Protein AF-A0AA91KDH3-F1 (afdb_monomer)

Radius of gyration: 27.89 Å; Cα contacts (8 Å, |Δi|>4): 1496; chains: 1; bounding box: 68×60×74 Å

Mean predicted aligned error: 14.78 Å

pLDDT: mean 91.58, std 10.47, range [37.97, 98.88]

Secondary structure (DSSP, 8-state):
-HHHHHHHHHHHHHHHSS--SEEEEEEEEEESS--S-GGGT-EE-EEEEEEEEEEEEEE-SSSEEEEEEGGGTSEEEEEETTS-----SS-HHHHHHHHHHHHHHHTT-----EEEEEEE-SPTTTTS-HHHHHHHHHHHHHHHHHT----HHHHHHHHHHHIIIII-----SHHHHHHHH--TTEEEEEETTT--EEEEEPPTT---------PPP--HHHHHHHHHHHHHHHHHHHTSSSGGG--HHHHHHHGGGS-HHHHHHHHHHHHHHHHHHHHHHHHHTT-HHHHHHHHHHHHHIIIIIS----HHHHHHHHHHHHHHTTSS-----S-----S----EEEETTEEEE-B---SSHHHHTT-SS-TT-EE-SB-SEEGGGEEEETTEEEEPPP-BTTBEETT-TT-GGGSPPEEEEE-SSEEEEEEEE-TTGGG--S-EEEEEEEEE-TTSEEEEEEEEEESS-EE-B-EE-PEE-TT-TT-S--GGGSEEEE-EEEE--B-TTS-B-S--EE-TTSTT--SS-EETTTTTT-SHHHHHHTS-EEEEEEPGGG-SSSSEEEEEE-TTSS-EEEEEESSSEEEEE--TT-TT-B-SSSBPPTTS-EEEEEESPTTGGG-GGGGGGG-EEPTT-EEEEEEEEEEE-

Sequence (650 aa):
MSELIQNVKASFEKVLGYAPSHIIQAPGRVNLIGEHTDYNDGFVLPCAINYQTVVAAAKREDNIVRVISVDYGDAVDEFDITQAITFQQDKMWANYIRGVVKCLLARGYQFIGADISVSGNVPQGAGLSSSAALEVVIGQTFKVLFNLEISQAEIALNGQQAENKFVGCNCGIMDQMISAEGRENHAMLLDCRSLEKEAVSMPEDMAVVIINSNKKRGLVDSEYNIRRQQCEEAARIFGVKALRDVTIEQFNEKVAELDEMVAKRARHVITENNRTVEAAQALRSHDMKRMSDLMAESHASMRDDFEITVKEIDTLVEIVKGVIGDQGGVRMTGGGFGGCIVSCTLPVNGENREILLRSPNMAEHMKQDAYFGSIVGRFANRIAKGLFEIDGEKYQLDINNGENSLHGGLEGFDKRRWKVEEQNAQQVTFSLRSPDGDQGYPGNLDVNVTYTLTDENELAIAYDAKIDKTSPLNLTNHAYFNLAGEASRAKSLDHTLQLNAGYYLPTDAGLIPTGEQKPVSGTSFDFTEPKPIDQEFLAEQDQKTAGGYDHAFVFKRELTDGESVAAVLIAPKEDVAMKVKTTKPAIQFYSGNFLAGTLGASKTYERYDGLALETQYFPDGPNKPEWGLNNGILNSGDCYQHQTTYQFEF

Structure (mmCIF, N/CA/C/O backbone):
data_AF-A0AA91KDH3-F1
#
_entry.id   AF-A0AA91KDH3-F1
#
loop_
_atom_site.group_PDB
_atom_site.id
_atom_site.type_symbol
_atom_site.label_atom_id
_atom_site.label_alt_id
_atom_site.label_comp_id
_atom_site.label_asym_id
_atom_site.label_entity_id
_atom_site.label_seq_id
_atom_site.pdbx_PDB_ins_code
_atom_site.Cartn_x
_atom_site.Cartn_y
_atom_site.Cartn_z
_atom_site.occupancy
_atom_site.B_iso_or_equiv
_atom_site.auth_seq_id
_atom_site.auth_comp_id
_atom_site.auth_asym_id
_atom_site.auth_atom_id
_atom_site.pdbx_PDB_model_num
ATOM 1 N N . MET A 1 1 ? -3.520 3.760 -30.124 1.00 56.09 1 MET A N 1
ATOM 2 C CA . MET A 1 1 ? -2.483 4.798 -30.353 1.00 56.09 1 MET A CA 1
ATOM 3 C C . MET A 1 1 ? -3.087 6.104 -30.866 1.00 56.09 1 MET A C 1
ATOM 5 O O . MET A 1 1 ? -2.752 7.145 -30.320 1.00 56.09 1 MET A O 1
ATOM 9 N N . SER A 1 2 ? -4.006 6.068 -31.841 1.00 72.25 2 SER A N 1
ATOM 10 C CA . SER A 1 2 ? -4.726 7.262 -32.322 1.00 72.25 2 SER A CA 1
ATOM 11 C C . SER A 1 2 ? -5.506 7.999 -31.226 1.00 72.25 2 SER A C 1
ATOM 13 O O . SER A 1 2 ? -5.503 9.222 -31.214 1.00 72.25 2 SER A O 1
ATOM 15 N N . GLU A 1 3 ? -6.111 7.265 -30.291 1.00 87.44 3 GLU A N 1
ATOM 16 C CA . GLU A 1 3 ? -6.963 7.826 -29.234 1.00 87.44 3 GLU A CA 1
ATOM 17 C C . GLU A 1 3 ? -6.196 8.687 -28.215 1.00 87.44 3 GLU A C 1
ATOM 19 O O . GLU A 1 3 ? -6.559 9.837 -28.014 1.00 87.44 3 GLU A O 1
ATOM 24 N N . LEU A 1 4 ? -5.076 8.208 -27.649 1.00 91.06 4 LEU A N 1
ATOM 25 C CA . LEU A 1 4 ? -4.255 9.011 -26.721 1.00 91.06 4 LEU A CA 1
ATOM 26 C C . LEU A 1 4 ? -3.776 10.321 -27.358 1.00 91.06 4 LEU A C 1
ATOM 28 O O . LEU A 1 4 ? -3.859 11.377 -26.740 1.00 91.06 4 LEU A O 1
ATOM 32 N N . ILE A 1 5 ? -3.312 10.257 -28.612 1.00 96.06 5 ILE A N 1
ATOM 33 C CA . ILE A 1 5 ? -2.867 11.434 -29.369 1.00 96.06 5 ILE A CA 1
ATOM 34 C C . ILE A 1 5 ? -4.033 12.405 -29.588 1.00 96.06 5 ILE A C 1
ATOM 36 O O . ILE A 1 5 ? -3.852 13.616 -29.471 1.00 96.06 5 ILE A O 1
ATOM 40 N N . GLN A 1 6 ? -5.222 11.894 -29.916 1.00 95.50 6 GLN A N 1
ATOM 41 C CA . GLN A 1 6 ? -6.423 12.716 -30.057 1.00 95.50 6 GLN A CA 1
ATOM 42 C C . GLN A 1 6 ? -6.810 13.369 -28.730 1.00 95.50 6 GLN A C 1
ATOM 44 O O . GLN A 1 6 ? -7.094 14.562 -28.728 1.00 95.50 6 GLN A O 1
ATOM 49 N N . ASN A 1 7 ? -6.746 12.638 -27.618 1.00 95.56 7 ASN A N 1
ATOM 50 C CA . ASN A 1 7 ? -7.106 13.141 -26.295 1.00 95.56 7 ASN A CA 1
ATOM 51 C C . ASN A 1 7 ? -6.203 14.299 -25.861 1.00 95.56 7 ASN A C 1
ATOM 53 O O . ASN A 1 7 ? -6.712 15.360 -25.502 1.00 95.56 7 ASN A O 1
ATOM 57 N N . VAL A 1 8 ? -4.876 14.149 -25.967 1.00 97.75 8 VAL A N 1
ATOM 58 C CA . VAL A 1 8 ? -3.952 15.238 -25.602 1.00 97.75 8 VAL A CA 1
ATOM 59 C C . VAL A 1 8 ? -4.078 16.439 -26.535 1.00 97.75 8 VAL A C 1
ATOM 61 O O . VAL A 1 8 ? -4.017 17.570 -26.071 1.00 97.75 8 VAL A O 1
ATOM 64 N N . LYS A 1 9 ? -4.325 16.234 -27.838 1.00 98.19 9 LYS A N 1
ATOM 65 C CA . LYS A 1 9 ? -4.567 17.341 -28.781 1.00 98.19 9 LYS A CA 1
ATOM 66 C C . LYS A 1 9 ? -5.862 18.080 -28.473 1.00 98.19 9 LYS A C 1
ATOM 68 O O . LYS A 1 9 ? -5.856 19.303 -28.394 1.00 98.19 9 LYS A O 1
ATOM 73 N N . ALA A 1 10 ? -6.952 17.340 -28.285 1.00 97.12 10 ALA A N 1
ATOM 74 C CA . ALA A 1 10 ? -8.265 17.903 -28.009 1.00 97.12 10 ALA A CA 1
ATOM 75 C C . ALA A 1 10 ? -8.271 18.659 -26.678 1.00 97.12 10 ALA A C 1
ATOM 77 O O . ALA A 1 10 ? -8.786 19.770 -26.619 1.00 97.12 10 ALA A O 1
ATOM 78 N N . SER A 1 11 ? -7.661 18.094 -25.632 1.00 97.69 11 SER A N 1
ATOM 79 C CA . SER A 1 11 ? -7.494 18.761 -24.337 1.00 97.69 11 SER A CA 1
ATOM 80 C C . SER A 1 11 ? -6.640 20.027 -24.459 1.00 97.69 11 SER A C 1
ATOM 82 O O . SER A 1 11 ? -7.053 21.092 -24.000 1.00 97.69 11 SER A O 1
ATOM 84 N N . PHE A 1 12 ? -5.502 19.952 -25.160 1.00 98.50 12 PHE A N 1
ATOM 85 C CA . PHE A 1 12 ? -4.641 21.106 -25.429 1.00 98.50 12 PHE A CA 1
ATOM 86 C C . PHE A 1 12 ? -5.411 22.242 -26.120 1.00 98.50 12 PHE A C 1
ATOM 88 O O . PHE A 1 12 ? -5.446 23.362 -25.615 1.00 98.50 12 PHE A O 1
ATOM 95 N N . GLU A 1 13 ? -6.084 21.953 -27.237 1.00 98.06 13 GLU A N 1
ATOM 96 C CA . GLU A 1 13 ? -6.858 22.940 -28.001 1.00 98.06 13 GLU A CA 1
ATOM 97 C C . GLU A 1 13 ? -8.036 23.501 -27.200 1.00 98.06 13 GLU A C 1
ATOM 99 O O . GLU A 1 13 ? -8.276 24.709 -27.216 1.00 98.06 13 GLU A O 1
ATOM 104 N N . LYS A 1 14 ? -8.747 22.643 -26.463 1.00 97.38 14 LYS A N 1
ATOM 105 C CA . LYS A 1 14 ? -9.882 23.026 -25.617 1.00 97.38 14 LYS A CA 1
ATOM 106 C C . LYS A 1 14 ? -9.471 23.997 -24.511 1.00 97.38 14 LYS A C 1
ATOM 108 O O . LYS A 1 14 ? -10.194 24.959 -24.264 1.00 97.38 14 LYS A O 1
ATOM 113 N N . VAL A 1 15 ? -8.358 23.735 -23.826 1.00 97.00 15 VAL A N 1
ATOM 114 C CA . VAL A 1 15 ? -7.927 24.527 -22.663 1.00 97.00 15 VAL A CA 1
ATOM 115 C C . VAL A 1 15 ? -7.161 25.782 -23.086 1.00 97.00 15 VAL A C 1
ATOM 117 O O . VAL A 1 15 ? -7.296 26.823 -22.445 1.00 97.00 15 VAL A O 1
ATOM 120 N N . LEU A 1 16 ? -6.368 25.709 -24.158 1.00 96.69 16 LEU A N 1
ATOM 121 C CA . LEU A 1 16 ? -5.441 26.779 -24.544 1.00 96.69 16 LEU A CA 1
ATOM 122 C C . LEU A 1 16 ? -5.922 27.614 -25.733 1.00 96.69 16 LEU A C 1
ATOM 124 O O . LEU A 1 16 ? -5.430 28.722 -25.933 1.00 96.69 16 LEU A O 1
ATOM 128 N N . GLY A 1 17 ? -6.890 27.120 -26.508 1.00 96.81 17 GLY A N 1
ATOM 129 C CA . GLY A 1 17 ? -7.484 27.843 -27.635 1.00 96.81 17 GLY A CA 1
ATOM 130 C C . GLY A 1 17 ? -6.634 27.862 -28.909 1.00 96.81 17 GLY A C 1
ATOM 131 O O . GLY A 1 17 ? -6.940 28.624 -29.825 1.00 96.81 17 GLY A O 1
ATOM 132 N N . TYR A 1 18 ? -5.575 27.050 -28.991 1.00 98.06 18 TYR A N 1
ATOM 133 C CA . TYR A 1 18 ? -4.739 26.903 -30.185 1.00 98.06 18 TYR A CA 1
ATOM 134 C C . TYR A 1 18 ? -4.160 25.484 -30.299 1.00 98.06 18 TYR A C 1
ATOM 136 O O . TYR A 1 18 ? -4.139 24.733 -29.327 1.00 98.06 18 TYR A O 1
ATOM 144 N N . ALA A 1 19 ? -3.706 25.108 -31.498 1.00 97.56 19 ALA A N 1
ATOM 145 C CA . ALA A 1 19 ? -3.216 23.758 -31.777 1.00 97.56 19 ALA A CA 1
ATOM 146 C C . ALA A 1 19 ? -1.789 23.521 -31.243 1.00 97.56 19 ALA A C 1
ATOM 148 O O . ALA A 1 19 ? -0.933 24.403 -31.376 1.00 97.56 19 ALA A O 1
ATOM 149 N N . PRO A 1 20 ? -1.483 22.322 -30.709 1.00 98.12 20 PRO A N 1
ATOM 150 C CA . PRO A 1 20 ? -0.122 21.976 -30.322 1.00 98.12 20 PRO A CA 1
ATOM 151 C C . PRO A 1 20 ? 0.782 21.860 -31.553 1.00 98.12 20 PRO A C 1
ATOM 153 O O . PRO A 1 20 ? 0.361 21.439 -32.631 1.00 98.12 20 PRO A O 1
ATOM 156 N N . SER A 1 21 ? 2.061 22.179 -31.376 1.00 98.00 21 SER A N 1
ATOM 157 C CA . SER A 1 21 ? 3.058 22.124 -32.458 1.00 98.00 21 SER A CA 1
ATOM 158 C C . SER A 1 21 ? 3.736 20.759 -32.588 1.00 98.00 21 SER A C 1
ATOM 160 O O . SER A 1 21 ? 4.187 20.398 -33.672 1.00 98.00 21 SER A O 1
ATOM 162 N N . HIS A 1 22 ? 3.810 20.001 -31.492 1.00 98.25 22 HIS A N 1
ATOM 163 C CA . HIS A 1 22 ? 4.514 18.725 -31.426 1.00 98.25 22 HIS A CA 1
ATOM 164 C C . HIS A 1 22 ? 3.700 17.691 -30.651 1.00 98.25 22 HIS A C 1
ATOM 166 O O . HIS A 1 22 ? 2.963 18.031 -29.724 1.00 98.25 22 HIS A O 1
ATOM 172 N N . ILE A 1 23 ? 3.883 16.426 -31.030 1.00 98.19 23 ILE A N 1
ATOM 173 C CA . ILE A 1 23 ? 3.429 15.255 -30.281 1.00 98.19 23 ILE A CA 1
ATOM 174 C C . ILE A 1 23 ? 4.660 14.421 -29.957 1.00 98.19 23 ILE A C 1
ATOM 176 O O . ILE A 1 23 ? 5.432 14.088 -30.856 1.00 98.19 23 ILE A O 1
ATOM 180 N N . ILE A 1 24 ? 4.848 14.114 -28.681 1.00 97.94 24 ILE A N 1
ATOM 181 C CA . ILE A 1 24 ? 5.981 13.347 -28.168 1.00 97.94 24 ILE A CA 1
ATOM 182 C C . ILE A 1 24 ? 5.423 12.183 -27.351 1.00 97.94 24 ILE A C 1
ATOM 184 O O . ILE A 1 24 ? 4.373 12.312 -26.726 1.00 97.94 24 ILE A O 1
ATOM 188 N N . GLN A 1 25 ? 6.098 11.039 -27.363 1.00 95.88 25 GLN A N 1
ATOM 189 C CA . GLN A 1 25 ? 5.693 9.870 -26.588 1.00 95.88 25 GLN A CA 1
ATOM 190 C C . GLN A 1 25 ? 6.904 9.178 -25.968 1.00 95.88 25 GLN A C 1
ATOM 192 O O . GLN A 1 25 ? 8.002 9.244 -26.524 1.00 95.88 25 GLN A O 1
ATOM 197 N N . ALA A 1 26 ? 6.685 8.497 -24.848 1.00 97.06 26 ALA A N 1
ATOM 198 C CA . ALA A 1 26 ? 7.646 7.566 -24.271 1.00 97.06 26 ALA A CA 1
ATOM 199 C C . ALA A 1 26 ? 6.913 6.323 -23.736 1.00 97.06 26 ALA A C 1
ATOM 201 O O . ALA A 1 26 ? 5.836 6.456 -23.142 1.00 97.06 26 ALA A O 1
ATOM 202 N N . PRO A 1 27 ? 7.449 5.116 -23.969 1.00 95.56 27 PRO A N 1
ATOM 203 C CA . PRO A 1 27 ? 6.816 3.876 -23.552 1.00 95.56 27 PRO A CA 1
ATOM 204 C C . PRO A 1 27 ? 7.022 3.610 -22.054 1.00 95.56 27 PRO A C 1
ATOM 206 O O . PRO A 1 27 ? 8.016 4.030 -21.460 1.00 95.56 27 PRO A O 1
ATOM 209 N N . GLY A 1 28 ? 6.095 2.864 -21.455 1.00 89.62 28 GLY A N 1
ATOM 210 C CA . GLY A 1 28 ? 6.355 2.110 -20.230 1.00 89.62 28 GLY A CA 1
ATOM 211 C C . GLY A 1 28 ? 7.252 0.902 -20.515 1.00 89.62 28 GLY A C 1
ATOM 212 O O . GLY A 1 28 ? 7.722 0.697 -21.641 1.00 89.62 28 GLY A O 1
ATOM 213 N N . ARG A 1 29 ? 7.465 0.051 -19.511 1.00 91.75 29 ARG A N 1
ATOM 214 C CA . ARG A 1 29 ? 8.379 -1.095 -19.637 1.00 91.75 29 ARG A CA 1
ATOM 215 C C . ARG A 1 29 ? 7.986 -2.289 -18.788 1.00 91.75 29 ARG A C 1
ATOM 217 O O . ARG A 1 29 ? 7.342 -2.145 -17.751 1.00 91.75 29 ARG A O 1
ATOM 224 N N . VAL A 1 30 ? 8.495 -3.453 -19.162 1.00 85.88 30 VAL A N 1
ATOM 225 C CA . VAL A 1 30 ? 8.517 -4.653 -18.319 1.00 85.88 30 VAL A CA 1
ATOM 226 C C . VAL A 1 30 ? 9.954 -5.150 -18.201 1.00 85.88 30 VAL A C 1
ATOM 228 O O . VAL A 1 30 ? 10.721 -5.037 -19.158 1.00 85.88 30 VAL A O 1
ATOM 231 N N . ASN A 1 31 ? 10.339 -5.656 -17.027 1.00 91.12 31 ASN A N 1
ATOM 232 C CA . ASN A 1 31 ? 11.653 -6.265 -16.861 1.00 91.12 31 ASN A CA 1
ATOM 233 C C . ASN A 1 31 ? 11.577 -7.772 -17.123 1.00 91.12 31 ASN A C 1
ATOM 235 O O . ASN A 1 31 ? 10.797 -8.462 -16.463 1.00 91.12 31 ASN A O 1
ATOM 239 N N . LEU A 1 32 ? 12.362 -8.290 -18.075 1.00 90.44 32 LEU A N 1
ATOM 240 C CA . LEU A 1 32 ? 12.349 -9.726 -18.364 1.00 90.44 32 LEU A CA 1
ATOM 241 C C . LEU A 1 32 ? 13.049 -10.504 -17.246 1.00 90.44 32 LEU A C 1
ATOM 243 O O . LEU A 1 32 ? 12.536 -11.537 -16.823 1.00 90.44 32 LEU A O 1
ATOM 247 N N . ILE A 1 33 ? 14.181 -9.995 -16.749 1.00 94.06 33 ILE A N 1
ATOM 248 C CA . ILE A 1 33 ? 14.987 -10.573 -15.662 1.00 94.06 33 ILE A CA 1
ATOM 249 C C . ILE A 1 33 ? 16.006 -9.534 -15.157 1.00 94.06 33 ILE A C 1
ATOM 251 O O . ILE A 1 33 ? 16.287 -8.557 -15.858 1.00 94.06 33 ILE A O 1
ATOM 255 N N . GLY A 1 34 ? 16.560 -9.730 -13.958 1.00 93.62 34 GLY A N 1
ATOM 256 C CA . GLY A 1 34 ? 17.491 -8.774 -13.357 1.00 93.62 34 GLY A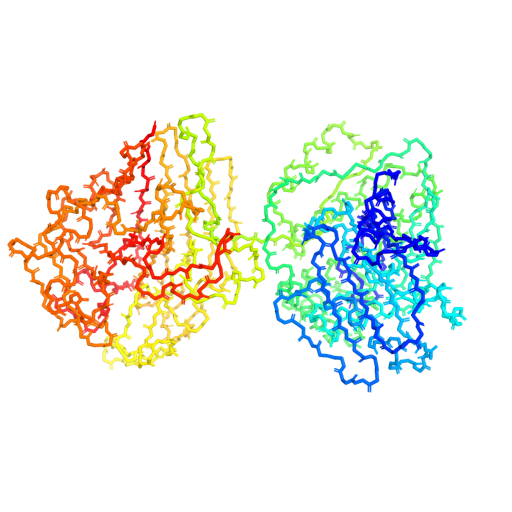 CA 1
ATOM 257 C C . GLY A 1 34 ? 16.783 -7.828 -12.409 1.00 93.62 34 GLY A C 1
ATOM 258 O O . GLY A 1 34 ? 16.839 -6.621 -12.605 1.00 93.62 34 GLY A O 1
ATOM 259 N N . GLU A 1 35 ? 16.019 -8.346 -11.447 1.00 88.50 35 GLU A N 1
ATOM 260 C CA . GLU A 1 35 ? 15.350 -7.469 -10.481 1.00 88.50 35 GLU A CA 1
ATOM 261 C C . GLU A 1 35 ? 16.177 -7.212 -9.237 1.00 88.50 35 GLU A C 1
ATOM 263 O O . GLU A 1 35 ? 16.924 -8.064 -8.776 1.00 88.50 35 GLU A O 1
ATOM 268 N N . HIS A 1 36 ? 16.080 -5.971 -8.747 1.00 89.00 36 HIS A N 1
ATOM 269 C CA . HIS A 1 36 ? 16.854 -5.455 -7.619 1.00 89.00 36 HIS A CA 1
ATOM 270 C C . HIS A 1 36 ? 18.388 -5.484 -7.793 1.00 89.00 36 HIS A C 1
ATOM 272 O O . HIS A 1 36 ? 19.149 -5.327 -6.831 1.00 89.00 36 HIS A O 1
ATOM 278 N N . THR A 1 37 ? 18.861 -5.629 -9.031 1.00 93.94 37 THR A N 1
ATOM 279 C CA . THR A 1 37 ? 20.279 -5.560 -9.401 1.00 93.94 37 THR A CA 1
ATOM 280 C C . THR A 1 37 ? 20.711 -4.154 -9.825 1.00 93.94 37 THR A C 1
ATOM 282 O O . THR A 1 37 ? 21.882 -3.809 -9.678 1.00 93.94 37 THR A O 1
ATOM 285 N N . ASP A 1 38 ? 19.796 -3.306 -10.298 1.00 89.94 38 ASP A N 1
ATOM 286 C CA . ASP A 1 38 ? 20.090 -1.985 -10.866 1.00 89.94 38 ASP A CA 1
ATOM 287 C C . ASP A 1 38 ? 20.732 -1.010 -9.872 1.00 89.94 38 ASP A C 1
ATOM 289 O O . ASP A 1 38 ? 21.751 -0.391 -10.179 1.00 89.94 38 ASP A O 1
ATOM 293 N N . TYR A 1 39 ? 20.201 -0.911 -8.654 1.00 86.62 39 TYR A N 1
ATOM 294 C CA . TYR A 1 39 ? 20.804 -0.111 -7.580 1.00 86.62 39 TYR A CA 1
ATOM 295 C C . TYR A 1 39 ? 22.011 -0.787 -6.908 1.00 86.62 39 TYR A C 1
ATOM 297 O O . TYR A 1 39 ? 22.634 -0.196 -6.028 1.00 86.62 39 TYR A O 1
ATOM 305 N N . ASN A 1 40 ? 22.356 -2.005 -7.331 1.00 94.06 40 ASN A N 1
ATOM 306 C CA . ASN A 1 40 ? 23.554 -2.744 -6.937 1.00 94.06 40 ASN A CA 1
ATOM 307 C C . ASN A 1 40 ? 24.643 -2.706 -8.023 1.00 94.06 40 ASN A C 1
ATOM 309 O O . ASN A 1 40 ? 25.506 -3.588 -8.057 1.00 94.06 40 ASN A O 1
ATOM 313 N N . ASP A 1 41 ? 24.608 -1.703 -8.911 1.00 94.75 41 ASP A N 1
ATOM 314 C CA . ASP A 1 41 ? 25.523 -1.563 -10.053 1.00 94.75 41 ASP A CA 1
ATOM 315 C C . ASP A 1 41 ? 25.499 -2.805 -10.983 1.00 94.75 41 ASP A C 1
ATOM 317 O O . ASP A 1 41 ? 26.476 -3.126 -11.661 1.00 94.75 41 ASP A O 1
ATOM 321 N N . GLY A 1 42 ? 24.399 -3.558 -10.964 1.00 96.50 42 GLY A N 1
ATOM 322 C CA . GLY A 1 42 ? 24.236 -4.849 -11.619 1.00 96.50 42 GLY A CA 1
ATOM 323 C C . GLY A 1 42 ? 23.849 -4.770 -13.092 1.00 96.50 42 GLY A C 1
ATOM 324 O O . GLY A 1 42 ? 24.087 -3.770 -13.770 1.00 96.50 42 GLY A O 1
ATOM 325 N N . PHE A 1 43 ? 23.243 -5.849 -13.578 1.00 98.12 43 PHE A N 1
ATOM 326 C CA . PHE A 1 43 ? 22.679 -5.933 -14.922 1.00 98.12 43 PHE A CA 1
ATOM 327 C C . PHE A 1 43 ? 21.165 -6.080 -14.870 1.00 98.12 43 PHE A C 1
ATOM 329 O O . PHE A 1 43 ? 20.643 -6.787 -14.007 1.00 98.12 43 PHE A O 1
ATOM 336 N N . VAL A 1 44 ? 20.481 -5.484 -15.842 1.00 97.25 44 VAL A N 1
ATOM 337 C CA . VAL A 1 44 ? 19.035 -5.640 -16.054 1.00 97.25 44 VAL A CA 1
ATOM 338 C C . VAL A 1 44 ? 18.733 -5.939 -17.520 1.00 97.25 44 VAL A C 1
ATOM 340 O O . VAL A 1 44 ? 19.491 -5.521 -18.399 1.00 97.25 44 VAL A O 1
ATOM 343 N N . LEU A 1 45 ? 17.632 -6.647 -17.792 1.00 97.25 45 LEU A N 1
ATOM 344 C CA . LEU A 1 45 ? 17.189 -6.978 -19.152 1.00 97.25 45 LEU A CA 1
ATOM 345 C C . LEU A 1 45 ? 15.722 -6.567 -19.404 1.00 97.25 45 LEU A C 1
ATOM 347 O O . LEU A 1 45 ? 14.860 -7.426 -19.615 1.00 97.25 45 LEU A O 1
ATOM 351 N N . PRO A 1 46 ? 15.386 -5.265 -19.380 1.00 95.25 46 PRO A N 1
ATOM 352 C CA . PRO A 1 46 ? 14.035 -4.806 -19.674 1.00 95.25 46 PRO A CA 1
ATOM 353 C C . PRO A 1 46 ? 13.733 -4.731 -21.173 1.00 95.25 46 PRO A C 1
ATOM 355 O O . PRO A 1 46 ? 14.627 -4.632 -22.014 1.00 95.25 46 PRO A O 1
ATOM 358 N N . CYS A 1 47 ? 12.446 -4.687 -21.509 1.00 92.94 47 CYS A N 1
ATOM 359 C CA . CYS A 1 47 ? 11.968 -4.265 -22.822 1.00 92.94 47 CYS A CA 1
ATOM 360 C C . CYS A 1 47 ? 10.873 -3.194 -22.689 1.00 92.94 47 CYS A C 1
ATOM 362 O O . CYS A 1 47 ? 10.114 -3.146 -21.714 1.00 92.94 47 CYS A O 1
ATOM 364 N N . ALA A 1 48 ? 10.819 -2.294 -23.671 1.00 93.94 48 ALA A N 1
ATOM 365 C CA . ALA A 1 48 ? 9.761 -1.298 -23.773 1.00 93.94 48 ALA A CA 1
ATOM 366 C C . ALA A 1 48 ? 8.466 -1.965 -24.258 1.00 93.94 48 ALA A C 1
ATOM 368 O O . ALA A 1 48 ? 8.505 -2.885 -25.076 1.00 93.94 48 ALA A O 1
ATOM 369 N N . ILE A 1 49 ? 7.317 -1.497 -23.772 1.00 87.94 49 ILE A N 1
ATOM 370 C CA . ILE A 1 49 ? 6.003 -2.059 -24.124 1.00 87.94 49 ILE A CA 1
ATOM 371 C C . ILE A 1 49 ? 5.191 -1.078 -24.972 1.00 87.94 49 ILE A C 1
ATOM 373 O O . ILE A 1 49 ? 5.498 0.107 -25.063 1.00 87.94 49 ILE A O 1
ATOM 377 N N . ASN A 1 50 ? 4.107 -1.560 -25.576 1.00 85.12 50 ASN A N 1
ATOM 37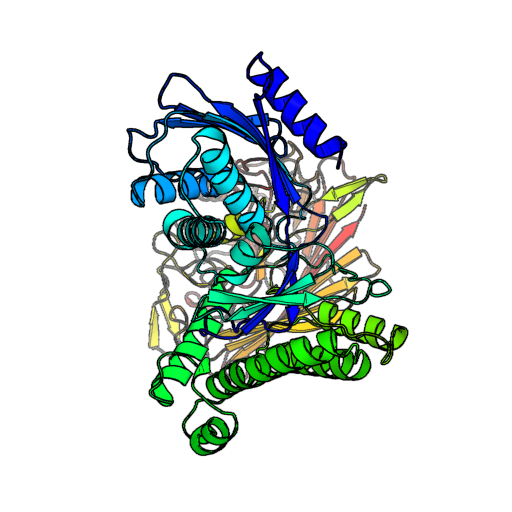8 C CA . ASN A 1 50 ? 3.192 -0.755 -26.397 1.00 85.12 50 ASN A CA 1
ATOM 379 C C . ASN A 1 50 ? 2.188 0.095 -25.580 1.00 85.12 50 ASN A C 1
ATOM 381 O O . ASN A 1 50 ? 1.243 0.659 -26.141 1.00 85.12 50 ASN A O 1
ATOM 385 N N . TYR A 1 51 ? 2.406 0.204 -24.267 1.00 84.56 51 TYR A N 1
ATOM 386 C CA . TYR A 1 51 ? 1.781 1.182 -23.379 1.00 84.56 51 TYR A CA 1
ATOM 387 C C . TYR A 1 51 ? 2.726 2.367 -23.192 1.00 84.56 51 TYR A C 1
ATOM 389 O O . TYR A 1 51 ? 3.936 2.183 -23.114 1.00 84.56 51 TYR A O 1
ATOM 397 N N . GLN A 1 52 ? 2.194 3.581 -23.118 1.00 93.56 52 GLN A N 1
ATOM 398 C CA . GLN A 1 52 ? 2.974 4.808 -23.243 1.00 93.56 52 GLN A CA 1
ATOM 399 C C . GLN A 1 52 ? 2.308 6.011 -22.576 1.00 93.56 52 GLN A C 1
ATOM 401 O O . GLN A 1 52 ? 1.093 6.036 -22.356 1.00 93.56 52 GLN A O 1
ATOM 406 N N . THR A 1 53 ? 3.126 7.028 -22.333 1.00 96.06 53 THR A N 1
ATOM 407 C CA . THR A 1 53 ? 2.701 8.393 -22.025 1.00 96.06 53 THR A CA 1
ATOM 408 C C . THR A 1 53 ? 2.890 9.246 -23.274 1.00 96.06 53 THR A C 1
ATOM 410 O O . THR A 1 53 ? 3.927 9.170 -23.935 1.00 96.06 53 THR A O 1
ATOM 413 N N . VAL A 1 54 ? 1.886 10.052 -23.612 1.00 98.00 54 VAL A N 1
ATOM 414 C CA . VAL A 1 54 ? 1.871 10.931 -24.784 1.00 98.00 54 VAL A CA 1
ATOM 415 C C . VAL A 1 54 ? 1.700 12.372 -24.324 1.00 98.00 54 VAL A C 1
ATOM 417 O O . VAL A 1 54 ? 0.917 12.662 -23.422 1.00 98.00 54 VAL A O 1
ATOM 420 N N . VAL A 1 55 ? 2.430 13.275 -24.969 1.00 98.44 55 VAL A N 1
ATOM 421 C CA . VAL A 1 55 ? 2.399 14.715 -24.735 1.00 98.44 55 VAL A CA 1
ATOM 422 C C . VAL A 1 55 ? 2.066 15.447 -26.030 1.00 98.44 55 VAL A C 1
ATOM 424 O O . VAL A 1 55 ? 2.677 15.192 -27.068 1.00 98.44 55 VAL A O 1
ATOM 427 N N . ALA A 1 56 ? 1.139 16.398 -25.954 1.00 98.69 56 ALA A N 1
ATOM 428 C CA . ALA A 1 56 ? 0.989 17.480 -26.919 1.00 98.69 56 ALA A CA 1
ATOM 429 C C . ALA A 1 56 ? 1.621 18.756 -26.364 1.00 98.69 56 ALA A C 1
ATOM 431 O O . ALA A 1 56 ? 1.355 19.110 -25.218 1.00 98.69 56 ALA A O 1
ATOM 432 N N . ALA A 1 57 ? 2.454 19.444 -27.149 1.00 98.69 57 ALA A N 1
ATOM 433 C CA . ALA A 1 57 ? 3.184 20.601 -26.638 1.00 98.69 57 ALA A CA 1
ATOM 434 C C . ALA A 1 57 ? 3.406 21.734 -27.650 1.00 98.69 57 ALA A C 1
ATOM 436 O O . ALA A 1 57 ? 3.469 21.533 -28.873 1.00 98.69 57 ALA A O 1
ATOM 437 N N . ALA A 1 58 ? 3.585 22.943 -27.122 1.00 98.62 58 ALA A N 1
ATOM 438 C CA . ALA A 1 58 ? 4.028 24.113 -27.869 1.00 98.62 58 ALA A CA 1
ATOM 439 C C . ALA A 1 58 ? 4.906 25.033 -27.015 1.00 98.62 58 ALA A C 1
ATOM 441 O O . ALA A 1 58 ? 4.799 25.066 -25.790 1.00 98.62 58 ALA A O 1
ATOM 442 N N . LYS A 1 59 ? 5.787 25.786 -27.680 1.00 98.12 59 LYS A N 1
ATOM 443 C CA . LYS A 1 59 ? 6.558 26.851 -27.030 1.00 98.12 59 LYS A CA 1
ATOM 444 C C . LYS A 1 59 ? 5.648 28.014 -26.674 1.00 98.12 59 LYS A C 1
ATOM 446 O O . LYS A 1 59 ? 4.753 28.348 -27.447 1.00 98.12 59 LYS A O 1
ATOM 451 N N . ARG A 1 60 ? 5.964 28.675 -25.569 1.00 97.75 60 ARG A N 1
ATOM 452 C CA . ARG A 1 60 ? 5.406 29.978 -25.210 1.00 97.75 60 ARG A CA 1
ATOM 453 C C . ARG A 1 60 ? 6.433 31.075 -25.479 1.00 97.75 60 ARG A C 1
ATOM 455 O O . ARG A 1 60 ? 7.574 30.785 -25.827 1.00 97.75 60 ARG A O 1
ATOM 462 N N . GLU A 1 61 ? 6.014 32.327 -25.336 1.00 96.44 61 GLU A N 1
ATOM 463 C CA . GLU A 1 61 ? 6.885 33.511 -25.450 1.00 96.44 61 GLU A CA 1
ATOM 464 C C . GLU A 1 61 ? 7.342 34.046 -24.079 1.00 96.44 61 GLU A C 1
ATOM 466 O O . GLU A 1 61 ? 8.223 34.900 -24.007 1.00 96.44 61 GLU A O 1
ATOM 471 N N . ASP A 1 62 ? 6.755 33.540 -22.991 1.00 97.88 62 ASP A N 1
ATOM 472 C CA . ASP A 1 62 ? 7.102 33.854 -21.604 1.00 97.88 62 ASP A CA 1
ATOM 473 C C . ASP A 1 62 ? 7.880 32.700 -20.944 1.00 97.88 62 ASP A C 1
ATOM 475 O O . ASP A 1 62 ? 8.237 31.724 -21.598 1.00 97.88 62 ASP A O 1
ATOM 479 N N . ASN A 1 63 ? 8.167 32.809 -19.644 1.00 98.25 63 ASN A N 1
ATOM 480 C CA . ASN A 1 63 ? 8.902 31.801 -18.866 1.00 98.25 63 ASN A CA 1
ATOM 481 C C . ASN A 1 63 ? 7.987 30.807 -18.128 1.00 98.25 63 ASN A C 1
ATOM 483 O O . ASN A 1 63 ? 8.435 30.090 -17.232 1.00 98.25 63 ASN A O 1
ATOM 487 N N . ILE A 1 64 ? 6.696 30.768 -18.461 1.00 98.62 64 ILE A N 1
ATOM 488 C CA . ILE A 1 64 ? 5.739 29.913 -17.759 1.00 98.62 64 ILE A CA 1
ATOM 489 C C . ILE A 1 64 ? 5.735 28.528 -18.390 1.00 98.62 64 ILE A C 1
ATOM 491 O O . ILE A 1 64 ? 5.532 28.384 -19.588 1.00 98.62 64 ILE A O 1
ATOM 495 N N . VAL A 1 65 ? 5.917 27.485 -17.590 1.00 98.69 65 VAL A N 1
ATOM 496 C CA . VAL A 1 65 ? 5.550 26.126 -17.989 1.00 98.69 65 VAL A CA 1
ATOM 497 C C . VAL A 1 65 ? 4.153 25.852 -17.459 1.00 98.69 65 VAL A C 1
ATOM 499 O O . VAL A 1 65 ? 3.916 25.943 -16.254 1.00 98.69 65 VAL A O 1
ATOM 502 N N . ARG A 1 66 ? 3.235 25.527 -18.366 1.00 98.50 66 ARG A N 1
ATOM 503 C CA . ARG A 1 66 ? 1.854 25.160 -18.065 1.00 98.50 66 ARG A CA 1
ATOM 504 C C . ARG A 1 66 ? 1.604 23.742 -18.530 1.00 98.50 66 ARG A C 1
ATOM 506 O O . ARG A 1 66 ? 1.891 23.386 -19.671 1.00 98.50 66 ARG A O 1
ATOM 513 N N . VAL A 1 67 ? 1.022 22.946 -17.649 1.00 98.12 67 VAL A N 1
ATOM 514 C CA . VAL A 1 67 ? 0.754 21.538 -17.892 1.00 98.12 67 VAL A CA 1
ATOM 515 C C . VAL A 1 67 ? -0.709 21.234 -17.641 1.00 98.12 67 VAL A C 1
ATOM 517 O O . VAL A 1 67 ? -1.253 21.628 -16.616 1.00 98.12 67 VAL A O 1
ATOM 520 N N . ILE A 1 68 ? -1.322 20.499 -18.558 1.00 98.31 68 ILE A N 1
ATOM 521 C CA . ILE A 1 68 ? -2.688 19.995 -18.487 1.00 98.31 68 ILE A CA 1
ATOM 522 C C . ILE A 1 68 ? -2.613 18.479 -18.363 1.00 98.31 68 ILE A C 1
ATOM 524 O O . ILE A 1 68 ? -2.046 17.810 -19.228 1.00 98.31 68 ILE A O 1
ATOM 528 N N . SER A 1 69 ? -3.191 17.925 -17.307 1.00 96.19 69 SER A N 1
ATOM 529 C CA . SER A 1 69 ? -3.301 16.484 -17.135 1.00 96.19 69 SER A CA 1
ATOM 530 C C . SER A 1 69 ? -4.680 16.002 -17.572 1.00 96.19 69 SER A C 1
ATOM 532 O O . SER A 1 69 ? -5.673 16.209 -16.871 1.00 96.19 69 SER A O 1
ATOM 534 N N . VAL A 1 70 ? -4.741 15.357 -18.739 1.00 95.50 70 VAL A N 1
ATOM 535 C CA . VAL A 1 70 ? -5.994 14.849 -19.325 1.00 95.50 70 VAL A CA 1
ATOM 536 C C . VAL A 1 70 ? -6.629 13.801 -18.415 1.00 95.50 70 VAL A C 1
ATOM 538 O O . VAL A 1 70 ? -7.832 13.828 -18.168 1.00 95.50 70 VAL A O 1
ATOM 541 N N . ASP A 1 71 ? -5.797 12.924 -17.850 1.00 87.62 71 ASP A N 1
ATOM 542 C CA . ASP A 1 71 ? -6.231 11.806 -17.007 1.00 87.62 71 ASP A CA 1
ATOM 543 C C . ASP A 1 71 ? -6.821 12.275 -15.661 1.00 87.62 71 ASP A C 1
ATOM 545 O O . ASP A 1 71 ? -7.511 11.515 -14.985 1.00 87.62 71 ASP A O 1
ATOM 549 N N . TYR A 1 72 ? -6.601 13.543 -15.294 1.00 86.94 72 TYR A N 1
ATOM 550 C CA . TYR A 1 72 ? -7.153 14.193 -14.102 1.00 86.94 72 TYR A CA 1
ATOM 551 C C . TYR A 1 72 ? -8.172 15.280 -14.469 1.00 86.94 72 TYR A C 1
ATOM 553 O O . TYR A 1 72 ? -8.250 16.320 -13.818 1.00 86.94 72 TYR A O 1
ATOM 561 N N . GLY A 1 73 ? -8.954 15.057 -15.529 1.00 91.25 73 GLY A N 1
ATOM 562 C CA . GLY A 1 73 ? -10.048 15.951 -15.911 1.00 91.25 73 GLY A CA 1
ATOM 563 C C . GLY A 1 73 ? -9.569 17.318 -16.397 1.00 91.25 73 GLY A C 1
ATOM 564 O O . GLY A 1 73 ? -10.161 18.335 -16.043 1.00 91.25 73 GLY A O 1
ATOM 565 N N . ASP A 1 74 ? -8.495 17.334 -17.188 1.00 93.94 74 ASP A N 1
ATOM 566 C CA . ASP A 1 74 ? -7.826 18.547 -17.674 1.00 93.94 74 ASP A CA 1
ATOM 567 C C . ASP A 1 74 ? -7.277 19.442 -16.541 1.00 93.94 74 ASP A C 1
ATOM 569 O O . ASP A 1 74 ? -7.193 20.663 -16.684 1.00 93.94 74 ASP A O 1
ATOM 573 N N . ALA A 1 75 ? -6.893 18.855 -15.400 1.00 94.19 75 ALA A N 1
ATOM 574 C CA . ALA A 1 75 ? -6.297 19.599 -14.293 1.00 94.19 75 ALA A CA 1
ATOM 575 C C . ALA A 1 75 ? -5.030 20.342 -14.743 1.00 94.19 75 ALA A C 1
ATOM 577 O O . ALA A 1 75 ? -4.159 19.764 -15.393 1.00 94.19 75 ALA A O 1
ATOM 578 N N . VAL A 1 76 ? -4.909 21.615 -14.354 1.00 96.81 76 VAL A N 1
ATOM 579 C CA . VAL A 1 76 ? -3.817 22.492 -14.796 1.00 96.81 76 VAL A CA 1
ATOM 580 C C . VAL A 1 76 ? -2.816 22.750 -13.675 1.00 96.81 76 VAL A C 1
ATOM 582 O O . VAL A 1 76 ? -3.202 23.004 -12.531 1.00 96.81 76 VAL A O 1
ATOM 585 N N . ASP A 1 77 ? -1.530 22.731 -14.005 1.00 97.62 77 ASP A N 1
ATOM 586 C CA . ASP A 1 77 ? -0.429 23.190 -13.163 1.00 97.62 77 ASP A CA 1
ATOM 587 C C . ASP A 1 77 ? 0.444 24.210 -13.908 1.00 97.62 77 ASP A C 1
ATOM 589 O O . ASP A 1 77 ? 0.714 24.040 -15.094 1.00 97.62 77 ASP A O 1
ATOM 593 N N . GLU A 1 78 ? 0.877 25.271 -13.223 1.00 97.62 78 GLU A N 1
ATOM 594 C CA . GLU A 1 78 ? 1.685 26.351 -13.808 1.00 97.62 78 GLU A CA 1
ATOM 595 C C . GLU A 1 78 ? 2.849 26.736 -12.896 1.00 97.62 78 GLU A C 1
ATOM 597 O O . GLU A 1 78 ? 2.712 26.798 -11.668 1.00 97.62 78 GLU A O 1
ATOM 602 N N . PHE A 1 79 ? 4.008 27.013 -13.491 1.00 98.12 79 PHE A N 1
ATOM 603 C CA . PHE A 1 79 ? 5.165 27.542 -12.775 1.00 98.12 79 PHE A CA 1
ATOM 604 C C . PHE A 1 79 ? 6.094 28.353 -13.672 1.00 98.12 79 PHE A C 1
ATOM 606 O O . PHE A 1 79 ? 6.295 28.036 -14.840 1.00 98.12 79 PHE A O 1
ATOM 613 N N . ASP A 1 80 ? 6.684 29.395 -13.092 1.00 98.12 80 ASP A N 1
ATOM 614 C CA . ASP A 1 80 ? 7.705 30.219 -13.732 1.00 98.12 80 ASP A CA 1
ATOM 615 C C . ASP A 1 80 ? 9.087 29.584 -13.532 1.00 98.12 80 ASP A C 1
ATOM 617 O O . ASP A 1 80 ? 9.529 29.386 -12.396 1.00 98.12 80 ASP A O 1
ATOM 621 N N . ILE A 1 81 ? 9.780 29.275 -14.629 1.00 97.88 81 ILE A N 1
ATOM 622 C CA . ILE A 1 81 ? 11.104 28.635 -14.586 1.00 97.88 81 ILE A CA 1
ATOM 623 C C . ILE A 1 81 ? 12.221 29.573 -14.108 1.00 97.88 81 ILE A C 1
ATOM 625 O O . ILE A 1 81 ? 13.316 29.106 -13.800 1.00 97.88 81 ILE A O 1
ATOM 629 N N . THR A 1 82 ? 11.967 30.883 -14.037 1.00 96.75 82 THR A N 1
ATOM 630 C CA . THR A 1 82 ? 12.908 31.864 -13.467 1.00 96.75 82 THR A CA 1
ATOM 631 C C . THR A 1 82 ? 12.827 31.946 -11.944 1.00 96.75 82 THR A C 1
ATOM 633 O O . THR A 1 82 ? 13.695 32.547 -11.308 1.00 96.75 82 THR A O 1
ATOM 636 N N . GLN A 1 83 ? 11.806 31.329 -11.345 1.00 96.75 83 GLN A N 1
ATOM 637 C CA . GLN A 1 83 ? 11.618 31.258 -9.902 1.00 96.75 83 GLN A CA 1
ATOM 638 C C . GLN A 1 83 ? 12.000 29.881 -9.352 1.00 96.75 83 GLN A C 1
ATOM 640 O O . GLN A 1 83 ? 12.267 28.924 -10.080 1.00 96.75 83 GLN A O 1
ATOM 645 N N . ALA A 1 84 ? 12.031 29.768 -8.024 1.00 95.75 84 ALA A N 1
ATOM 646 C CA . ALA A 1 84 ? 12.253 28.486 -7.376 1.00 95.75 84 ALA A CA 1
ATOM 647 C C . ALA A 1 84 ? 11.110 27.513 -7.716 1.00 95.75 84 ALA A C 1
ATOM 649 O O . ALA A 1 84 ? 9.968 27.715 -7.309 1.00 95.75 84 ALA A O 1
ATOM 650 N N . ILE A 1 85 ? 11.432 26.424 -8.419 1.00 97.38 85 ILE A N 1
ATOM 651 C CA . ILE A 1 85 ? 10.478 25.345 -8.692 1.00 97.38 85 ILE A CA 1
ATOM 652 C C . ILE A 1 85 ? 10.263 24.544 -7.402 1.00 97.38 85 ILE A C 1
ATOM 654 O O . ILE A 1 85 ? 11.157 23.818 -6.936 1.00 97.38 85 ILE A O 1
ATOM 658 N N . THR A 1 86 ? 9.075 24.714 -6.822 1.00 94.62 86 THR A N 1
ATOM 659 C CA . THR A 1 86 ? 8.634 24.100 -5.567 1.00 94.62 86 THR A CA 1
ATOM 660 C C . THR A 1 86 ? 7.760 22.874 -5.800 1.00 94.62 86 THR A C 1
ATOM 662 O O . THR A 1 86 ? 7.093 22.740 -6.830 1.00 94.62 86 THR A O 1
ATOM 665 N N . PHE A 1 87 ? 7.788 21.979 -4.815 1.00 92.69 87 PHE A N 1
ATOM 666 C CA . PHE A 1 87 ? 6.958 20.785 -4.760 1.00 92.69 87 PHE A CA 1
ATOM 667 C C . PHE A 1 87 ? 5.493 21.154 -4.494 1.00 92.69 87 PHE A C 1
ATOM 669 O O . PHE A 1 87 ? 5.209 22.002 -3.648 1.00 92.69 87 PHE A O 1
ATOM 676 N N . GLN A 1 88 ? 4.571 20.512 -5.204 1.00 91.19 88 GLN A N 1
ATOM 677 C CA . GLN A 1 88 ? 3.127 20.684 -5.070 1.00 91.19 88 GLN A CA 1
ATOM 678 C C . GLN A 1 88 ? 2.543 19.533 -4.251 1.00 91.19 88 GLN A C 1
ATOM 680 O O . GLN A 1 88 ? 2.528 18.397 -4.720 1.00 91.19 88 GLN A O 1
ATOM 685 N N . GLN A 1 89 ? 2.048 19.814 -3.045 1.00 80.31 89 GLN A N 1
ATOM 686 C CA . GLN A 1 89 ? 1.470 18.777 -2.179 1.00 80.31 89 GLN A CA 1
ATOM 687 C C . GLN A 1 89 ? 0.155 18.223 -2.750 1.00 80.31 89 GLN A C 1
ATOM 689 O O . GLN A 1 89 ? -0.042 17.014 -2.781 1.00 80.31 89 GLN A O 1
ATOM 694 N N . ASP A 1 90 ? -0.684 19.094 -3.316 1.00 80.25 90 ASP A N 1
ATOM 695 C CA . ASP A 1 90 ? -2.025 18.728 -3.797 1.00 80.25 90 ASP A CA 1
ATOM 696 C C . ASP A 1 90 ? -2.038 18.189 -5.243 1.00 80.25 90 ASP A C 1
ATOM 698 O O . ASP A 1 90 ? -3.088 17.831 -5.777 1.00 80.25 90 ASP A O 1
ATOM 702 N N . LYS A 1 91 ? -0.878 18.156 -5.918 1.00 84.19 91 LYS A N 1
ATOM 703 C CA . LYS A 1 91 ? -0.736 17.743 -7.329 1.00 84.19 91 LYS A CA 1
ATOM 704 C C . LYS A 1 91 ? 0.511 16.889 -7.537 1.00 84.19 91 LYS A C 1
ATOM 706 O O . LYS A 1 91 ? 1.428 17.270 -8.261 1.00 84.19 91 LYS A O 1
ATOM 711 N N . MET A 1 92 ? 0.532 15.705 -6.929 1.00 83.31 92 MET A N 1
ATOM 712 C CA . MET A 1 92 ? 1.680 14.790 -6.996 1.00 83.31 92 MET A CA 1
ATOM 713 C C . MET A 1 92 ? 2.153 14.490 -8.428 1.00 83.31 92 MET A C 1
ATOM 715 O O . MET A 1 92 ? 3.355 14.482 -8.684 1.00 83.31 92 MET A O 1
ATOM 719 N N . TRP A 1 93 ? 1.231 14.325 -9.383 1.00 87.69 93 TRP A N 1
ATOM 720 C CA . TRP A 1 93 ? 1.565 14.088 -10.795 1.00 87.69 93 TRP A CA 1
ATOM 721 C C . TRP A 1 93 ? 2.404 15.223 -11.411 1.00 87.69 93 TRP A C 1
ATOM 723 O O . TRP A 1 93 ? 3.281 14.969 -12.236 1.00 87.69 93 TRP A O 1
ATOM 733 N N . ALA A 1 94 ? 2.184 16.471 -10.985 1.00 94.19 94 ALA A N 1
ATOM 734 C CA . ALA A 1 94 ? 2.901 17.630 -11.504 1.00 94.19 94 ALA A CA 1
ATOM 735 C C . ALA A 1 94 ? 4.359 17.665 -11.021 1.00 94.19 94 ALA A C 1
ATOM 737 O O . ALA A 1 94 ? 5.217 18.238 -11.694 1.00 94.19 94 ALA A O 1
ATOM 738 N N . ASN A 1 95 ? 4.672 17.019 -9.890 1.00 95.12 95 ASN A N 1
ATOM 739 C CA . ASN A 1 95 ? 6.025 17.005 -9.333 1.00 95.12 95 ASN A CA 1
ATOM 740 C C . ASN A 1 95 ? 7.020 16.232 -10.198 1.00 95.12 95 ASN A C 1
ATOM 742 O O . ASN A 1 95 ? 8.171 16.650 -10.282 1.00 95.12 95 ASN A O 1
ATOM 746 N N . TYR A 1 96 ? 6.587 15.185 -10.902 1.00 93.69 96 TYR A N 1
ATOM 747 C CA . TYR A 1 96 ? 7.426 14.498 -11.890 1.00 93.69 96 TYR A CA 1
ATOM 748 C C . TYR A 1 96 ? 7.888 15.467 -12.988 1.00 93.69 96 TYR A C 1
ATOM 750 O O . TYR A 1 96 ? 9.066 15.546 -13.331 1.00 93.69 96 TYR A O 1
ATOM 758 N N . ILE A 1 97 ? 6.966 16.293 -13.479 1.00 97.81 97 ILE A N 1
ATOM 759 C CA . ILE A 1 97 ? 7.197 17.235 -14.577 1.00 97.81 97 ILE A CA 1
ATOM 760 C C . ILE A 1 97 ? 8.050 18.415 -14.103 1.00 97.81 97 ILE A C 1
ATOM 762 O O . ILE A 1 97 ? 9.069 18.741 -14.714 1.00 97.81 97 ILE A O 1
ATOM 766 N N . ARG A 1 98 ? 7.683 19.012 -12.963 1.00 98.31 98 ARG A N 1
ATOM 767 C CA . ARG A 1 98 ? 8.458 20.062 -12.285 1.00 98.31 98 ARG A CA 1
ATOM 768 C C . ARG A 1 98 ? 9.879 19.604 -11.976 1.00 98.31 98 ARG A C 1
ATOM 770 O O . ARG A 1 98 ? 10.822 20.355 -12.217 1.00 98.31 98 ARG A O 1
ATOM 777 N N . GLY A 1 99 ? 10.036 18.380 -11.477 1.00 97.81 99 GLY A N 1
ATOM 778 C CA . GLY A 1 99 ? 11.325 17.771 -11.174 1.00 97.81 99 GLY A CA 1
ATOM 779 C C . GLY A 1 99 ? 12.194 17.637 -12.419 1.00 97.81 99 GLY A C 1
ATOM 780 O O . GLY A 1 99 ? 13.334 18.100 -12.412 1.00 97.81 99 GLY A O 1
ATOM 781 N N . VAL A 1 100 ? 11.644 17.100 -13.513 1.00 98.56 100 VAL A N 1
ATOM 782 C CA . VAL A 1 100 ? 12.361 16.977 -14.793 1.00 98.56 100 VAL A CA 1
ATOM 783 C C . VAL A 1 100 ? 12.831 18.338 -15.295 1.00 98.56 100 VAL A C 1
ATOM 785 O O . VAL A 1 100 ? 14.010 18.480 -15.627 1.00 98.56 100 VAL A O 1
ATOM 788 N N . VAL A 1 101 ? 11.953 19.346 -15.302 1.00 98.56 101 VAL A N 1
ATOM 789 C CA . VAL A 1 101 ? 12.295 20.712 -15.733 1.00 98.56 101 VAL A CA 1
ATOM 790 C C . VAL A 1 101 ? 13.372 21.322 -14.835 1.00 98.56 101 VAL A C 1
ATOM 792 O O . VAL A 1 101 ? 14.363 21.856 -15.332 1.00 98.56 101 VAL A O 1
ATOM 795 N N . LYS A 1 102 ? 13.233 21.187 -13.513 1.00 98.19 102 LYS A N 1
ATOM 796 C CA . LYS A 1 102 ? 14.221 21.661 -12.536 1.00 98.19 102 LYS A CA 1
ATOM 797 C C . LYS A 1 102 ? 15.592 21.023 -12.751 1.00 98.19 102 LYS A C 1
ATOM 799 O O . LYS A 1 102 ? 16.601 21.721 -12.680 1.00 98.19 102 LYS A O 1
ATOM 804 N N . CYS A 1 103 ? 15.641 19.722 -13.025 1.00 98.12 103 CYS A N 1
ATOM 805 C CA . CYS A 1 103 ? 16.887 19.011 -13.295 1.00 98.12 103 CYS A CA 1
ATOM 806 C C . CYS A 1 103 ? 17.527 19.445 -14.621 1.00 98.12 103 CYS A C 1
ATOM 808 O O . CYS A 1 103 ? 18.742 19.643 -14.653 1.00 98.12 103 CYS A O 1
ATOM 810 N N . LEU A 1 104 ? 16.738 19.697 -15.672 1.00 98.44 104 LEU A N 1
ATOM 811 C CA . LEU A 1 104 ? 17.260 20.229 -16.936 1.00 98.44 104 LEU A CA 1
ATOM 812 C C . LEU A 1 104 ? 17.890 21.619 -16.742 1.00 98.44 104 LEU A C 1
ATOM 814 O O . LEU A 1 104 ? 19.010 21.850 -17.198 1.00 98.44 104 LEU A O 1
ATOM 818 N N . LEU A 1 105 ? 17.223 22.515 -16.007 1.00 98.06 105 LEU A N 1
ATOM 819 C CA . LEU A 1 105 ? 17.768 23.839 -15.671 1.00 98.06 105 LEU A CA 1
ATOM 820 C C . LEU A 1 105 ? 19.052 23.725 -14.840 1.00 98.06 105 LEU A C 1
ATOM 822 O O . LEU A 1 105 ? 20.042 24.394 -15.125 1.00 98.06 105 LEU A O 1
ATOM 826 N N . ALA A 1 106 ? 19.068 22.838 -13.840 1.00 97.00 106 ALA A N 1
ATOM 827 C CA . ALA A 1 106 ? 20.241 22.603 -12.996 1.00 97.00 106 ALA A CA 1
ATOM 828 C C . ALA A 1 106 ? 21.441 22.026 -13.772 1.00 97.00 106 ALA A C 1
ATOM 830 O O . ALA A 1 106 ? 22.583 22.211 -13.353 1.00 97.00 106 ALA A O 1
ATOM 831 N N . ARG A 1 107 ? 21.198 21.358 -14.907 1.00 96.44 107 ARG A N 1
ATOM 832 C CA . ARG A 1 107 ? 22.228 20.887 -15.851 1.00 96.44 107 ARG A CA 1
ATOM 833 C C . ARG A 1 107 ? 22.704 21.969 -16.827 1.00 96.44 107 ARG A C 1
ATOM 835 O O . ARG A 1 107 ? 23.588 21.705 -17.634 1.00 96.44 107 ARG A O 1
ATOM 842 N N . GLY A 1 108 ? 22.157 23.181 -16.741 1.00 97.00 108 GLY A N 1
ATOM 843 C CA . GLY A 1 108 ? 22.575 24.339 -17.532 1.00 97.00 108 GLY A CA 1
ATOM 844 C C . GLY A 1 108 ? 21.837 24.510 -18.860 1.00 97.00 108 GLY A C 1
ATOM 845 O O . GLY A 1 108 ? 22.127 25.468 -19.581 1.00 97.00 108 GLY A O 1
ATOM 846 N N . TYR A 1 109 ? 20.870 23.644 -19.183 1.00 97.69 109 TYR A N 1
ATOM 847 C CA . TYR A 1 109 ? 20.067 23.801 -20.394 1.00 97.69 109 TYR A CA 1
ATOM 848 C C . TYR A 1 109 ? 19.219 25.074 -20.324 1.00 97.69 109 TYR A C 1
ATOM 850 O O . TYR A 1 109 ? 18.631 25.390 -19.292 1.00 97.69 109 TYR A O 1
ATOM 858 N N . GLN A 1 110 ? 19.164 25.800 -21.440 1.00 96.00 110 GLN A N 1
ATOM 859 C CA . GLN A 1 110 ? 18.448 27.068 -21.556 1.00 96.00 110 GLN A CA 1
ATOM 860 C C . GLN A 1 110 ? 17.195 26.878 -22.405 1.00 96.00 110 GLN A C 1
ATOM 862 O O . GLN A 1 110 ? 17.264 26.390 -23.533 1.00 96.00 110 GLN A O 1
ATOM 867 N N . PHE A 1 111 ? 16.054 27.279 -21.865 1.00 97.56 111 PHE A N 1
ATOM 868 C CA . PHE A 1 111 ? 14.766 27.273 -22.545 1.00 97.56 111 PHE A CA 1
ATOM 869 C C . PHE A 1 111 ? 13.829 28.278 -21.869 1.00 97.56 111 PHE A C 1
ATOM 871 O O . PHE A 1 111 ? 14.150 28.808 -20.809 1.00 97.56 111 PHE A O 1
ATOM 878 N N . ILE A 1 112 ? 12.696 28.552 -22.512 1.00 97.44 112 ILE A N 1
ATOM 879 C CA . ILE A 1 112 ? 11.623 29.405 -21.985 1.00 97.44 112 ILE A CA 1
ATOM 880 C C . ILE A 1 112 ? 10.392 28.543 -21.664 1.00 97.44 112 ILE A C 1
ATOM 882 O O . ILE A 1 112 ? 10.488 27.319 -21.554 1.00 97.44 112 ILE A O 1
ATOM 886 N N . GLY A 1 113 ? 9.235 29.170 -21.496 1.00 98.06 113 GLY A N 1
ATOM 887 C CA . GLY A 1 113 ? 7.976 28.519 -21.190 1.00 98.06 113 GLY A CA 1
ATOM 888 C C . GLY A 1 113 ? 7.470 27.569 -22.275 1.00 98.06 113 GLY A C 1
ATOM 889 O O . GLY A 1 113 ? 7.782 27.691 -23.466 1.00 98.06 113 GLY A O 1
ATOM 890 N N . ALA A 1 114 ? 6.638 26.623 -21.853 1.00 98.62 114 ALA A N 1
ATOM 891 C CA . ALA A 1 114 ? 5.982 25.655 -22.720 1.00 98.62 114 ALA A CA 1
ATOM 892 C C . ALA A 1 114 ? 4.568 25.360 -22.215 1.00 98.62 114 ALA A C 1
ATOM 894 O O . ALA A 1 114 ? 4.344 25.257 -21.011 1.00 98.62 114 ALA A O 1
ATOM 895 N N . ASP A 1 115 ? 3.637 25.196 -23.146 1.00 98.75 115 ASP A N 1
ATOM 896 C CA . ASP A 1 115 ? 2.330 24.609 -22.879 1.00 98.75 115 ASP A CA 1
ATOM 897 C C . ASP A 1 115 ? 2.401 23.111 -23.192 1.00 98.75 115 ASP A C 1
ATOM 899 O O . ASP A 1 115 ? 2.943 22.711 -24.229 1.00 98.75 115 ASP A O 1
ATOM 903 N N . ILE A 1 116 ? 1.869 22.282 -22.296 1.00 98.75 116 ILE A N 1
ATOM 904 C CA . ILE A 1 116 ? 1.947 20.819 -22.342 1.00 98.75 116 ILE A CA 1
ATOM 905 C C . ILE A 1 116 ? 0.573 20.246 -21.976 1.00 98.75 116 ILE A C 1
ATOM 907 O O . ILE A 1 116 ? -0.006 20.634 -20.969 1.00 98.75 116 ILE A O 1
ATOM 911 N N . SER A 1 117 ? 0.061 19.289 -22.745 1.00 98.50 117 SER A N 1
ATOM 912 C CA . SER A 1 117 ? -1.051 18.412 -22.355 1.00 98.50 117 SER A CA 1
ATOM 913 C C . SER A 1 117 ? -0.565 16.968 -22.357 1.00 98.50 117 SER A C 1
ATOM 915 O O . SER A 1 117 ? 0.108 16.559 -23.304 1.00 98.50 117 SER A O 1
ATOM 917 N N . VAL A 1 118 ? -0.859 16.212 -21.300 1.00 97.50 118 VAL A N 1
ATOM 918 C CA . VAL A 1 118 ? -0.320 14.865 -21.076 1.00 97.50 118 VAL A CA 1
ATOM 919 C C . VAL A 1 118 ? -1.408 13.859 -20.703 1.00 97.50 118 VAL A C 1
ATOM 921 O O . VAL A 1 118 ? -2.305 14.160 -19.914 1.00 97.50 118 VAL A O 1
ATOM 924 N N . SER A 1 119 ? -1.307 12.657 -21.269 1.00 95.62 119 SER A N 1
ATOM 925 C CA . SER A 1 119 ? -2.146 11.491 -20.965 1.00 95.62 119 SER A CA 1
ATOM 926 C C . SER A 1 119 ? -1.322 10.217 -21.132 1.00 95.62 119 SER A C 1
ATOM 928 O O . SER A 1 119 ? -0.392 10.182 -21.946 1.00 95.62 119 SER A O 1
ATOM 930 N N . GLY A 1 120 ? -1.650 9.155 -20.404 1.00 91.62 120 GLY A N 1
ATOM 931 C CA . GLY A 1 120 ? -0.995 7.860 -20.560 1.00 91.62 120 GLY A CA 1
ATOM 932 C C . GLY A 1 120 ? -1.952 6.686 -20.426 1.00 91.62 120 GLY A C 1
ATOM 933 O O . GLY A 1 120 ? -2.944 6.747 -19.710 1.00 91.62 120 GLY A O 1
ATOM 934 N N . ASN A 1 121 ? -1.634 5.579 -21.100 1.00 87.62 121 ASN A N 1
ATOM 935 C CA . ASN A 1 121 ? -2.339 4.310 -20.895 1.00 87.62 121 ASN A CA 1
ATOM 936 C C . ASN A 1 121 ? -1.532 3.298 -20.071 1.00 87.62 121 ASN A C 1
ATOM 938 O O . ASN A 1 121 ? -2.044 2.211 -19.817 1.00 87.62 121 ASN A O 1
ATOM 942 N N . VAL A 1 122 ? -0.301 3.623 -19.651 1.00 79.69 122 VAL A N 1
ATOM 943 C CA . VAL A 1 122 ? 0.483 2.769 -18.745 1.00 79.69 122 VAL A CA 1
ATOM 944 C C . VAL A 1 122 ? -0.268 2.657 -17.414 1.00 79.69 122 VAL A C 1
ATOM 946 O O . VAL A 1 122 ? -0.455 3.680 -16.751 1.00 79.69 122 VAL A O 1
ATOM 949 N N . PRO A 1 123 ? -0.692 1.452 -16.991 1.00 64.69 123 PRO A N 1
ATOM 950 C CA . PRO A 1 123 ? -1.425 1.297 -15.743 1.00 64.69 123 PRO A CA 1
ATOM 951 C C . PRO A 1 123 ? -0.610 1.818 -14.550 1.00 64.69 123 PRO A C 1
ATOM 953 O O . PRO A 1 123 ? 0.489 1.330 -14.262 1.00 64.69 123 PRO A O 1
ATOM 956 N N . GLN A 1 124 ? -1.153 2.819 -13.856 1.00 66.81 124 GLN A N 1
ATOM 957 C CA . GLN A 1 124 ? -0.490 3.443 -12.713 1.00 66.81 124 GLN A CA 1
ATOM 958 C C . GLN A 1 124 ? -0.324 2.432 -11.574 1.00 66.81 124 GLN A C 1
ATOM 960 O O . GLN A 1 124 ? -1.231 1.659 -11.268 1.00 66.81 124 GLN A O 1
ATOM 965 N N . GLY A 1 125 ? 0.857 2.410 -10.954 1.00 58.53 125 GLY A N 1
ATOM 966 C CA . GLY A 1 125 ? 1.142 1.515 -9.828 1.00 58.53 125 GLY A CA 1
ATOM 967 C C . GLY A 1 125 ? 1.235 0.024 -10.182 1.00 58.53 125 GLY A C 1
ATOM 968 O O . GLY A 1 125 ? 1.553 -0.774 -9.307 1.00 58.53 125 GLY A O 1
ATOM 969 N N . ALA A 1 126 ? 1.057 -0.382 -11.444 1.00 57.19 126 ALA A N 1
ATOM 970 C CA . ALA A 1 126 ? 1.173 -1.785 -11.867 1.00 57.19 126 ALA A CA 1
ATOM 971 C C . ALA A 1 126 ? 2.628 -2.260 -12.046 1.00 57.19 126 ALA A C 1
ATOM 973 O O . ALA A 1 126 ? 2.870 -3.396 -12.440 1.00 57.19 126 ALA A O 1
ATOM 974 N N . GLY A 1 127 ? 3.608 -1.391 -11.767 1.00 64.69 127 GLY A N 1
ATOM 975 C CA . GLY A 1 127 ? 5.039 -1.666 -11.937 1.00 64.69 127 GLY A CA 1
ATOM 976 C C . GLY A 1 127 ? 5.474 -1.786 -13.377 1.00 64.69 127 GLY A C 1
ATOM 977 O O . GLY A 1 127 ? 6.431 -2.498 -13.643 1.00 64.69 127 GLY A O 1
ATOM 978 N N . LEU A 1 128 ? 4.783 -1.077 -14.265 1.00 76.00 128 LEU A N 1
ATOM 979 C CA . LEU A 1 128 ? 5.131 -0.925 -15.676 1.00 76.00 128 LEU A CA 1
ATOM 980 C C . LEU A 1 128 ? 5.766 0.449 -15.975 1.00 76.00 128 LEU A C 1
ATOM 982 O O . LEU A 1 128 ? 5.832 0.872 -17.128 1.00 76.00 128 LEU A O 1
ATOM 986 N N . SER A 1 129 ? 6.209 1.142 -14.919 1.00 83.19 129 SER A N 1
ATOM 987 C CA . SER A 1 129 ? 6.940 2.420 -14.944 1.00 83.19 129 SER A CA 1
ATOM 988 C C . SER A 1 129 ? 6.209 3.577 -15.614 1.00 83.19 129 SER A C 1
ATOM 990 O O . SER A 1 129 ? 6.743 4.253 -16.492 1.00 83.19 129 SER A O 1
ATOM 992 N N . SER A 1 130 ? 4.978 3.844 -15.169 1.00 83.31 130 SER A N 1
ATOM 993 C CA . SER A 1 130 ? 4.227 5.027 -15.601 1.00 83.31 130 SER A CA 1
ATOM 994 C C . SER A 1 130 ? 4.938 6.344 -15.246 1.00 83.31 130 SER A C 1
ATOM 996 O O . SER A 1 130 ? 4.863 7.286 -16.032 1.00 83.31 130 SER A O 1
ATOM 998 N N . SER A 1 131 ? 5.644 6.413 -14.105 1.00 88.06 131 SER A N 1
ATOM 999 C CA . SER A 1 131 ? 6.434 7.591 -13.705 1.00 88.06 131 SER A CA 1
ATOM 1000 C C . SER A 1 131 ? 7.621 7.820 -14.638 1.00 88.06 131 SER A C 1
ATOM 1002 O O . SER A 1 131 ? 7.720 8.889 -15.232 1.00 88.06 131 SER A O 1
ATOM 1004 N N . ALA A 1 132 ? 8.446 6.800 -14.876 1.00 92.25 132 ALA A N 1
ATOM 1005 C CA . ALA A 1 132 ? 9.588 6.914 -15.782 1.00 92.25 132 ALA A CA 1
ATOM 1006 C C . ALA A 1 132 ? 9.175 7.283 -17.219 1.00 92.25 132 ALA A C 1
ATOM 1008 O O . ALA A 1 132 ? 9.813 8.128 -17.846 1.00 92.25 132 ALA A O 1
ATOM 1009 N N . ALA A 1 133 ? 8.075 6.717 -17.734 1.00 95.31 133 ALA A N 1
ATOM 1010 C CA . ALA A 1 133 ? 7.539 7.102 -19.041 1.00 95.31 133 ALA A CA 1
ATOM 1011 C C . ALA A 1 133 ? 7.125 8.586 -19.076 1.00 95.31 133 ALA A C 1
ATOM 1013 O O . ALA A 1 133 ? 7.392 9.286 -20.054 1.00 95.31 133 ALA A O 1
ATOM 1014 N N . LEU A 1 134 ? 6.509 9.092 -18.001 1.00 96.50 134 LEU A N 1
ATOM 1015 C CA . LEU A 1 134 ? 6.193 10.515 -17.857 1.00 96.50 134 LEU A CA 1
ATOM 1016 C C . LEU A 1 134 ? 7.464 11.379 -17.795 1.00 96.50 134 LEU A C 1
ATOM 1018 O O . LEU A 1 134 ? 7.556 12.408 -18.459 1.00 96.50 134 LEU A O 1
ATOM 1022 N N . GLU A 1 135 ? 8.469 10.969 -17.036 1.00 98.12 135 GLU A N 1
ATOM 1023 C CA . GLU A 1 135 ? 9.711 11.729 -16.901 1.00 98.12 135 GLU A CA 1
ATOM 1024 C C . GLU A 1 135 ? 10.470 11.840 -18.227 1.00 98.12 135 GLU A C 1
ATOM 1026 O O . GLU A 1 135 ? 10.898 12.929 -18.629 1.00 98.12 135 GLU A O 1
ATOM 1031 N N . VAL A 1 136 ? 10.591 10.717 -18.937 1.00 98.50 136 VAL A N 1
ATOM 1032 C CA . VAL A 1 136 ? 11.276 10.636 -20.228 1.00 98.50 136 VAL A CA 1
ATOM 1033 C C . VAL A 1 136 ? 10.526 11.427 -21.294 1.00 98.50 136 VAL A C 1
ATOM 1035 O O . VAL A 1 136 ? 11.165 12.186 -22.026 1.00 98.50 136 VAL A O 1
ATOM 1038 N N . VAL A 1 137 ? 9.190 11.330 -21.374 1.00 98.38 137 VAL A N 1
ATOM 1039 C CA . VAL A 1 137 ? 8.429 12.089 -22.384 1.00 98.38 137 VAL A CA 1
ATOM 1040 C C . VAL A 1 137 ? 8.546 13.598 -22.163 1.00 98.38 137 VAL A C 1
ATOM 1042 O O . VAL A 1 137 ? 8.631 14.349 -23.135 1.00 98.38 137 VAL A O 1
ATOM 1045 N N . ILE A 1 138 ? 8.625 14.068 -20.914 1.00 98.56 138 ILE A N 1
ATOM 1046 C CA . ILE A 1 138 ? 8.830 15.493 -20.616 1.00 98.56 138 ILE A CA 1
ATOM 1047 C C . ILE A 1 138 ? 10.248 15.927 -20.986 1.00 98.56 138 ILE A C 1
ATOM 1049 O O . ILE A 1 138 ? 10.408 16.937 -21.674 1.00 98.56 138 ILE A O 1
ATOM 1053 N N . GLY A 1 139 ? 11.276 15.160 -20.613 1.00 98.38 139 GLY A N 1
ATOM 1054 C CA . GLY A 1 139 ? 12.653 15.458 -21.021 1.00 98.38 139 GLY A CA 1
ATOM 1055 C C . GLY A 1 139 ? 12.795 15.519 -22.547 1.00 98.38 139 GLY A C 1
ATOM 1056 O O . GLY A 1 139 ? 13.360 16.470 -23.093 1.00 98.38 139 GLY A O 1
ATOM 1057 N N . GLN A 1 140 ? 12.180 14.560 -23.245 1.00 98.38 140 GLN A N 1
ATOM 1058 C CA . GLN A 1 140 ? 12.104 14.524 -24.704 1.00 98.38 140 GLN A CA 1
ATOM 1059 C C . GLN A 1 140 ? 11.326 15.719 -25.277 1.00 98.38 140 GLN A C 1
ATOM 1061 O O . GLN A 1 140 ? 11.716 16.265 -26.308 1.00 98.38 140 GLN A O 1
ATOM 1066 N N . THR A 1 141 ? 10.256 16.161 -24.612 1.00 98.62 141 THR A N 1
ATOM 1067 C CA . THR A 1 141 ? 9.465 17.331 -25.023 1.00 98.62 141 THR A CA 1
ATOM 1068 C C . THR A 1 141 ? 10.319 18.595 -25.021 1.00 98.62 141 THR A C 1
ATOM 1070 O O . THR A 1 141 ? 10.370 19.292 -26.033 1.00 98.62 141 THR A O 1
ATOM 1073 N N . PHE A 1 142 ? 11.057 18.868 -23.941 1.00 98.62 142 PHE A N 1
ATOM 1074 C CA . PHE A 1 142 ? 11.940 20.040 -23.880 1.00 98.62 142 PHE A CA 1
ATOM 1075 C C . PHE A 1 142 ? 13.108 19.939 -24.864 1.00 98.62 142 PHE A C 1
ATOM 1077 O O . PHE A 1 142 ? 13.432 20.931 -25.519 1.00 98.62 142 PHE A O 1
ATOM 1084 N N . LYS A 1 143 ? 13.681 18.741 -25.044 1.00 98.19 143 LYS A N 1
ATOM 1085 C CA . LYS A 1 143 ? 14.681 18.487 -26.089 1.00 98.19 143 LYS A CA 1
ATOM 1086 C C . LYS A 1 143 ? 14.166 18.871 -27.472 1.00 98.19 143 LYS A C 1
ATOM 1088 O O . LYS A 1 143 ? 14.844 19.611 -28.176 1.00 98.19 143 LYS A O 1
ATOM 1093 N N . VAL A 1 144 ? 12.986 18.381 -27.857 1.00 98.00 144 VAL A N 1
ATOM 1094 C CA . VAL A 1 144 ? 12.414 18.598 -29.195 1.00 98.00 144 VAL A CA 1
ATOM 1095 C C . VAL A 1 144 ? 11.983 20.045 -29.384 1.00 98.00 144 VAL A C 1
ATOM 1097 O O . VAL A 1 144 ? 12.336 20.647 -30.395 1.00 98.00 144 VAL A O 1
ATOM 1100 N N . LEU A 1 145 ? 11.266 20.627 -28.418 1.00 98.06 145 LEU A N 1
ATOM 1101 C CA . LEU A 1 145 ? 10.834 22.016 -28.519 1.00 98.06 145 LEU A CA 1
ATOM 1102 C C . LEU A 1 145 ? 12.055 22.925 -28.665 1.00 98.06 145 LEU A C 1
ATOM 1104 O O . LEU A 1 145 ? 12.161 23.661 -29.644 1.00 98.06 145 LEU A O 1
ATOM 1108 N N . PHE A 1 146 ? 13.007 22.874 -27.739 1.00 98.25 146 PHE A N 1
ATOM 1109 C CA . PHE A 1 146 ? 14.096 23.852 -27.675 1.00 98.25 146 PHE A CA 1
ATOM 1110 C C . PHE A 1 146 ? 15.370 23.433 -28.408 1.00 98.25 146 PHE A C 1
ATOM 1112 O O . PHE A 1 146 ? 16.342 24.182 -28.381 1.00 98.25 146 PHE A O 1
ATOM 1119 N N . ASN A 1 147 ? 15.350 22.295 -29.108 1.00 96.88 147 ASN A N 1
ATOM 1120 C CA . ASN A 1 147 ? 16.507 21.729 -29.801 1.00 96.88 147 ASN A CA 1
ATOM 1121 C C . ASN A 1 147 ? 17.731 21.611 -28.873 1.00 96.88 147 ASN A C 1
ATOM 1123 O O . ASN A 1 147 ? 18.832 22.044 -29.211 1.00 96.88 147 ASN A O 1
ATOM 1127 N N . LEU A 1 148 ? 17.510 21.080 -27.666 1.00 97.56 148 LEU A N 1
ATOM 1128 C CA . LEU A 1 148 ? 18.563 20.929 -26.661 1.00 97.56 148 LEU A CA 1
ATOM 1129 C C . LEU A 1 148 ? 19.538 19.822 -27.077 1.00 97.56 148 LEU A C 1
ATOM 1131 O O . LEU A 1 148 ? 19.121 18.722 -27.448 1.00 97.56 148 LEU A O 1
ATOM 1135 N N . GLU A 1 149 ? 20.837 20.081 -26.935 1.00 96.75 149 GLU A N 1
ATOM 1136 C CA . GLU A 1 149 ? 21.895 19.082 -27.119 1.00 96.75 149 GLU A CA 1
ATOM 1137 C C . GLU A 1 149 ? 21.979 18.158 -25.890 1.00 96.75 149 GLU A C 1
ATOM 1139 O O . GLU A 1 149 ? 22.892 18.238 -25.073 1.00 96.75 149 GLU A O 1
ATOM 1144 N N . ILE A 1 150 ? 20.964 17.307 -25.728 1.00 97.44 150 ILE A N 1
ATOM 1145 C CA . ILE A 1 150 ? 20.874 16.282 -24.681 1.00 97.44 150 ILE A CA 1
ATOM 1146 C C . ILE A 1 150 ? 20.639 14.910 -25.321 1.00 97.44 150 ILE A C 1
ATOM 1148 O O . ILE A 1 150 ? 19.748 14.731 -26.162 1.00 97.44 150 ILE A O 1
ATOM 1152 N N . SER A 1 151 ? 21.451 13.922 -24.965 1.00 97.31 151 SER A N 1
ATOM 1153 C CA . SER A 1 151 ? 21.302 12.537 -25.427 1.00 97.31 151 SER A CA 1
ATOM 1154 C C . SER A 1 151 ? 20.105 11.834 -24.766 1.00 97.31 151 SER A C 1
ATOM 1156 O O . SER A 1 151 ? 19.567 12.300 -23.762 1.00 97.31 151 SER A O 1
ATOM 1158 N N . GLN A 1 152 ? 19.667 10.696 -25.321 1.00 95.94 152 GLN A N 1
ATOM 1159 C CA . GLN A 1 152 ? 18.590 9.902 -24.706 1.00 95.94 152 GLN A CA 1
ATOM 1160 C C . GLN A 1 152 ? 19.000 9.368 -23.323 1.00 95.94 152 GLN A C 1
ATOM 1162 O O . GLN A 1 152 ? 18.220 9.462 -22.379 1.00 95.94 152 GLN A O 1
ATOM 1167 N N . ALA A 1 153 ? 20.248 8.910 -23.177 1.00 95.62 153 ALA A N 1
ATOM 1168 C CA . ALA A 1 153 ? 20.815 8.515 -21.889 1.00 95.62 153 ALA A CA 1
ATOM 1169 C C . ALA A 1 153 ? 20.774 9.657 -20.863 1.00 95.62 153 ALA A C 1
ATOM 1171 O O . ALA A 1 153 ? 20.421 9.452 -19.703 1.00 95.62 153 ALA A O 1
ATOM 1172 N N . GLU A 1 154 ? 21.109 10.883 -21.273 1.00 97.69 154 GLU A N 1
ATOM 1173 C CA . GLU A 1 154 ? 21.057 12.038 -20.376 1.00 97.69 154 GLU A CA 1
ATOM 1174 C C . GLU A 1 154 ? 19.624 12.421 -19.999 1.00 97.69 154 GLU A C 1
ATOM 1176 O O . GLU A 1 154 ? 19.419 12.828 -18.854 1.00 97.69 154 GLU A O 1
ATOM 1181 N N . ILE A 1 155 ? 18.646 12.248 -20.901 1.00 98.25 155 ILE A N 1
ATOM 1182 C CA . ILE A 1 155 ? 17.213 12.365 -20.580 1.00 98.25 155 ILE A CA 1
ATOM 1183 C C . ILE A 1 155 ? 16.826 11.336 -19.517 1.00 98.25 155 ILE A C 1
ATOM 1185 O O . ILE A 1 155 ? 16.203 11.710 -18.524 1.00 98.25 155 ILE A O 1
ATOM 1189 N N . ALA A 1 156 ? 17.233 10.075 -19.676 1.00 97.31 156 ALA A N 1
ATOM 1190 C CA . ALA A 1 156 ? 16.947 9.031 -18.696 1.00 97.31 156 ALA A CA 1
ATOM 1191 C C . ALA A 1 156 ? 17.539 9.366 -17.317 1.00 97.31 156 ALA A C 1
ATOM 1193 O O . ALA A 1 156 ? 16.836 9.357 -16.309 1.00 97.31 156 ALA A O 1
ATOM 1194 N N . LEU A 1 157 ? 18.813 9.770 -17.280 1.00 97.00 157 LEU A N 1
ATOM 1195 C CA . LEU A 1 157 ? 19.484 10.217 -16.055 1.00 97.00 157 LEU A CA 1
ATOM 1196 C C . LEU A 1 157 ? 18.829 11.466 -15.453 1.00 97.00 157 LEU A C 1
ATOM 1198 O O . LEU A 1 157 ? 18.912 11.687 -14.246 1.00 97.00 157 LEU A O 1
ATOM 1202 N N . ASN A 1 158 ? 18.251 12.339 -16.280 1.00 98.25 158 ASN A N 1
ATOM 1203 C CA . ASN A 1 158 ? 17.531 13.519 -15.811 1.00 98.25 158 ASN A CA 1
ATOM 1204 C C . ASN A 1 158 ? 16.213 13.125 -15.137 1.00 98.25 158 ASN A C 1
ATOM 1206 O O . ASN A 1 158 ? 15.923 13.642 -14.061 1.00 98.25 158 ASN A O 1
ATOM 1210 N N . GLY A 1 159 ? 15.462 12.197 -15.738 1.00 97.38 159 GLY A N 1
ATOM 1211 C CA . GLY A 1 159 ? 14.253 11.615 -15.148 1.00 97.38 159 GLY A CA 1
ATOM 1212 C C . GLY A 1 159 ? 14.540 10.949 -13.807 1.00 97.38 159 GLY A C 1
ATOM 1213 O O . GLY A 1 159 ? 13.999 11.368 -12.791 1.00 97.38 159 GLY A O 1
ATOM 1214 N N . GLN A 1 160 ? 15.530 10.055 -13.768 1.00 95.25 160 GLN A N 1
ATOM 1215 C CA . GLN A 1 160 ? 15.942 9.380 -12.535 1.00 95.25 160 GLN A CA 1
ATOM 1216 C C . GLN A 1 160 ? 16.343 10.380 -11.437 1.00 95.25 160 GLN A C 1
ATOM 1218 O O . GLN A 1 160 ? 16.018 10.225 -10.261 1.00 95.25 160 GLN A O 1
ATOM 1223 N N . GLN A 1 161 ? 17.068 11.442 -11.803 1.00 95.75 161 GLN A N 1
ATOM 1224 C CA . GLN A 1 161 ? 17.444 12.480 -10.849 1.00 95.75 161 GLN A CA 1
ATOM 1225 C C . GLN A 1 161 ? 16.227 13.248 -10.318 1.00 95.75 161 GLN A C 1
ATOM 1227 O O . GLN A 1 161 ? 16.226 13.612 -9.140 1.00 95.75 161 GLN A O 1
ATOM 1232 N N . ALA A 1 162 ? 15.224 13.500 -11.159 1.00 96.12 162 ALA A N 1
ATOM 1233 C CA . ALA A 1 162 ? 13.969 14.114 -10.748 1.00 96.12 162 ALA A CA 1
ATOM 1234 C C . ALA A 1 162 ? 13.197 13.205 -9.779 1.00 96.12 162 ALA A C 1
ATOM 1236 O O . ALA A 1 162 ? 12.781 13.684 -8.721 1.00 96.12 162 ALA A O 1
ATOM 1237 N N . GLU A 1 163 ? 13.084 11.909 -10.076 1.00 90.75 163 GLU A N 1
ATOM 1238 C CA . GLU A 1 163 ? 12.406 10.933 -9.212 1.00 90.75 163 GLU A CA 1
ATOM 1239 C C . GLU A 1 163 ? 13.083 10.854 -7.833 1.00 90.75 163 GLU A C 1
ATOM 1241 O O . GLU A 1 163 ? 12.443 11.068 -6.800 1.00 90.75 163 GLU A O 1
ATOM 1246 N N . ASN A 1 164 ? 14.412 10.714 -7.815 1.00 86.50 164 ASN A N 1
ATOM 1247 C CA . ASN A 1 164 ? 15.203 10.595 -6.588 1.00 86.50 164 ASN A CA 1
ATOM 1248 C C . ASN A 1 164 ? 15.227 11.884 -5.751 1.00 86.50 164 ASN A C 1
ATOM 1250 O O . ASN A 1 164 ? 15.056 11.851 -4.534 1.00 86.50 164 ASN A O 1
ATOM 1254 N N . LYS A 1 165 ? 15.508 13.037 -6.375 1.00 90.12 165 LYS A N 1
ATOM 1255 C CA . LYS A 1 165 ? 15.838 14.277 -5.642 1.00 90.12 165 LYS A CA 1
ATOM 1256 C C . LYS A 1 165 ? 14.680 15.253 -5.499 1.00 90.12 165 LYS A C 1
ATOM 1258 O O . LYS A 1 165 ? 14.791 16.188 -4.706 1.00 90.12 165 LYS A O 1
ATOM 1263 N N . PHE A 1 166 ? 13.633 15.108 -6.305 1.00 90.88 166 PHE A N 1
ATOM 1264 C CA . PHE A 1 166 ? 12.491 16.017 -6.283 1.00 90.88 166 PHE A CA 1
ATOM 1265 C C . PHE A 1 166 ? 11.208 15.314 -5.855 1.00 90.88 166 PHE A C 1
ATOM 1267 O O . PHE A 1 166 ? 10.490 15.862 -5.025 1.00 90.88 166 PHE A O 1
ATOM 1274 N N . VAL A 1 167 ? 10.932 14.118 -6.382 1.00 86.25 167 VAL A N 1
ATOM 1275 C CA . VAL A 1 167 ? 9.734 13.347 -6.012 1.00 86.25 167 VAL A CA 1
ATOM 1276 C C . VAL A 1 167 ? 9.944 12.581 -4.702 1.00 86.25 167 VAL A C 1
ATOM 1278 O O . VAL A 1 167 ? 9.043 12.558 -3.868 1.00 86.25 167 VAL A O 1
ATOM 1281 N N . GLY A 1 168 ? 11.143 12.031 -4.489 1.00 78.94 168 GLY A N 1
ATOM 1282 C CA . GLY A 1 168 ? 11.546 11.352 -3.254 1.00 78.94 168 GLY A CA 1
ATOM 1283 C C . GLY A 1 168 ? 11.519 9.820 -3.313 1.00 78.94 168 GLY A C 1
ATOM 1284 O O . GLY A 1 168 ? 11.531 9.187 -2.260 1.00 78.94 168 GLY A O 1
ATOM 1285 N N . CYS A 1 169 ? 11.492 9.213 -4.504 1.00 72.44 169 CYS A N 1
ATOM 1286 C CA . CYS A 1 169 ? 11.570 7.757 -4.676 1.00 72.44 169 CYS A CA 1
ATOM 1287 C C . CYS A 1 169 ? 12.978 7.373 -5.153 1.00 72.44 169 CYS A C 1
ATOM 1289 O O . CYS A 1 169 ? 13.398 7.847 -6.198 1.00 72.44 169 CYS A O 1
ATOM 1291 N N . ASN A 1 170 ? 13.708 6.546 -4.388 1.00 74.19 170 ASN A N 1
ATOM 1292 C CA . ASN A 1 170 ? 15.124 6.198 -4.621 1.00 74.19 170 ASN A CA 1
ATOM 1293 C C . ASN A 1 170 ? 15.328 5.083 -5.675 1.00 74.19 170 ASN A C 1
ATOM 1295 O O . ASN A 1 170 ? 15.959 4.057 -5.392 1.00 74.19 170 ASN A O 1
ATOM 1299 N N . CYS A 1 171 ? 14.804 5.251 -6.885 1.00 78.25 171 CYS A N 1
ATOM 1300 C CA . CYS A 1 171 ? 14.868 4.247 -7.946 1.00 78.25 171 CYS A CA 1
ATOM 1301 C C . CYS A 1 171 ? 16.275 4.088 -8.574 1.00 78.25 171 CYS A C 1
ATOM 1303 O O . CYS A 1 171 ? 17.122 4.997 -8.561 1.00 78.25 171 CYS A O 1
ATOM 1305 N N . GLY A 1 172 ? 16.541 2.911 -9.152 1.00 86.06 172 GLY A N 1
ATOM 1306 C CA . GLY A 1 172 ? 17.673 2.708 -10.061 1.00 86.06 172 GLY A CA 1
ATOM 1307 C C . GLY A 1 172 ? 17.412 3.301 -11.453 1.00 86.06 172 GLY A C 1
ATOM 1308 O O . GLY A 1 172 ? 16.461 4.052 -11.649 1.00 86.06 172 GLY A O 1
ATOM 1309 N N . ILE A 1 173 ? 18.310 3.047 -12.410 1.00 92.88 173 ILE A N 1
ATOM 1310 C CA . ILE A 1 173 ? 18.302 3.704 -13.738 1.00 92.88 173 ILE A CA 1
ATOM 1311 C C . ILE A 1 173 ? 17.530 2.915 -14.809 1.00 92.88 173 ILE A C 1
ATOM 1313 O O . ILE A 1 173 ? 17.325 3.410 -15.919 1.00 92.88 173 ILE A O 1
ATOM 1317 N N . MET A 1 174 ? 17.122 1.679 -14.498 1.00 94.56 174 MET A N 1
ATOM 1318 C CA . MET A 1 174 ? 16.527 0.741 -15.454 1.00 94.56 174 MET A CA 1
ATOM 1319 C C . MET A 1 174 ? 15.339 1.352 -16.201 1.00 94.56 174 MET A C 1
ATOM 1321 O O . MET A 1 174 ? 15.323 1.357 -17.431 1.00 94.56 174 MET A O 1
ATOM 1325 N N . ASP A 1 175 ? 14.367 1.867 -15.452 1.00 93.00 175 ASP A N 1
ATOM 1326 C CA . ASP A 1 175 ? 13.055 2.274 -15.951 1.00 93.00 175 ASP A CA 1
ATOM 1327 C C . ASP A 1 175 ? 13.150 3.426 -16.952 1.00 93.00 175 ASP A C 1
ATOM 1329 O O . ASP A 1 175 ? 12.608 3.353 -18.060 1.00 93.00 175 ASP A O 1
ATOM 1333 N N . GLN A 1 176 ? 13.882 4.475 -16.584 1.00 96.62 176 GLN A N 1
ATOM 1334 C CA . GLN A 1 176 ? 14.084 5.637 -17.437 1.00 96.62 176 GLN A CA 1
ATOM 1335 C C . GLN A 1 176 ? 14.936 5.288 -18.659 1.00 96.62 176 GLN A C 1
ATOM 1337 O O . GLN A 1 176 ? 14.661 5.780 -19.754 1.00 96.62 176 GLN A O 1
ATOM 1342 N N . MET A 1 177 ? 15.950 4.427 -18.510 1.00 97.62 177 MET A N 1
ATOM 1343 C CA . MET A 1 177 ? 16.842 4.076 -19.617 1.00 97.62 177 MET A CA 1
ATOM 1344 C C . MET A 1 177 ? 16.114 3.291 -20.713 1.00 97.62 177 MET A C 1
ATOM 1346 O O . MET A 1 177 ? 16.208 3.652 -21.887 1.00 97.62 177 MET A O 1
ATOM 1350 N N . ILE A 1 178 ? 15.338 2.262 -20.353 1.00 97.19 178 ILE A N 1
ATOM 1351 C CA . ILE A 1 178 ? 14.580 1.491 -21.350 1.00 97.19 178 ILE A CA 1
ATOM 1352 C C . ILE A 1 178 ? 13.466 2.317 -21.998 1.00 97.19 178 ILE A C 1
ATOM 1354 O O . ILE A 1 178 ? 13.203 2.158 -23.188 1.00 97.19 178 ILE A O 1
ATOM 1358 N N . SER A 1 179 ? 12.844 3.230 -21.250 1.00 97.56 179 SER A N 1
ATOM 1359 C CA . SER A 1 179 ? 11.844 4.140 -21.807 1.00 97.56 179 SER A CA 1
ATOM 1360 C C . SER A 1 179 ? 12.465 5.108 -22.829 1.00 97.56 179 SER A C 1
ATOM 1362 O O . SER A 1 179 ? 11.886 5.353 -23.886 1.00 97.56 179 SER A O 1
ATOM 1364 N N . ALA A 1 180 ? 13.677 5.613 -22.570 1.00 97.31 180 ALA A N 1
ATOM 1365 C CA . ALA A 1 180 ? 14.354 6.582 -23.437 1.00 97.31 180 ALA A CA 1
ATOM 1366 C C . ALA A 1 180 ? 15.053 5.971 -24.667 1.00 97.31 180 ALA A C 1
ATOM 1368 O O . ALA A 1 180 ? 15.147 6.639 -25.704 1.00 97.31 180 ALA A O 1
ATOM 1369 N N . GLU A 1 181 ? 15.573 4.745 -24.550 1.00 96.75 181 GLU A N 1
ATOM 1370 C CA . GLU A 1 181 ? 16.434 4.100 -25.558 1.00 96.75 181 GLU A CA 1
ATOM 1371 C C . GLU A 1 181 ? 15.926 2.735 -26.062 1.00 96.75 181 GLU A C 1
ATOM 1373 O O . GLU A 1 181 ? 16.631 2.047 -26.809 1.00 96.75 181 GLU A O 1
ATOM 1378 N N . GLY A 1 182 ? 14.710 2.329 -25.686 1.00 95.06 182 GLY A N 1
ATOM 1379 C CA . GLY A 1 182 ? 14.084 1.100 -26.172 1.00 95.06 182 GLY A CA 1
ATOM 1380 C C . GLY A 1 182 ? 14.011 1.033 -27.702 1.00 95.06 182 GLY A C 1
ATOM 1381 O O . GLY A 1 182 ? 13.786 2.036 -28.382 1.00 95.06 182 GLY A O 1
ATOM 1382 N N . ARG A 1 183 ? 14.200 -0.170 -28.255 1.00 94.50 183 ARG A N 1
ATOM 1383 C CA . ARG A 1 183 ? 14.104 -0.442 -29.697 1.00 94.50 183 ARG A CA 1
ATOM 1384 C C . ARG A 1 183 ? 13.017 -1.472 -29.954 1.00 94.50 183 ARG A C 1
ATOM 1386 O O . ARG A 1 183 ? 12.856 -2.412 -29.181 1.00 94.50 183 ARG A O 1
ATOM 1393 N N . GLU A 1 184 ? 12.290 -1.296 -31.051 1.00 91.38 184 GLU A N 1
ATOM 1394 C CA . GLU A 1 184 ? 11.259 -2.242 -31.481 1.00 91.38 184 GLU A CA 1
ATOM 1395 C C . GLU A 1 184 ? 11.847 -3.654 -31.624 1.00 91.38 184 GLU A C 1
ATOM 1397 O O . GLU A 1 184 ? 12.943 -3.813 -32.162 1.00 91.38 184 GLU A O 1
ATOM 1402 N N . ASN A 1 185 ? 11.138 -4.667 -31.118 1.00 89.94 185 ASN A N 1
ATOM 1403 C CA . ASN A 1 185 ? 11.541 -6.082 -31.121 1.00 89.94 185 ASN A CA 1
ATOM 1404 C C . ASN A 1 185 ? 12.897 -6.381 -30.451 1.00 89.94 185 ASN A C 1
ATOM 1406 O O . ASN A 1 185 ? 13.571 -7.350 -30.805 1.00 89.94 185 ASN A O 1
ATOM 1410 N N . HIS A 1 186 ? 13.315 -5.554 -29.487 1.00 94.50 186 HIS A N 1
ATOM 1411 C CA . HIS A 1 186 ? 14.527 -5.788 -28.707 1.00 94.50 186 HIS A CA 1
ATOM 1412 C C . HIS A 1 186 ? 14.284 -5.601 -27.203 1.00 94.50 186 HIS A C 1
ATOM 1414 O O . HIS A 1 186 ? 13.632 -4.648 -26.771 1.00 94.50 186 HIS A O 1
ATOM 1420 N N . ALA A 1 187 ? 14.895 -6.470 -26.403 1.00 95.44 187 ALA A N 1
ATOM 1421 C CA . ALA A 1 187 ? 15.217 -6.179 -25.013 1.00 95.44 187 ALA A CA 1
ATOM 1422 C C . ALA A 1 187 ? 16.531 -5.379 -24.941 1.00 95.44 187 ALA A C 1
ATOM 1424 O O . ALA A 1 187 ? 17.292 -5.301 -25.910 1.00 95.44 187 ALA A O 1
ATOM 1425 N N . MET A 1 188 ? 16.813 -4.777 -23.793 1.00 97.56 188 MET A N 1
ATOM 1426 C CA . MET A 1 188 ? 18.036 -4.019 -23.544 1.00 97.56 188 MET A CA 1
ATOM 1427 C C . MET A 1 188 ? 18.795 -4.677 -22.408 1.00 97.56 188 MET A C 1
ATOM 1429 O O . MET A 1 188 ? 18.352 -4.601 -21.271 1.00 97.56 188 MET A O 1
ATOM 1433 N N . LEU A 1 189 ? 19.944 -5.287 -22.692 1.00 98.25 189 LEU A N 1
ATOM 1434 C CA . LEU A 1 189 ? 20.876 -5.616 -21.621 1.00 98.25 189 LEU A CA 1
ATOM 1435 C C . LEU A 1 189 ? 21.557 -4.312 -21.210 1.00 98.25 189 LEU A C 1
ATOM 1437 O O . LEU A 1 189 ? 22.294 -3.726 -22.005 1.00 98.25 189 LEU A O 1
ATOM 1441 N N . LEU A 1 190 ? 21.273 -3.845 -20.002 1.00 97.75 190 LEU A N 1
ATOM 1442 C CA . LEU A 1 190 ? 21.851 -2.629 -19.444 1.00 97.75 190 LEU A CA 1
ATOM 1443 C C . LEU A 1 190 ? 22.804 -3.000 -18.313 1.00 97.75 190 LEU A C 1
ATOM 1445 O O . LEU A 1 190 ? 22.403 -3.639 -17.340 1.00 97.75 190 LEU A O 1
ATOM 1449 N N . ASP A 1 191 ? 24.048 -2.547 -18.429 1.00 97.56 191 ASP A N 1
ATOM 1450 C CA . ASP A 1 191 ? 24.978 -2.481 -17.309 1.00 97.56 191 ASP A CA 1
ATOM 1451 C C . ASP A 1 191 ? 24.694 -1.197 -16.521 1.00 97.56 191 ASP A C 1
ATOM 1453 O O . ASP A 1 191 ? 24.985 -0.087 -16.973 1.00 97.56 191 ASP A O 1
ATOM 1457 N N . CYS A 1 192 ? 24.105 -1.327 -15.334 1.00 95.19 192 CYS A N 1
ATOM 1458 C CA . CYS A 1 192 ? 23.687 -0.182 -14.528 1.00 95.19 192 CYS A CA 1
ATOM 1459 C C . CYS A 1 192 ? 24.865 0.618 -13.955 1.00 95.19 192 CYS A C 1
ATOM 1461 O O . CYS A 1 192 ? 24.667 1.753 -13.520 1.00 95.19 192 CYS A O 1
ATOM 1463 N N . ARG A 1 193 ? 26.088 0.069 -13.987 1.00 94.69 193 ARG A N 1
ATOM 1464 C CA . ARG A 1 193 ? 27.304 0.761 -13.551 1.00 94.69 193 ARG A CA 1
ATOM 1465 C C . ARG A 1 193 ? 27.894 1.635 -14.647 1.00 94.69 193 ARG A C 1
ATOM 1467 O O . ARG A 1 193 ? 28.149 2.816 -14.422 1.00 94.69 193 ARG A O 1
ATOM 1474 N N . SER A 1 194 ? 28.195 1.035 -15.798 1.00 95.69 194 SER A N 1
ATOM 1475 C CA . SER A 1 194 ? 28.844 1.732 -16.919 1.00 95.69 194 SER A CA 1
ATOM 1476 C C . SER A 1 194 ? 27.844 2.509 -17.774 1.00 95.69 194 SER A C 1
ATOM 1478 O O . SER A 1 194 ? 28.242 3.396 -18.528 1.00 95.69 194 SER A O 1
ATOM 1480 N N . LEU A 1 195 ? 26.551 2.191 -17.641 1.00 94.00 195 LEU A N 1
ATOM 1481 C CA . LEU A 1 195 ? 25.462 2.627 -18.514 1.00 94.00 195 LEU A CA 1
ATOM 1482 C C . LEU A 1 195 ? 25.622 2.140 -19.962 1.00 94.00 195 LEU A C 1
ATOM 1484 O O . LEU A 1 195 ? 24.945 2.653 -20.861 1.00 94.00 195 LEU A O 1
ATOM 1488 N N . GLU A 1 196 ? 26.504 1.166 -20.207 1.00 96.06 196 GLU A N 1
ATOM 1489 C CA . GLU A 1 196 ? 26.595 0.478 -21.490 1.00 96.06 196 GLU A CA 1
ATOM 1490 C C . GLU A 1 196 ? 25.330 -0.347 -21.724 1.00 96.06 196 GLU A C 1
ATOM 1492 O O . GLU A 1 196 ? 24.756 -0.942 -20.811 1.00 96.06 196 GLU A O 1
ATOM 1497 N N . LYS A 1 197 ? 24.867 -0.327 -22.972 1.00 95.75 197 LYS A N 1
ATOM 1498 C CA . LYS A 1 197 ? 23.601 -0.922 -23.389 1.00 95.75 197 LYS A CA 1
ATOM 1499 C C . LYS A 1 197 ? 23.852 -1.792 -24.597 1.00 95.75 197 LYS A C 1
ATOM 1501 O O . LYS A 1 197 ? 24.432 -1.332 -25.582 1.00 95.75 197 LYS A O 1
ATOM 1506 N N . GLU A 1 198 ? 23.320 -2.998 -24.570 1.00 96.00 198 GLU A N 1
ATOM 1507 C CA . GLU A 1 198 ? 23.312 -3.887 -25.718 1.00 96.00 198 GLU A CA 1
ATOM 1508 C C . GLU A 1 198 ? 21.867 -4.196 -26.103 1.00 96.00 198 GLU A C 1
ATOM 1510 O O . GLU A 1 198 ? 21.079 -4.687 -25.295 1.00 96.00 198 GLU A O 1
ATOM 1515 N N . ALA A 1 199 ? 21.511 -3.922 -27.358 1.00 96.00 199 ALA A N 1
ATOM 1516 C CA . ALA A 1 199 ? 20.222 -4.340 -27.890 1.00 96.00 199 ALA A CA 1
ATOM 1517 C C . ALA A 1 199 ? 20.233 -5.863 -28.091 1.00 96.00 199 ALA A C 1
ATOM 1519 O O . ALA A 1 199 ? 21.113 -6.407 -28.761 1.00 96.00 199 ALA A O 1
ATOM 1520 N N . VAL A 1 200 ? 19.255 -6.549 -27.510 1.00 95.19 200 VAL A N 1
ATOM 1521 C CA . VAL A 1 200 ? 19.080 -7.998 -27.596 1.00 95.19 200 VAL A CA 1
ATOM 1522 C C . VAL A 1 200 ? 17.827 -8.271 -28.413 1.00 95.19 200 VAL A C 1
ATOM 1524 O O . VAL A 1 200 ? 16.726 -7.976 -27.959 1.00 95.19 200 VAL A O 1
ATOM 1527 N N . SER A 1 201 ? 17.991 -8.788 -29.631 1.00 92.00 201 SER A N 1
ATOM 1528 C CA . SER A 1 201 ? 16.859 -9.104 -30.508 1.00 92.00 201 SER A CA 1
ATOM 1529 C C . SER A 1 201 ? 15.959 -10.158 -29.862 1.00 92.00 201 SER A C 1
ATOM 1531 O O . SER A 1 201 ? 16.450 -11.145 -29.315 1.00 92.00 201 SER A O 1
ATOM 1533 N N . MET A 1 202 ? 14.649 -9.918 -29.903 1.00 85.56 202 MET A N 1
ATOM 1534 C CA . MET A 1 202 ? 13.629 -10.860 -29.451 1.00 85.56 202 MET A CA 1
ATOM 1535 C C . MET A 1 202 ? 13.094 -11.660 -30.652 1.00 85.56 202 MET A C 1
ATOM 1537 O O . MET A 1 202 ? 12.931 -11.071 -31.723 1.00 85.56 202 MET A O 1
ATOM 1541 N N . PRO A 1 203 ? 12.810 -12.969 -30.507 1.00 83.06 203 PRO A N 1
ATOM 1542 C CA . PRO A 1 203 ? 12.185 -13.761 -31.569 1.00 83.06 203 PRO A CA 1
ATOM 1543 C C . PRO A 1 203 ? 10.848 -13.147 -32.026 1.00 83.06 203 PRO A C 1
ATOM 1545 O O . PRO A 1 203 ? 10.051 -12.728 -31.192 1.00 83.06 203 PRO A O 1
ATOM 1548 N N . GLU A 1 204 ? 10.580 -13.102 -33.335 1.00 79.88 204 GLU A N 1
ATOM 1549 C CA . GLU A 1 204 ? 9.345 -12.496 -33.879 1.00 79.88 204 GLU A CA 1
ATOM 1550 C C . GLU A 1 204 ? 8.069 -13.265 -33.500 1.00 79.88 204 GLU A C 1
ATOM 1552 O O . GLU A 1 204 ? 6.983 -12.692 -33.442 1.00 79.88 204 GLU A O 1
ATOM 1557 N N . ASP A 1 205 ? 8.194 -14.564 -33.241 1.00 78.62 205 ASP A N 1
ATOM 1558 C CA . ASP A 1 205 ? 7.125 -15.446 -32.774 1.00 78.62 205 ASP A CA 1
ATOM 1559 C C . ASP A 1 205 ? 6.978 -15.457 -31.242 1.00 78.62 205 ASP A C 1
ATOM 1561 O O . ASP A 1 205 ? 6.068 -16.097 -30.708 1.00 78.62 205 ASP A O 1
ATOM 1565 N N . MET A 1 206 ? 7.830 -14.717 -30.522 1.00 79.81 206 MET A N 1
ATOM 1566 C CA . MET A 1 206 ? 7.738 -14.544 -29.077 1.00 79.81 206 MET A CA 1
ATOM 1567 C C . MET A 1 206 ? 6.774 -13.407 -28.730 1.00 79.81 206 MET A C 1
ATOM 1569 O O . MET A 1 206 ? 6.890 -12.282 -29.213 1.00 79.81 206 MET A O 1
ATOM 1573 N N . ALA A 1 207 ? 5.858 -13.677 -27.801 1.00 80.50 207 ALA A N 1
ATOM 1574 C CA . ALA A 1 207 ? 5.013 -12.660 -27.188 1.00 80.50 207 ALA A CA 1
ATOM 1575 C C . ALA A 1 207 ? 5.404 -12.455 -25.721 1.00 80.50 207 ALA A C 1
ATOM 1577 O O . ALA A 1 207 ? 5.647 -13.414 -24.989 1.00 80.50 207 ALA A O 1
ATOM 1578 N N . VAL A 1 208 ? 5.403 -11.200 -25.270 1.00 80.94 208 VAL A N 1
ATOM 1579 C CA . VAL A 1 208 ? 5.491 -10.870 -23.844 1.00 80.94 208 VAL A CA 1
ATOM 1580 C C . VAL A 1 208 ? 4.079 -10.649 -23.324 1.00 80.94 208 VAL A C 1
ATOM 1582 O O . VAL A 1 208 ? 3.405 -9.697 -23.716 1.00 80.94 208 VAL A O 1
ATOM 1585 N N . VAL A 1 209 ? 3.627 -11.537 -22.440 1.00 78.75 209 VAL A N 1
ATOM 1586 C CA . VAL A 1 209 ? 2.310 -11.443 -21.806 1.00 78.75 209 VAL A CA 1
ATOM 1587 C C . VAL A 1 209 ? 2.479 -10.890 -20.398 1.00 78.75 209 VAL A C 1
ATOM 1589 O O . VAL A 1 209 ? 3.145 -11.491 -19.560 1.00 78.75 209 VAL A O 1
ATOM 1592 N N . ILE A 1 210 ? 1.856 -9.744 -20.130 1.00 75.56 210 ILE A N 1
ATOM 1593 C CA . ILE A 1 210 ? 1.838 -9.129 -18.802 1.00 75.56 210 ILE A CA 1
ATOM 1594 C C . ILE A 1 210 ? 0.518 -9.493 -18.134 1.00 75.56 210 ILE A C 1
ATOM 1596 O O . ILE A 1 210 ? -0.549 -9.075 -18.582 1.00 75.56 210 ILE A O 1
ATOM 1600 N N . ILE A 1 211 ? 0.595 -10.258 -17.048 1.00 71.62 211 ILE A N 1
ATOM 1601 C CA . ILE A 1 211 ? -0.572 -10.656 -16.264 1.00 71.62 211 ILE A CA 1
ATOM 1602 C C . ILE A 1 211 ? -0.592 -9.812 -14.997 1.00 71.62 211 ILE A C 1
ATOM 1604 O O . ILE A 1 211 ? 0.198 -10.017 -14.077 1.00 71.62 211 ILE A O 1
ATOM 1608 N N . ASN A 1 212 ? -1.496 -8.837 -14.956 1.00 68.44 212 ASN A N 1
ATOM 1609 C CA . ASN A 1 212 ? -1.743 -8.081 -13.739 1.00 68.44 212 ASN A CA 1
ATOM 1610 C C . ASN A 1 212 ? -2.578 -8.948 -12.789 1.00 68.44 212 ASN A C 1
ATOM 1612 O O . ASN A 1 212 ? -3.723 -9.273 -13.100 1.00 68.44 212 ASN A O 1
ATOM 1616 N N . SER A 1 213 ? -2.024 -9.299 -11.626 1.00 64.06 213 SER A N 1
ATOM 1617 C CA . SER A 1 213 ? -2.752 -10.055 -10.600 1.00 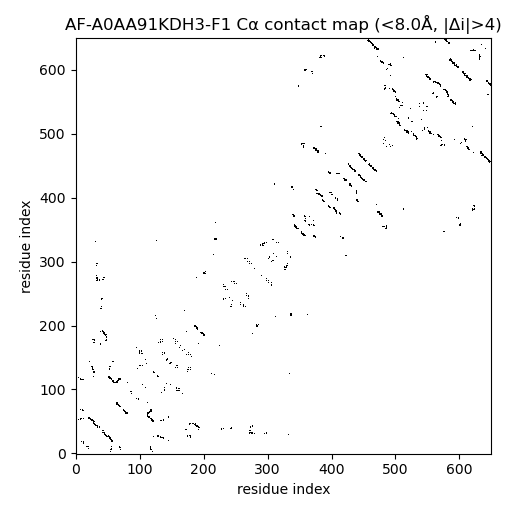64.06 213 SER A CA 1
ATOM 1618 C C . SER A 1 213 ? -3.959 -9.300 -10.044 1.00 64.06 213 SER A C 1
ATOM 1620 O O . SER A 1 213 ? -4.771 -9.888 -9.337 1.00 64.06 213 SER A O 1
ATOM 1622 N N . ASN A 1 214 ? -4.054 -7.990 -10.309 1.00 55.16 214 ASN A N 1
ATOM 1623 C CA . ASN A 1 214 ? -4.997 -7.053 -9.701 1.00 55.16 214 ASN A CA 1
ATOM 1624 C C . ASN A 1 214 ? -4.927 -7.022 -8.164 1.00 55.16 214 ASN A C 1
ATOM 1626 O O . ASN A 1 214 ? -5.735 -6.351 -7.517 1.00 55.16 214 ASN A O 1
ATOM 1630 N N . LYS A 1 215 ? -3.925 -7.681 -7.565 1.00 58.41 215 LYS A N 1
ATOM 1631 C CA . LYS A 1 215 ? -3.614 -7.550 -6.148 1.00 58.41 215 LYS A CA 1
ATOM 1632 C C . LYS A 1 215 ? -3.085 -6.139 -5.929 1.00 58.41 215 LYS A C 1
ATOM 1634 O O . LYS A 1 215 ? -2.060 -5.750 -6.493 1.00 58.41 215 LYS A O 1
ATOM 1639 N N . LYS A 1 216 ? -3.798 -5.359 -5.118 1.00 45.84 216 LYS A N 1
ATOM 1640 C CA . LYS A 1 216 ? -3.375 -4.005 -4.755 1.00 45.84 216 LYS A CA 1
ATOM 1641 C C . LYS A 1 216 ? -2.012 -4.092 -4.064 1.00 45.84 216 LYS A C 1
ATOM 1643 O O . LYS A 1 216 ? -1.873 -4.769 -3.049 1.00 45.84 216 LYS A O 1
ATOM 1648 N N . ARG A 1 217 ? -1.003 -3.442 -4.647 1.00 43.66 217 ARG A N 1
ATOM 1649 C CA . ARG A 1 217 ? 0.317 -3.277 -4.027 1.00 43.66 217 ARG A CA 1
ATOM 1650 C C . ARG A 1 217 ? 0.189 -2.376 -2.800 1.00 43.66 217 ARG A C 1
ATOM 1652 O O . ARG A 1 217 ? -0.618 -1.451 -2.823 1.00 43.66 217 ARG A O 1
ATOM 1659 N N . GLY A 1 218 ? 1.027 -2.572 -1.788 1.00 44.25 218 GLY A N 1
ATOM 1660 C CA . GLY A 1 218 ? 1.352 -1.477 -0.863 1.00 44.25 218 GLY A CA 1
ATOM 1661 C C . GLY A 1 218 ? 2.767 -0.927 -1.087 1.00 44.25 218 GLY A C 1
ATOM 1662 O O . GLY A 1 218 ? 3.237 -0.898 -2.223 1.00 44.25 218 GLY A O 1
ATOM 1663 N N . LEU A 1 219 ? 3.410 -0.496 -0.001 1.00 37.97 219 LEU A N 1
ATOM 1664 C CA . LEU A 1 219 ? 4.646 0.304 0.140 1.00 37.97 219 LEU A CA 1
ATOM 1665 C C . LEU A 1 219 ? 5.947 -0.104 -0.603 1.00 37.97 219 LEU A C 1
ATOM 1667 O O . LEU A 1 219 ? 6.966 -0.302 0.051 1.00 37.97 219 LEU A O 1
ATOM 1671 N N . VAL A 1 220 ? 5.993 -0.138 -1.944 1.00 44.09 220 VAL A N 1
ATOM 1672 C CA . VAL A 1 220 ? 7.223 -0.489 -2.715 1.00 44.09 220 VAL A CA 1
ATOM 1673 C C . VAL A 1 220 ? 8.483 0.206 -2.190 1.00 44.09 220 VAL A C 1
ATOM 1675 O O . VAL A 1 220 ? 9.514 -0.446 -2.100 1.00 44.09 220 VAL A O 1
ATOM 1678 N N . ASP A 1 221 ? 8.389 1.442 -1.704 1.00 41.91 221 ASP A N 1
ATOM 1679 C CA . ASP A 1 221 ? 9.539 2.243 -1.287 1.00 41.91 221 ASP A CA 1
ATOM 1680 C C . ASP A 1 221 ? 10.219 1.830 0.039 1.00 41.91 221 ASP A C 1
ATOM 1682 O O . ASP A 1 221 ? 11.446 1.899 0.124 1.00 41.91 221 ASP A O 1
ATOM 1686 N N . SER A 1 222 ? 9.504 1.392 1.088 1.00 45.94 222 SER A N 1
ATOM 1687 C CA . SER A 1 222 ? 10.144 1.130 2.400 1.00 45.94 222 SER A CA 1
ATOM 1688 C C . SER A 1 222 ? 10.939 -0.176 2.414 1.00 45.94 222 SER A C 1
ATOM 1690 O O . SER A 1 222 ? 12.079 -0.212 2.876 1.00 45.94 222 SER A O 1
ATOM 1692 N N . GLU A 1 223 ? 10.394 -1.241 1.833 1.00 61.03 223 GLU A N 1
ATOM 1693 C CA . GLU A 1 223 ? 11.100 -2.522 1.720 1.00 61.03 223 GLU A CA 1
ATOM 1694 C C . GLU A 1 223 ? 12.145 -2.500 0.631 1.00 61.03 223 GLU A C 1
ATOM 1696 O O . GLU A 1 223 ? 13.196 -3.104 0.806 1.00 61.03 223 GLU A O 1
ATOM 1701 N N . TYR A 1 224 ? 11.914 -1.758 -0.451 1.00 65.50 224 TYR A N 1
ATOM 1702 C CA . TYR A 1 224 ? 12.968 -1.486 -1.415 1.00 65.50 224 TYR A CA 1
ATOM 1703 C C . TYR A 1 224 ? 14.172 -0.826 -0.728 1.00 65.50 224 TYR A C 1
ATOM 1705 O O . TYR A 1 224 ? 15.303 -1.275 -0.917 1.00 65.50 224 TYR A O 1
ATOM 1713 N N . ASN A 1 225 ? 13.947 0.160 0.152 1.00 68.12 225 ASN A N 1
ATOM 1714 C CA . ASN A 1 225 ? 15.020 0.780 0.934 1.00 68.12 225 ASN A CA 1
ATOM 1715 C C . ASN A 1 225 ? 15.675 -0.200 1.927 1.00 68.12 225 ASN A C 1
ATOM 1717 O O . ASN A 1 225 ? 16.900 -0.215 2.026 1.00 68.12 225 ASN A O 1
ATOM 1721 N N . ILE A 1 226 ? 14.910 -1.056 2.615 1.00 79.06 226 ILE A N 1
ATOM 1722 C CA . ILE A 1 226 ? 15.474 -2.090 3.507 1.00 79.06 226 ILE A CA 1
ATOM 1723 C C . ILE A 1 226 ? 16.322 -3.092 2.714 1.00 79.06 226 ILE A C 1
ATOM 1725 O O . ILE A 1 226 ? 17.451 -3.388 3.100 1.00 79.06 226 ILE A O 1
ATOM 1729 N N . ARG A 1 227 ? 15.816 -3.598 1.583 1.00 84.19 227 ARG A N 1
ATOM 1730 C CA . ARG A 1 227 ? 16.556 -4.514 0.700 1.00 84.19 227 ARG A CA 1
ATOM 1731 C C . ARG A 1 227 ? 17.835 -3.865 0.201 1.00 84.19 227 ARG A C 1
ATOM 1733 O O . ARG A 1 227 ? 18.881 -4.509 0.192 1.00 84.19 227 ARG A O 1
ATOM 1740 N N . ARG A 1 228 ? 17.773 -2.586 -0.165 1.00 85.94 228 ARG A N 1
ATOM 1741 C CA . ARG A 1 228 ? 18.947 -1.801 -0.537 1.00 85.94 228 ARG A CA 1
ATOM 1742 C C . ARG A 1 228 ? 19.961 -1.720 0.602 1.00 85.94 228 ARG A C 1
ATOM 1744 O O . ARG A 1 228 ? 21.112 -2.075 0.380 1.00 85.94 228 ARG A O 1
ATOM 1751 N N . GLN A 1 229 ? 19.540 -1.361 1.813 1.00 88.38 229 GLN A N 1
ATOM 1752 C CA . GLN A 1 229 ? 20.422 -1.313 2.986 1.00 88.38 229 GLN A CA 1
ATOM 1753 C C . GLN A 1 229 ? 21.059 -2.676 3.290 1.00 88.38 229 GLN A C 1
ATOM 1755 O O . GLN A 1 229 ? 22.246 -2.744 3.588 1.00 88.38 229 GLN A O 1
ATOM 1760 N N . GLN A 1 230 ? 20.305 -3.772 3.161 1.00 92.94 230 GLN A N 1
ATOM 1761 C CA . GLN A 1 230 ? 20.821 -5.136 3.334 1.00 92.94 230 GLN A CA 1
ATOM 1762 C C . GLN A 1 230 ? 21.874 -5.491 2.272 1.00 92.94 230 GLN A C 1
ATOM 1764 O O . GLN A 1 230 ? 22.877 -6.130 2.580 1.00 92.94 230 GLN A O 1
ATOM 1769 N N . CYS A 1 231 ? 21.687 -5.048 1.027 1.00 94.00 231 CYS A N 1
ATOM 1770 C CA . CYS A 1 231 ? 22.695 -5.221 -0.019 1.00 94.00 231 CYS A CA 1
ATOM 1771 C C . CYS A 1 231 ? 23.947 -4.367 0.238 1.00 94.00 231 CYS A C 1
ATOM 1773 O O . CYS A 1 231 ? 25.067 -4.846 0.061 1.00 94.00 231 CYS A O 1
ATOM 1775 N N . GLU A 1 232 ? 23.767 -3.122 0.686 1.00 93.25 232 GLU A N 1
ATOM 1776 C CA . GLU A 1 232 ? 24.853 -2.207 1.057 1.00 93.25 232 GLU A CA 1
ATOM 1777 C C . GLU A 1 232 ? 25.649 -2.733 2.267 1.00 93.25 232 GLU A C 1
ATOM 1779 O O . GLU A 1 232 ? 26.874 -2.610 2.302 1.00 93.25 232 GLU A O 1
ATOM 1784 N N . GLU A 1 233 ? 24.981 -3.375 3.231 1.00 95.06 233 GLU A N 1
ATOM 1785 C CA . GLU A 1 233 ? 25.609 -4.094 4.345 1.00 95.06 233 GLU A CA 1
ATOM 1786 C C . GLU A 1 233 ? 26.512 -5.219 3.844 1.00 95.06 233 GLU A C 1
ATOM 1788 O O . GLU A 1 233 ? 27.700 -5.253 4.168 1.00 95.06 233 GLU A O 1
ATOM 1793 N N . ALA A 1 234 ? 25.970 -6.103 3.002 1.00 96.31 234 ALA A N 1
ATOM 1794 C CA . ALA A 1 234 ? 26.737 -7.196 2.426 1.00 96.31 234 ALA A CA 1
ATOM 1795 C C . ALA A 1 234 ? 27.953 -6.672 1.648 1.00 96.31 234 ALA A C 1
ATOM 1797 O O . ALA A 1 234 ? 29.073 -7.124 1.882 1.00 96.31 234 ALA A O 1
ATOM 1798 N N . ALA A 1 235 ? 27.766 -5.671 0.780 1.00 96.25 235 ALA A N 1
ATOM 1799 C CA . ALA A 1 235 ? 28.857 -5.055 0.025 1.00 96.25 235 ALA A CA 1
ATOM 1800 C C . ALA A 1 235 ? 29.969 -4.525 0.949 1.00 96.25 235 ALA A C 1
ATOM 1802 O O . ALA A 1 235 ? 31.155 -4.735 0.674 1.00 96.25 235 ALA A O 1
ATOM 1803 N N . ARG A 1 236 ? 29.601 -3.919 2.087 1.00 95.94 236 ARG A N 1
ATOM 1804 C CA . ARG A 1 236 ? 30.556 -3.430 3.090 1.00 95.94 236 ARG A CA 1
ATOM 1805 C C . ARG A 1 236 ? 31.364 -4.557 3.728 1.00 95.94 236 ARG A C 1
ATOM 1807 O O . ARG A 1 236 ? 32.575 -4.404 3.872 1.00 95.94 236 ARG A O 1
ATOM 1814 N N . ILE A 1 237 ? 30.726 -5.676 4.068 1.00 94.50 237 ILE A N 1
ATOM 1815 C CA . ILE A 1 237 ? 31.394 -6.856 4.647 1.00 94.50 237 ILE A CA 1
ATOM 1816 C C . ILE A 1 237 ? 32.365 -7.482 3.634 1.00 94.50 237 ILE A C 1
ATOM 1818 O O . ILE A 1 237 ? 33.493 -7.837 3.980 1.00 94.50 237 ILE A O 1
ATOM 1822 N N . PHE A 1 238 ? 31.987 -7.530 2.355 1.00 95.56 238 PHE A N 1
ATOM 1823 C CA . PHE A 1 238 ? 32.880 -7.969 1.277 1.00 95.56 238 PHE A CA 1
ATOM 1824 C C . PHE A 1 238 ? 33.987 -6.959 0.934 1.00 95.56 238 PHE A C 1
ATOM 1826 O O . PHE A 1 238 ? 34.937 -7.320 0.239 1.00 95.56 238 PHE A O 1
ATOM 1833 N N . GLY A 1 239 ? 33.908 -5.720 1.430 1.00 95.81 239 GLY A N 1
ATOM 1834 C CA . GLY A 1 239 ? 34.876 -4.661 1.142 1.00 95.81 239 GLY A CA 1
ATOM 1835 C C . GLY A 1 239 ? 34.789 -4.125 -0.289 1.00 95.81 239 GLY A C 1
ATOM 1836 O O . GLY A 1 239 ? 35.788 -3.646 -0.826 1.00 95.81 239 GLY A O 1
ATOM 1837 N N . VAL A 1 240 ? 33.615 -4.217 -0.915 1.00 96.50 240 VAL A N 1
ATOM 1838 C CA . VAL A 1 240 ? 33.359 -3.765 -2.289 1.00 96.50 240 VAL A CA 1
ATOM 1839 C C . VAL A 1 240 ? 32.364 -2.608 -2.316 1.00 96.50 240 VAL A C 1
ATOM 1841 O O . VAL A 1 240 ? 31.630 -2.372 -1.359 1.00 96.50 240 VAL A O 1
ATOM 1844 N N . LYS A 1 241 ? 32.320 -1.869 -3.430 1.00 93.81 241 LYS A N 1
ATOM 1845 C CA . LYS A 1 241 ? 31.384 -0.746 -3.587 1.00 93.81 241 LYS A CA 1
ATOM 1846 C C . LYS A 1 241 ? 29.941 -1.224 -3.763 1.00 93.81 241 LYS A C 1
ATOM 1848 O O . LYS A 1 241 ? 29.025 -0.589 -3.255 1.00 93.81 241 LYS A O 1
ATOM 1853 N N . ALA A 1 242 ? 29.748 -2.309 -4.507 1.00 95.12 242 ALA A N 1
ATOM 1854 C CA . ALA A 1 242 ? 28.443 -2.886 -4.778 1.00 95.12 242 ALA A CA 1
ATOM 1855 C C . ALA A 1 242 ? 28.571 -4.397 -4.979 1.00 95.12 242 ALA A C 1
ATOM 1857 O O . ALA A 1 242 ? 29.626 -4.891 -5.379 1.00 95.12 242 ALA A O 1
ATOM 1858 N N . LEU A 1 243 ? 27.479 -5.128 -4.756 1.00 96.75 243 LEU A N 1
ATOM 1859 C CA . LEU A 1 243 ? 27.459 -6.590 -4.874 1.00 96.75 243 LEU A CA 1
ATOM 1860 C C . LEU A 1 243 ? 27.776 -7.113 -6.280 1.00 96.75 243 LEU A C 1
ATOM 1862 O O . LEU A 1 243 ? 28.141 -8.275 -6.426 1.00 96.75 243 LEU A O 1
ATOM 1866 N N . ARG A 1 244 ? 27.718 -6.252 -7.302 1.00 95.81 244 ARG A N 1
ATOM 1867 C CA . ARG A 1 244 ? 28.247 -6.516 -8.646 1.00 95.81 244 ARG A CA 1
ATOM 1868 C C . ARG A 1 244 ? 29.696 -7.029 -8.660 1.00 95.81 244 ARG A C 1
ATOM 1870 O O . ARG A 1 244 ? 30.056 -7.746 -9.588 1.00 95.81 244 ARG A O 1
ATOM 1877 N N . ASP A 1 245 ? 30.519 -6.664 -7.679 1.00 96.25 245 ASP A N 1
ATOM 1878 C CA . ASP A 1 245 ? 31.939 -7.049 -7.627 1.00 96.25 245 ASP A CA 1
ATOM 1879 C C . ASP A 1 245 ? 32.201 -8.376 -6.898 1.00 96.25 245 ASP A C 1
ATOM 1881 O O . ASP A 1 245 ? 33.357 -8.774 -6.763 1.00 96.25 245 ASP A O 1
ATOM 1885 N N . VAL A 1 246 ? 31.156 -9.050 -6.408 1.00 96.62 246 VAL A N 1
ATOM 1886 C CA . VAL A 1 246 ? 31.274 -10.294 -5.638 1.00 96.62 246 VAL A CA 1
ATOM 1887 C C . VAL A 1 246 ? 30.878 -11.475 -6.516 1.00 96.62 246 VAL A C 1
ATOM 1889 O O . VAL A 1 246 ? 29.761 -11.522 -7.031 1.00 96.62 246 VAL A O 1
ATOM 1892 N N . THR A 1 247 ? 31.771 -12.452 -6.676 1.00 95.81 247 THR A N 1
ATOM 1893 C CA . THR A 1 247 ? 31.434 -13.719 -7.346 1.00 95.81 247 THR A CA 1
ATOM 1894 C C . THR A 1 247 ? 30.733 -14.681 -6.389 1.00 95.81 247 THR A C 1
ATOM 1896 O O . THR A 1 247 ? 30.808 -14.538 -5.166 1.00 95.81 247 THR A O 1
ATOM 1899 N N . ILE A 1 248 ? 30.059 -15.703 -6.924 1.00 94.94 248 ILE A N 1
ATOM 1900 C CA . ILE A 1 248 ? 29.381 -16.693 -6.078 1.00 94.94 248 ILE A CA 1
ATOM 1901 C C . ILE A 1 248 ? 30.376 -17.511 -5.240 1.00 94.94 248 ILE A C 1
ATOM 1903 O O . ILE A 1 248 ? 30.072 -17.889 -4.113 1.00 94.94 248 ILE A O 1
ATOM 1907 N N . GLU A 1 249 ? 31.591 -17.734 -5.744 1.00 96.31 249 GLU A N 1
ATOM 1908 C CA . GLU A 1 249 ? 32.676 -18.399 -5.018 1.00 96.31 249 GLU A CA 1
ATOM 1909 C C . GLU A 1 249 ? 33.128 -17.554 -3.825 1.00 96.31 249 GLU A C 1
ATOM 1911 O O . GLU A 1 249 ? 33.163 -18.054 -2.703 1.00 96.31 249 GLU A O 1
ATOM 1916 N N . GLN A 1 250 ? 33.381 -16.259 -4.047 1.00 95.69 250 GLN A N 1
ATOM 1917 C CA . GLN A 1 250 ? 33.734 -15.319 -2.978 1.00 95.69 250 GLN A CA 1
ATOM 1918 C C . GLN A 1 250 ? 32.620 -15.211 -1.934 1.00 95.69 250 GLN A C 1
ATOM 1920 O O . GLN A 1 250 ? 32.896 -15.163 -0.735 1.00 95.69 250 GLN A O 1
ATOM 1925 N N . PHE A 1 251 ? 31.361 -15.202 -2.382 1.00 96.81 251 PHE A N 1
ATOM 1926 C CA . PHE A 1 251 ? 30.210 -15.235 -1.491 1.00 96.81 251 PHE A CA 1
ATOM 1927 C C . PHE A 1 251 ? 30.212 -16.491 -0.617 1.00 96.81 251 PHE A C 1
ATOM 1929 O O . PHE A 1 251 ? 30.107 -16.379 0.600 1.00 96.81 251 PHE A O 1
ATOM 1936 N N . ASN A 1 252 ? 30.389 -17.673 -1.209 1.00 95.50 252 ASN A N 1
ATOM 1937 C CA . ASN A 1 252 ? 30.379 -18.942 -0.480 1.00 95.50 252 ASN A CA 1
ATOM 1938 C C . ASN A 1 252 ? 31.521 -19.056 0.543 1.00 95.50 252 ASN A C 1
ATOM 1940 O O . ASN A 1 252 ? 31.329 -19.661 1.595 1.00 95.50 252 ASN A O 1
ATOM 1944 N N . GLU A 1 253 ? 32.686 -18.464 0.271 1.00 94.88 253 GLU A N 1
ATOM 1945 C CA . GLU A 1 253 ? 33.817 -18.447 1.211 1.00 94.88 253 GLU A CA 1
ATOM 1946 C C . GLU A 1 253 ? 33.534 -17.621 2.472 1.00 94.88 253 GLU A C 1
ATOM 1948 O O . GLU A 1 253 ? 34.018 -17.966 3.550 1.00 94.88 253 GLU A O 1
ATOM 1953 N N . LYS A 1 254 ? 32.739 -16.551 2.351 1.00 92.88 254 LYS A N 1
ATOM 1954 C CA . LYS A 1 254 ? 32.469 -15.600 3.442 1.00 92.88 254 LYS A CA 1
ATOM 1955 C C . LYS A 1 254 ? 31.021 -15.565 3.912 1.00 92.88 254 LYS A C 1
ATOM 1957 O O . LYS A 1 254 ? 30.681 -14.748 4.759 1.00 92.88 254 LYS A O 1
ATOM 1962 N N . VAL A 1 255 ? 30.154 -16.443 3.411 1.00 93.81 255 VAL A N 1
ATOM 1963 C CA . VAL A 1 255 ? 28.726 -16.438 3.770 1.00 93.81 255 VAL A CA 1
ATOM 1964 C C . VAL A 1 255 ? 28.509 -16.576 5.280 1.00 93.81 255 VAL A C 1
ATOM 1966 O O . VAL A 1 255 ? 27.577 -15.994 5.818 1.00 93.81 255 VAL A O 1
ATOM 1969 N N . ALA A 1 256 ? 29.410 -17.281 5.973 1.00 92.31 256 ALA A N 1
ATOM 1970 C CA . ALA A 1 256 ? 29.386 -17.440 7.426 1.00 92.31 256 ALA A CA 1
ATOM 1971 C C . ALA A 1 256 ? 29.701 -16.145 8.208 1.00 92.31 256 ALA A C 1
ATOM 1973 O O . ALA A 1 256 ? 29.470 -16.101 9.413 1.00 92.31 256 ALA A O 1
ATOM 1974 N N . GLU A 1 257 ? 30.237 -15.113 7.548 1.00 92.94 257 GLU A N 1
ATOM 1975 C CA . GLU A 1 257 ? 30.494 -13.786 8.127 1.00 92.94 257 GLU A CA 1
ATOM 1976 C C . GLU A 1 257 ? 29.275 -12.850 8.011 1.00 92.94 257 GLU A C 1
ATOM 1978 O O . GLU A 1 257 ? 29.262 -11.779 8.617 1.00 92.94 257 GLU A O 1
ATOM 1983 N N . LEU A 1 258 ? 28.257 -13.233 7.234 1.00 93.19 258 LEU A N 1
ATOM 1984 C CA . LEU A 1 258 ? 27.040 -12.454 7.015 1.00 93.19 258 LEU A CA 1
ATOM 1985 C C . LEU A 1 258 ? 25.928 -12.917 7.963 1.00 93.19 258 LEU A C 1
ATOM 1987 O O . LEU A 1 258 ? 25.782 -14.107 8.240 1.00 93.19 258 LEU A O 1
ATOM 1991 N N . ASP A 1 259 ? 25.080 -11.979 8.384 1.00 95.06 259 ASP A N 1
ATOM 1992 C CA . ASP A 1 259 ? 23.766 -12.324 8.932 1.00 95.06 259 ASP A CA 1
ATOM 1993 C C . ASP A 1 259 ? 22.947 -13.123 7.901 1.00 95.06 259 ASP A C 1
ATOM 1995 O O . ASP A 1 259 ? 23.063 -12.887 6.695 1.00 95.06 259 ASP A O 1
ATOM 1999 N N . GLU A 1 260 ? 22.099 -14.050 8.357 1.00 94.00 260 GLU A N 1
ATOM 2000 C CA . GLU A 1 260 ? 21.342 -14.946 7.473 1.00 94.00 260 GLU A CA 1
ATOM 2001 C C . GLU A 1 260 ? 20.506 -14.170 6.442 1.00 94.00 260 GLU A C 1
ATOM 2003 O O . GLU A 1 260 ? 20.491 -14.516 5.256 1.00 94.00 260 GLU A O 1
ATOM 2008 N N . MET A 1 261 ? 19.839 -13.094 6.865 1.00 91.88 261 MET A N 1
ATOM 2009 C CA . MET A 1 261 ? 18.989 -12.298 5.981 1.00 91.88 261 MET A CA 1
ATOM 2010 C C . MET A 1 261 ? 19.826 -11.531 4.961 1.00 91.88 261 MET A C 1
ATOM 2012 O O . MET A 1 261 ? 19.505 -11.519 3.770 1.00 91.88 261 MET A O 1
ATOM 2016 N N . VAL A 1 262 ? 20.932 -10.936 5.409 1.00 94.62 262 VAL A N 1
ATOM 2017 C CA . VAL A 1 262 ? 21.893 -10.232 4.547 1.00 94.62 262 VAL A CA 1
ATOM 2018 C C . VAL A 1 262 ? 22.507 -11.191 3.521 1.00 94.62 262 VAL A C 1
ATOM 2020 O O . VAL A 1 262 ? 22.594 -10.854 2.339 1.00 94.62 262 VAL A O 1
ATOM 2023 N N . ALA A 1 263 ? 22.851 -12.414 3.934 1.00 96.75 263 ALA A N 1
ATOM 2024 C CA . ALA A 1 263 ? 23.362 -13.462 3.058 1.00 96.75 263 ALA A CA 1
ATOM 2025 C C . ALA A 1 263 ? 22.357 -13.839 1.964 1.00 96.75 263 ALA A C 1
ATOM 2027 O O . ALA A 1 263 ? 22.737 -13.948 0.797 1.00 96.75 263 ALA A O 1
ATOM 2028 N N . LYS A 1 264 ? 21.073 -13.996 2.313 1.00 97.12 264 LYS A N 1
ATOM 2029 C CA . LYS A 1 264 ? 20.005 -14.260 1.336 1.00 97.12 264 LYS A CA 1
ATOM 2030 C C . LYS A 1 264 ? 19.883 -13.119 0.321 1.00 97.12 264 LYS A C 1
ATOM 2032 O O . LYS A 1 264 ? 19.906 -13.374 -0.884 1.00 97.12 264 LYS A O 1
ATOM 2037 N N . ARG A 1 265 ? 19.860 -11.857 0.776 1.00 96.44 265 ARG A N 1
ATOM 2038 C CA . ARG A 1 265 ? 19.768 -10.696 -0.135 1.00 96.44 265 ARG A CA 1
ATOM 2039 C C . ARG A 1 265 ? 20.974 -10.599 -1.062 1.00 96.44 265 ARG A C 1
ATOM 2041 O O . ARG A 1 265 ? 20.809 -10.367 -2.258 1.00 96.44 265 ARG A O 1
ATOM 2048 N N . ALA A 1 266 ? 22.170 -10.833 -0.528 1.00 97.38 266 ALA A N 1
ATOM 2049 C CA . ALA A 1 266 ? 23.392 -10.818 -1.315 1.00 97.38 266 ALA A CA 1
ATOM 2050 C C . ALA A 1 266 ? 23.418 -11.936 -2.363 1.00 97.38 266 ALA A C 1
ATOM 2052 O O . ALA A 1 266 ? 23.715 -11.675 -3.531 1.00 97.38 266 ALA A O 1
ATOM 2053 N N . ARG A 1 267 ? 23.040 -13.162 -1.976 1.00 98.00 267 ARG A N 1
ATOM 2054 C CA . ARG A 1 267 ? 22.954 -14.309 -2.888 1.00 98.00 267 ARG A CA 1
ATOM 2055 C C . ARG A 1 267 ? 21.999 -14.041 -4.044 1.00 98.00 267 ARG A C 1
ATOM 2057 O O . ARG A 1 267 ? 22.360 -14.333 -5.185 1.00 98.00 267 ARG A O 1
ATOM 2064 N N . HIS A 1 268 ? 20.827 -13.462 -3.775 1.00 97.69 268 HIS A N 1
ATOM 2065 C CA . HIS A 1 268 ? 19.903 -13.067 -4.835 1.00 97.69 268 HIS A CA 1
ATOM 2066 C C . HIS A 1 268 ? 20.592 -12.150 -5.844 1.00 97.69 268 HIS A C 1
ATOM 2068 O O . HIS A 1 268 ? 20.692 -12.519 -7.005 1.00 97.69 268 HIS A O 1
ATOM 2074 N N . VAL A 1 269 ? 21.138 -11.013 -5.404 1.00 97.56 269 VAL A N 1
ATOM 2075 C CA . VAL A 1 269 ? 21.733 -10.009 -6.304 1.00 97.56 269 VAL A CA 1
ATOM 2076 C C . VAL A 1 269 ? 22.904 -10.578 -7.110 1.00 97.56 269 VAL A C 1
ATOM 2078 O O . VAL A 1 269 ? 22.992 -10.353 -8.317 1.00 97.56 269 VAL A O 1
ATOM 2081 N N . ILE A 1 270 ? 23.794 -11.338 -6.465 1.00 97.75 270 ILE A N 1
ATOM 2082 C CA . ILE A 1 270 ? 24.965 -11.944 -7.117 1.00 97.75 270 ILE A CA 1
ATOM 2083 C C . ILE A 1 270 ? 24.523 -12.947 -8.187 1.00 97.75 270 ILE A C 1
ATOM 2085 O O . ILE A 1 270 ? 24.997 -12.909 -9.323 1.00 97.75 270 ILE A O 1
ATOM 2089 N N . THR A 1 271 ? 23.590 -13.836 -7.843 1.00 97.81 271 THR A N 1
ATOM 2090 C CA . THR A 1 271 ? 23.119 -14.859 -8.784 1.00 97.81 271 THR A CA 1
ATOM 2091 C C . THR A 1 271 ? 22.216 -14.275 -9.871 1.00 97.81 271 THR A C 1
ATOM 2093 O O . THR A 1 271 ? 22.291 -14.712 -11.016 1.00 97.81 271 THR A O 1
ATOM 2096 N N . GLU A 1 272 ? 21.423 -13.251 -9.561 1.00 98.06 272 GLU A N 1
ATOM 2097 C CA . GLU A 1 272 ? 20.530 -12.575 -10.505 1.00 98.06 272 GLU A CA 1
ATOM 2098 C C . GLU A 1 272 ? 21.316 -11.782 -11.558 1.00 98.06 272 GLU A C 1
ATOM 2100 O O . GLU A 1 272 ? 20.950 -11.803 -12.734 1.00 98.06 272 GLU A O 1
ATOM 2105 N N . ASN A 1 273 ? 22.449 -11.172 -11.189 1.00 97.38 273 ASN A N 1
ATOM 2106 C CA . ASN A 1 273 ? 23.373 -10.564 -12.153 1.00 97.38 273 ASN A CA 1
ATOM 2107 C C . ASN A 1 273 ? 23.858 -11.583 -13.194 1.00 97.38 273 ASN A C 1
ATOM 2109 O O . ASN A 1 273 ? 23.791 -11.319 -14.396 1.00 97.38 273 ASN A O 1
ATOM 2113 N N . ASN A 1 274 ? 24.296 -12.761 -12.740 1.00 96.56 274 ASN A N 1
ATOM 2114 C CA . ASN A 1 274 ? 24.758 -13.825 -13.631 1.00 96.56 274 ASN A CA 1
ATOM 2115 C C . ASN A 1 274 ? 23.619 -14.336 -14.522 1.00 96.56 274 ASN A C 1
ATOM 2117 O O . ASN A 1 274 ? 23.784 -14.406 -15.742 1.00 96.56 274 ASN A O 1
ATOM 2121 N N . ARG A 1 275 ? 22.444 -14.606 -13.933 1.00 98.25 275 ARG A N 1
ATOM 2122 C CA . ARG A 1 275 ? 21.248 -15.033 -14.675 1.00 98.25 275 ARG A CA 1
ATOM 2123 C C . ARG A 1 275 ? 20.839 -14.022 -15.742 1.00 98.25 275 ARG A C 1
ATOM 2125 O O . ARG A 1 275 ? 20.417 -14.424 -16.817 1.00 98.25 275 ARG A O 1
ATOM 2132 N N . THR A 1 276 ? 20.985 -12.726 -15.478 1.00 98.06 276 THR A N 1
ATOM 2133 C CA . THR A 1 276 ? 20.600 -11.664 -16.420 1.00 98.06 276 THR A CA 1
ATOM 2134 C C . THR A 1 276 ? 21.491 -11.634 -17.657 1.00 98.06 276 THR A C 1
ATOM 2136 O O . THR A 1 276 ? 20.993 -11.556 -18.782 1.00 98.06 276 THR A O 1
ATOM 2139 N N . VAL A 1 277 ? 22.809 -11.743 -17.472 1.00 97.50 277 VAL A N 1
ATOM 2140 C CA . VAL A 1 277 ? 23.759 -11.823 -18.592 1.00 97.50 277 VAL A CA 1
ATOM 2141 C C . VAL A 1 277 ? 23.535 -13.107 -19.391 1.00 97.50 277 VAL A C 1
ATOM 2143 O O . VAL A 1 277 ? 23.526 -13.077 -20.623 1.00 97.50 277 VAL A O 1
ATOM 2146 N N . GLU A 1 278 ? 23.304 -14.226 -18.706 1.00 97.69 278 GLU A N 1
ATOM 2147 C CA . GLU A 1 278 ? 23.017 -15.506 -19.353 1.00 97.69 278 GLU A CA 1
ATOM 2148 C C . GLU A 1 278 ? 21.682 -15.482 -20.113 1.00 97.69 278 GLU A C 1
ATOM 2150 O O . GLU A 1 278 ? 21.601 -15.971 -21.237 1.00 97.69 278 GLU A O 1
ATOM 2155 N N . ALA A 1 279 ? 20.654 -14.834 -19.568 1.00 96.44 279 ALA A N 1
ATOM 2156 C CA . ALA A 1 279 ? 19.359 -14.673 -20.222 1.00 96.44 279 ALA A CA 1
ATOM 2157 C C . ALA A 1 279 ? 19.464 -13.837 -21.499 1.00 96.44 279 ALA A C 1
ATOM 2159 O O . ALA A 1 279 ? 18.851 -14.173 -22.511 1.00 96.44 279 ALA A O 1
ATOM 2160 N N . ALA A 1 280 ? 20.288 -12.786 -21.495 1.00 96.38 280 ALA A N 1
ATOM 2161 C CA . ALA A 1 280 ? 20.570 -12.025 -22.706 1.00 96.38 280 ALA A CA 1
ATOM 2162 C C . ALA A 1 280 ? 21.236 -12.899 -23.783 1.00 96.38 280 ALA A C 1
ATOM 2164 O O . ALA A 1 280 ? 20.915 -12.768 -24.963 1.00 96.38 280 ALA A O 1
ATOM 2165 N N . GLN A 1 281 ? 22.134 -13.812 -23.397 1.00 95.94 281 GLN A N 1
ATOM 2166 C CA . GLN A 1 281 ? 22.740 -14.776 -24.324 1.00 95.94 281 GLN A CA 1
ATOM 2167 C C . GLN A 1 281 ? 21.719 -15.798 -24.834 1.00 95.94 281 GLN A C 1
ATOM 2169 O O . GLN A 1 281 ? 21.644 -16.000 -26.044 1.00 95.94 281 GLN A O 1
ATOM 2174 N N . ALA A 1 282 ? 20.906 -16.377 -23.948 1.00 94.38 282 ALA A N 1
ATOM 2175 C CA . ALA A 1 282 ? 19.856 -17.329 -24.306 1.00 94.38 282 ALA A CA 1
ATOM 2176 C C . ALA A 1 282 ? 18.853 -16.715 -25.293 1.00 94.38 282 ALA A C 1
ATOM 2178 O O . ALA A 1 282 ? 18.507 -17.335 -26.297 1.00 94.38 282 ALA A O 1
ATOM 2179 N N . LEU A 1 283 ? 18.454 -15.460 -25.066 1.00 90.56 283 LEU A N 1
ATOM 2180 C CA . LEU A 1 283 ? 17.560 -14.728 -25.959 1.00 90.56 283 LEU A CA 1
ATOM 2181 C C . LEU A 1 283 ? 18.210 -14.479 -27.333 1.00 90.56 283 LEU A C 1
ATOM 2183 O O . LEU A 1 283 ? 17.561 -14.689 -28.354 1.00 90.56 283 LEU A O 1
ATOM 2187 N N . ARG A 1 284 ? 19.512 -14.140 -27.382 1.00 90.56 284 ARG A N 1
ATOM 2188 C CA . ARG A 1 284 ? 20.278 -14.001 -28.644 1.00 90.56 284 ARG A CA 1
ATOM 2189 C C . ARG A 1 284 ? 20.399 -15.303 -29.422 1.00 90.56 284 ARG A C 1
ATOM 2191 O O . ARG A 1 284 ? 20.393 -15.276 -30.648 1.00 90.56 284 ARG A O 1
ATOM 2198 N N . SER A 1 285 ? 20.578 -16.425 -28.731 1.00 92.31 285 SER A N 1
ATOM 2199 C CA . SER A 1 285 ? 20.700 -17.739 -29.365 1.00 92.31 285 SER A CA 1
ATOM 2200 C C . SER A 1 285 ? 19.351 -18.418 -29.604 1.00 92.31 285 SER A C 1
ATOM 2202 O O . SER A 1 285 ? 19.340 -19.564 -30.046 1.00 92.31 285 SER A O 1
ATOM 2204 N N . HIS A 1 286 ? 18.234 -17.736 -29.322 1.00 90.06 286 HIS A N 1
ATOM 2205 C CA . HIS A 1 286 ? 16.877 -18.287 -29.376 1.00 90.06 286 HIS A CA 1
ATOM 2206 C C . HIS A 1 286 ? 16.704 -19.566 -28.525 1.00 90.06 286 HIS A C 1
ATOM 2208 O O . HIS A 1 286 ? 15.878 -20.427 -28.833 1.00 90.06 286 HIS A O 1
ATOM 2214 N N . ASP A 1 287 ? 17.473 -19.704 -27.440 1.00 92.31 287 ASP A N 1
ATOM 2215 C CA . ASP A 1 287 ? 17.377 -20.821 -26.497 1.00 92.31 287 ASP A CA 1
ATOM 2216 C C . ASP A 1 287 ? 16.266 -20.553 -25.471 1.00 92.31 287 ASP A C 1
ATOM 2218 O O . ASP A 1 287 ? 16.495 -20.168 -24.320 1.00 92.31 287 ASP A O 1
ATOM 2222 N N . MET A 1 288 ? 15.022 -20.737 -25.917 1.00 88.50 288 MET A N 1
ATOM 2223 C CA . MET A 1 288 ? 13.837 -20.488 -25.091 1.00 88.50 288 MET A CA 1
ATOM 2224 C C . MET A 1 288 ? 13.727 -21.433 -23.898 1.00 88.50 288 MET A C 1
ATOM 2226 O O . MET A 1 288 ? 13.156 -21.052 -22.875 1.00 88.50 288 MET A O 1
ATOM 2230 N N . LYS A 1 289 ? 14.320 -22.628 -23.993 1.00 92.12 289 LYS A N 1
ATOM 2231 C CA . LYS A 1 289 ? 14.382 -23.548 -22.862 1.00 92.12 289 LYS A CA 1
ATOM 2232 C C . LYS A 1 289 ? 15.266 -22.962 -21.768 1.00 92.12 289 LYS A C 1
ATOM 2234 O O . LYS A 1 289 ? 14.813 -22.848 -20.631 1.00 92.12 289 LYS A O 1
ATOM 2239 N N . ARG A 1 290 ? 16.482 -22.516 -22.106 1.00 94.94 290 ARG A N 1
ATOM 2240 C CA . ARG A 1 290 ? 17.359 -21.897 -21.108 1.00 94.94 290 ARG A CA 1
ATOM 2241 C C . ARG A 1 290 ? 16.764 -20.603 -20.556 1.00 94.94 290 ARG A C 1
ATOM 2243 O O . ARG A 1 290 ? 16.847 -20.375 -19.354 1.00 94.94 290 ARG A O 1
ATOM 2250 N N . MET A 1 291 ? 16.101 -19.799 -21.391 1.00 90.88 291 MET A N 1
ATOM 2251 C CA . MET A 1 291 ? 15.360 -18.622 -20.920 1.00 90.88 291 MET A CA 1
ATOM 2252 C C . MET A 1 291 ? 14.260 -19.002 -19.911 1.00 90.88 291 MET A C 1
ATOM 2254 O O . MET A 1 291 ? 14.095 -18.323 -18.898 1.00 90.88 291 MET A O 1
ATOM 2258 N N . SER A 1 292 ? 13.531 -20.097 -20.158 1.00 91.69 292 SER A N 1
ATOM 2259 C CA . SER A 1 292 ? 12.511 -20.619 -19.240 1.00 91.69 292 SER A CA 1
ATOM 2260 C C . SER A 1 292 ? 13.103 -21.003 -17.885 1.00 91.69 292 SER A C 1
ATOM 2262 O O . SER A 1 292 ? 12.582 -20.575 -16.851 1.00 91.69 292 SER A O 1
ATOM 2264 N N . ASP A 1 293 ? 14.213 -21.746 -17.895 1.00 95.81 293 ASP A N 1
ATOM 2265 C CA . ASP A 1 293 ? 14.924 -22.163 -16.682 1.00 95.81 293 ASP A CA 1
ATOM 2266 C C . ASP A 1 293 ? 15.397 -20.938 -15.881 1.00 95.81 293 ASP A C 1
ATOM 2268 O O . ASP A 1 293 ? 15.111 -20.819 -14.690 1.00 95.81 293 ASP A O 1
ATOM 2272 N N . LEU A 1 294 ? 16.022 -19.964 -16.548 1.00 96.88 294 LEU A N 1
ATOM 2273 C CA . LEU A 1 294 ? 16.529 -18.741 -15.920 1.00 96.88 294 LEU A CA 1
ATOM 2274 C C . LEU A 1 294 ? 15.423 -17.876 -15.302 1.00 96.88 294 LEU A C 1
ATOM 2276 O O . LEU A 1 294 ? 15.604 -17.334 -14.211 1.00 96.88 294 LEU A O 1
ATOM 2280 N N . MET A 1 295 ? 14.267 -17.743 -15.963 1.00 94.50 295 MET A N 1
ATOM 2281 C CA . MET A 1 295 ? 13.130 -17.002 -15.401 1.00 94.50 295 MET A CA 1
ATOM 2282 C C . MET A 1 295 ? 12.539 -17.711 -14.179 1.00 94.50 295 MET A C 1
ATOM 2284 O O . MET A 1 295 ? 12.191 -17.039 -13.206 1.00 94.50 295 MET A O 1
ATOM 2288 N N . ALA A 1 296 ? 12.472 -19.045 -14.194 1.00 94.12 296 ALA A N 1
ATOM 2289 C CA . ALA A 1 296 ? 12.027 -19.827 -13.043 1.00 94.12 296 ALA A CA 1
ATOM 2290 C C . ALA A 1 296 ? 13.007 -19.708 -11.861 1.00 94.12 296 ALA A C 1
ATOM 2292 O O . ALA A 1 296 ? 12.578 -19.483 -10.729 1.00 94.12 296 ALA A O 1
ATOM 2293 N N . GLU A 1 297 ? 14.316 -19.781 -12.121 1.00 97.44 297 GLU A N 1
ATOM 2294 C CA . GLU A 1 297 ? 15.368 -19.569 -11.118 1.00 97.44 297 GLU A CA 1
ATOM 2295 C C . GLU A 1 297 ? 15.330 -18.142 -10.540 1.00 97.44 297 GLU A C 1
ATOM 2297 O O . GLU A 1 297 ? 15.435 -17.966 -9.326 1.00 97.44 297 GLU A O 1
ATOM 2302 N N . SER A 1 298 ? 15.130 -17.122 -11.384 1.00 96.06 298 SER A N 1
ATOM 2303 C CA . SER A 1 298 ? 14.941 -15.730 -10.946 1.00 96.06 298 SER A CA 1
ATOM 2304 C C . SER A 1 298 ? 13.706 -15.593 -10.058 1.00 96.06 298 SER A C 1
ATOM 2306 O O . SER A 1 298 ? 13.783 -14.991 -8.988 1.00 96.06 298 SER A O 1
ATOM 2308 N N . HIS A 1 299 ? 12.575 -16.199 -10.439 1.00 92.69 299 HIS A N 1
ATOM 2309 C CA . HIS A 1 299 ? 11.365 -16.175 -9.619 1.00 92.69 299 HIS A CA 1
ATOM 2310 C C . HIS A 1 299 ? 11.564 -16.835 -8.256 1.00 92.69 299 HIS A C 1
ATOM 2312 O O . HIS A 1 299 ? 11.226 -16.231 -7.239 1.00 92.69 299 HIS A O 1
ATOM 2318 N N . ALA A 1 300 ? 12.160 -18.028 -8.229 1.00 96.25 300 ALA A N 1
ATOM 2319 C CA . ALA A 1 300 ? 12.483 -18.720 -6.988 1.00 96.25 300 ALA A CA 1
ATOM 2320 C C . ALA A 1 300 ? 13.433 -17.885 -6.123 1.00 96.25 300 ALA A C 1
ATOM 2322 O O . ALA A 1 300 ? 13.189 -17.714 -4.937 1.00 96.25 300 ALA A O 1
ATOM 2323 N N . SER A 1 301 ? 14.460 -17.269 -6.713 1.00 97.25 301 SER A N 1
ATOM 2324 C CA . SER A 1 301 ? 15.372 -16.396 -5.972 1.00 97.25 301 SER A CA 1
ATOM 2325 C C . SER A 1 301 ? 14.661 -15.154 -5.416 1.00 97.25 301 SER A C 1
ATOM 2327 O O . SER A 1 301 ? 14.889 -14.779 -4.271 1.00 97.25 301 SER A O 1
ATOM 2329 N N . MET A 1 302 ? 13.743 -14.536 -6.160 1.00 92.50 302 MET A N 1
ATOM 2330 C CA . MET A 1 302 ? 12.930 -13.428 -5.639 1.00 92.50 302 MET A CA 1
ATOM 2331 C C . MET A 1 302 ? 11.983 -13.848 -4.513 1.00 92.50 302 MET A C 1
ATOM 2333 O O . MET A 1 302 ? 11.726 -13.050 -3.614 1.00 92.50 302 MET A O 1
ATOM 2337 N N . ARG A 1 303 ? 11.447 -15.070 -4.558 1.00 91.50 303 ARG A N 1
ATOM 2338 C CA . ARG A 1 303 ? 10.558 -15.613 -3.524 1.00 91.50 303 ARG A CA 1
ATOM 2339 C C . ARG A 1 303 ? 11.334 -16.009 -2.269 1.00 91.50 303 ARG A C 1
ATOM 2341 O O . ARG A 1 303 ? 10.974 -15.596 -1.174 1.00 91.50 303 ARG A O 1
ATOM 2348 N N . ASP A 1 304 ? 12.415 -16.762 -2.447 1.00 93.25 304 ASP A N 1
ATOM 2349 C CA . ASP A 1 304 ? 13.089 -17.504 -1.377 1.00 93.25 304 ASP A CA 1
ATOM 2350 C C . ASP A 1 304 ? 14.305 -16.751 -0.805 1.00 93.25 304 ASP A C 1
ATOM 2352 O O . ASP A 1 304 ? 14.546 -16.786 0.401 1.00 93.25 304 ASP A O 1
ATOM 2356 N N . ASP A 1 305 ? 15.065 -16.045 -1.653 1.00 94.44 305 ASP A N 1
ATOM 2357 C CA . ASP A 1 305 ? 16.275 -15.316 -1.244 1.00 94.44 305 ASP A CA 1
ATOM 2358 C C . ASP A 1 305 ? 16.014 -13.825 -1.041 1.00 94.44 305 ASP A C 1
ATOM 2360 O O . ASP A 1 305 ? 16.556 -13.207 -0.123 1.00 94.44 305 ASP A O 1
ATOM 2364 N N . PHE A 1 306 ? 15.199 -13.216 -1.897 1.00 91.56 306 PHE A N 1
ATOM 2365 C CA . PHE A 1 306 ? 14.904 -11.789 -1.808 1.00 91.56 306 PHE A CA 1
ATOM 2366 C C . PHE A 1 306 ? 13.596 -11.482 -1.085 1.00 91.56 306 PHE A C 1
ATOM 2368 O O . PHE A 1 306 ? 13.444 -10.377 -0.564 1.00 91.56 306 PHE A O 1
ATOM 2375 N N . GLU A 1 307 ? 12.697 -12.461 -0.988 1.00 87.88 307 GLU A N 1
ATOM 2376 C CA . GLU A 1 307 ? 11.405 -12.372 -0.299 1.00 87.88 307 GLU A CA 1
ATOM 2377 C C . GLU A 1 307 ? 10.612 -11.123 -0.714 1.00 87.88 307 GLU A C 1
ATOM 2379 O O . GLU A 1 307 ? 10.281 -10.259 0.108 1.00 87.88 307 GLU A O 1
ATOM 2384 N N . ILE A 1 308 ? 10.377 -10.999 -2.021 1.00 77.00 308 ILE A N 1
ATOM 2385 C CA . ILE A 1 308 ? 9.604 -9.901 -2.626 1.00 77.00 308 ILE A CA 1
ATOM 2386 C C . ILE A 1 308 ? 8.366 -10.371 -3.390 1.00 77.00 308 ILE A C 1
ATOM 2388 O O . ILE A 1 308 ? 7.579 -9.534 -3.830 1.00 77.00 308 ILE A O 1
ATOM 2392 N N . THR A 1 309 ? 8.168 -11.682 -3.543 1.00 76.31 309 THR A N 1
ATOM 2393 C CA . THR A 1 309 ? 6.954 -12.227 -4.155 1.00 76.31 309 THR A CA 1
ATOM 2394 C C . THR A 1 309 ? 5.823 -12.380 -3.140 1.00 76.31 309 THR A C 1
ATOM 2396 O O . THR A 1 309 ? 5.997 -12.210 -1.933 1.00 76.31 309 THR A O 1
ATOM 2399 N N . VAL A 1 310 ? 4.621 -12.640 -3.652 1.00 74.06 310 VAL A N 1
ATOM 2400 C CA . VAL A 1 310 ? 3.426 -12.932 -2.854 1.00 74.06 310 VAL A CA 1
ATOM 2401 C C . VAL A 1 310 ? 2.721 -14.136 -3.456 1.00 74.06 310 VAL A C 1
ATOM 2403 O O . VAL A 1 310 ? 2.797 -14.351 -4.667 1.00 74.06 310 VAL A O 1
ATOM 2406 N N . LYS A 1 311 ? 1.968 -14.876 -2.640 1.00 79.81 311 LYS A N 1
ATOM 2407 C CA . LYS A 1 311 ? 1.345 -16.133 -3.069 1.00 79.81 311 LYS A CA 1
ATOM 2408 C C . LYS A 1 311 ? 0.467 -15.996 -4.318 1.00 79.81 311 LYS A C 1
ATOM 2410 O O . LYS A 1 311 ? 0.459 -16.925 -5.114 1.00 79.81 311 LYS A O 1
ATOM 2415 N N . GLU A 1 312 ? -0.265 -14.896 -4.542 1.00 78.06 312 GLU A N 1
ATOM 2416 C CA . GLU A 1 312 ? -1.044 -14.764 -5.790 1.00 78.06 312 GLU A CA 1
ATOM 2417 C C . GLU A 1 312 ? -0.146 -14.698 -7.015 1.00 78.06 312 GLU A C 1
ATOM 2419 O O . GLU A 1 312 ? -0.471 -15.270 -8.051 1.00 78.06 312 GLU A O 1
ATOM 2424 N N . ILE A 1 313 ? 0.980 -14.000 -6.893 1.00 76.56 313 ILE A N 1
ATOM 2425 C CA . ILE A 1 313 ? 1.956 -13.914 -7.967 1.00 76.56 313 ILE A CA 1
ATOM 2426 C C . ILE A 1 313 ? 2.590 -15.285 -8.171 1.00 76.56 313 ILE A C 1
ATOM 2428 O O . ILE A 1 313 ? 2.602 -15.752 -9.302 1.00 76.56 313 ILE A O 1
ATOM 2432 N N . ASP A 1 314 ? 3.004 -15.967 -7.104 1.00 85.81 314 ASP A N 1
ATOM 2433 C CA . ASP A 1 314 ? 3.584 -17.312 -7.196 1.00 85.81 314 ASP A CA 1
ATOM 2434 C C . ASP A 1 314 ? 2.591 -18.311 -7.822 1.00 85.81 314 ASP A C 1
ATOM 2436 O O . ASP A 1 314 ? 2.946 -19.063 -8.725 1.00 85.81 314 ASP A O 1
ATOM 2440 N N . THR A 1 315 ? 1.311 -18.244 -7.441 1.00 82.12 315 THR A N 1
ATOM 2441 C CA . THR A 1 315 ? 0.237 -19.079 -8.011 1.00 82.12 315 THR A CA 1
ATOM 2442 C C . THR A 1 315 ? 0.038 -18.786 -9.499 1.00 82.12 315 THR A C 1
ATOM 2444 O O . THR A 1 315 ? -0.121 -19.704 -10.301 1.00 82.12 315 THR A O 1
ATOM 2447 N N . LEU A 1 316 ? 0.056 -17.510 -9.902 1.00 75.75 316 LEU A N 1
ATOM 2448 C CA . LEU A 1 316 ? -0.014 -17.138 -11.316 1.00 75.75 316 LEU A CA 1
ATOM 2449 C C . LEU A 1 316 ? 1.200 -17.658 -12.086 1.00 75.75 316 LEU A C 1
ATOM 2451 O O . LEU A 1 316 ? 1.032 -18.165 -13.195 1.00 75.75 316 LEU A O 1
ATOM 2455 N N . VAL A 1 317 ? 2.400 -17.578 -11.504 1.00 83.62 317 VAL A N 1
ATOM 2456 C CA . VAL A 1 317 ? 3.609 -18.148 -12.106 1.00 83.62 317 VAL A CA 1
ATOM 2457 C C . VAL A 1 317 ? 3.458 -19.660 -12.281 1.00 83.62 317 VAL A C 1
ATOM 2459 O O . VAL A 1 317 ? 3.724 -20.159 -13.372 1.00 83.62 317 VAL A O 1
ATOM 2462 N N . GLU A 1 318 ? 2.972 -20.386 -11.275 1.00 90.62 318 GLU A N 1
ATOM 2463 C CA . GLU A 1 318 ? 2.745 -21.836 -11.354 1.00 90.62 318 GLU A CA 1
ATOM 2464 C C . GLU A 1 318 ? 1.717 -22.215 -12.428 1.00 90.62 318 GLU A C 1
ATOM 2466 O O . GLU A 1 318 ? 1.984 -23.098 -13.248 1.00 90.62 318 GLU A O 1
ATOM 2471 N N . ILE A 1 319 ? 0.571 -21.525 -12.477 1.00 84.62 319 ILE A N 1
ATOM 2472 C CA . ILE A 1 319 ? -0.472 -21.751 -13.492 1.00 84.62 319 ILE A CA 1
ATOM 2473 C C . ILE A 1 319 ? 0.108 -21.553 -14.892 1.00 84.62 319 ILE A C 1
ATOM 2475 O O . ILE A 1 319 ? -0.037 -22.413 -15.762 1.00 84.62 319 ILE A O 1
ATOM 2479 N N . VAL A 1 320 ? 0.782 -20.424 -15.115 1.00 78.88 320 VAL A N 1
ATOM 2480 C CA . VAL A 1 320 ? 1.345 -20.088 -16.424 1.00 78.88 320 VAL A CA 1
ATOM 2481 C C . VAL A 1 320 ? 2.445 -21.074 -16.799 1.00 78.88 320 VAL A C 1
ATOM 2483 O O . VAL A 1 320 ? 2.427 -21.572 -17.923 1.00 78.88 320 VAL A O 1
ATOM 2486 N N . LYS A 1 321 ? 3.351 -21.422 -15.874 1.00 85.56 321 LYS A N 1
ATOM 2487 C CA . LYS A 1 321 ? 4.416 -22.410 -16.108 1.00 85.56 321 LYS A CA 1
ATOM 2488 C C . LYS A 1 321 ? 3.830 -23.774 -16.474 1.00 85.56 321 LYS A C 1
ATOM 2490 O O . LYS A 1 321 ? 4.345 -24.415 -17.387 1.00 85.56 321 LYS A O 1
ATOM 2495 N N . GLY A 1 322 ? 2.733 -24.185 -15.836 1.00 86.25 322 GLY A N 1
ATOM 2496 C CA . GLY A 1 322 ? 2.010 -25.412 -16.179 1.00 86.25 322 GLY A CA 1
ATOM 2497 C C . GLY A 1 322 ? 1.427 -25.410 -17.597 1.00 86.25 322 GLY A C 1
ATOM 2498 O O . GLY A 1 322 ? 1.385 -26.458 -18.238 1.00 86.25 322 GLY A O 1
ATOM 2499 N N . VAL A 1 323 ? 1.019 -24.244 -18.110 1.00 85.50 323 VAL A N 1
ATOM 2500 C CA . VAL A 1 323 ? 0.477 -24.091 -19.471 1.00 85.50 323 VAL A CA 1
ATOM 2501 C C . VAL A 1 323 ? 1.583 -24.014 -20.526 1.00 85.50 323 VAL A C 1
ATOM 2503 O O . VAL A 1 323 ? 1.484 -24.676 -21.558 1.00 85.50 323 VAL A O 1
ATOM 2506 N N . ILE A 1 324 ? 2.626 -23.210 -20.297 1.00 82.62 324 ILE A N 1
ATOM 2507 C CA . ILE A 1 324 ? 3.668 -22.947 -21.307 1.00 82.62 324 ILE A CA 1
ATOM 2508 C C . ILE A 1 324 ? 4.799 -23.986 -21.299 1.00 82.62 324 ILE A C 1
ATOM 2510 O O . ILE A 1 324 ? 5.533 -24.102 -22.282 1.00 82.62 324 ILE A O 1
ATOM 2514 N N . GLY A 1 325 ? 4.960 -24.746 -20.210 1.00 85.44 325 GLY A N 1
ATOM 2515 C CA . GLY A 1 325 ? 6.041 -25.717 -20.053 1.00 85.44 325 GLY A CA 1
ATOM 2516 C C . GLY A 1 325 ? 7.418 -25.075 -20.244 1.00 85.44 325 GLY A C 1
ATOM 2517 O O . GLY A 1 325 ? 7.724 -24.047 -19.642 1.00 85.44 325 GLY A O 1
ATOM 2518 N N . ASP A 1 326 ? 8.244 -25.673 -21.101 1.00 84.50 326 ASP A N 1
ATOM 2519 C CA . ASP A 1 326 ? 9.596 -25.186 -21.425 1.00 84.50 326 ASP A CA 1
ATOM 2520 C C . ASP A 1 326 ? 9.637 -24.322 -22.700 1.00 84.50 326 ASP A C 1
ATOM 2522 O O . ASP A 1 326 ? 10.711 -23.960 -23.173 1.00 84.50 326 ASP A O 1
ATOM 2526 N N . GLN A 1 327 ? 8.474 -23.996 -23.276 1.00 80.19 327 GLN A N 1
ATOM 2527 C CA . GLN A 1 327 ? 8.366 -23.171 -24.490 1.00 80.19 327 GLN A CA 1
ATOM 2528 C C . GLN A 1 327 ? 8.451 -21.662 -24.191 1.00 80.19 327 GLN A C 1
ATOM 2530 O O . GLN A 1 327 ? 8.511 -20.849 -25.108 1.00 80.19 327 GLN A O 1
ATOM 2535 N N . GLY A 1 328 ? 8.454 -21.274 -22.914 1.00 79.56 328 GLY A N 1
ATOM 2536 C CA . GLY A 1 328 ? 8.584 -19.890 -22.465 1.00 79.56 328 GLY A CA 1
ATOM 2537 C C . GLY A 1 328 ? 8.842 -19.809 -20.963 1.00 79.56 328 GLY A C 1
ATOM 2538 O O . GLY A 1 328 ? 8.700 -20.801 -20.247 1.00 79.56 328 GLY A O 1
ATOM 2539 N N . GLY A 1 329 ? 9.246 -18.638 -20.475 1.00 85.81 329 GLY A N 1
ATOM 2540 C CA . GLY A 1 329 ? 9.488 -18.391 -19.053 1.00 85.81 329 GLY A CA 1
ATOM 2541 C C . GLY A 1 329 ? 8.425 -17.493 -18.425 1.00 85.81 329 GLY A C 1
ATOM 2542 O O . GLY A 1 329 ? 7.785 -16.693 -19.105 1.00 85.81 329 GLY A O 1
ATOM 2543 N N . VAL A 1 330 ? 8.241 -17.621 -17.112 1.00 87.12 330 VAL A N 1
ATOM 2544 C CA . VAL A 1 330 ? 7.315 -16.795 -16.331 1.00 87.12 330 VAL A CA 1
ATOM 2545 C C . VAL A 1 330 ? 7.911 -16.496 -14.955 1.00 87.12 330 VAL A C 1
ATOM 2547 O O . VAL A 1 330 ? 8.535 -17.360 -14.345 1.00 87.12 330 VAL A O 1
ATOM 2550 N N . ARG A 1 331 ? 7.739 -15.255 -14.485 1.00 89.75 331 ARG A N 1
ATOM 2551 C CA . ARG A 1 331 ? 8.157 -14.776 -13.161 1.00 89.75 331 ARG A CA 1
ATOM 2552 C C . ARG A 1 331 ? 7.358 -13.539 -12.744 1.00 89.75 331 ARG A C 1
ATOM 2554 O O . ARG A 1 331 ? 6.714 -12.902 -13.575 1.00 89.75 331 ARG A O 1
ATOM 2561 N N . MET A 1 332 ? 7.444 -13.183 -11.462 1.00 80.06 332 MET A N 1
ATOM 2562 C CA . MET A 1 332 ? 7.030 -11.872 -10.938 1.00 80.06 332 MET A CA 1
ATOM 2563 C C . MET A 1 332 ? 7.752 -10.714 -11.642 1.00 80.06 332 MET A C 1
ATOM 2565 O O . MET A 1 332 ? 8.894 -10.876 -12.043 1.00 80.06 332 MET A O 1
ATOM 2569 N N . THR A 1 333 ? 7.144 -9.522 -11.669 1.00 65.94 333 THR A N 1
ATOM 2570 C CA . THR A 1 333 ? 7.863 -8.249 -11.855 1.00 65.94 333 THR A CA 1
ATOM 2571 C C . THR A 1 333 ? 7.298 -7.134 -10.939 1.00 65.94 333 THR A C 1
ATOM 2573 O O . THR A 1 333 ? 6.074 -7.004 -10.812 1.00 65.94 333 THR A O 1
ATOM 2576 N N . GLY A 1 334 ? 8.148 -6.343 -10.257 1.00 55.56 334 GLY A N 1
ATOM 2577 C CA . GLY A 1 334 ? 7.760 -5.302 -9.266 1.00 55.56 334 GLY A CA 1
ATOM 2578 C C . GLY A 1 334 ? 7.670 -5.743 -7.777 1.00 55.56 334 GLY A C 1
ATOM 2579 O O . GLY A 1 334 ? 8.009 -6.872 -7.466 1.00 55.56 334 GLY A O 1
ATOM 2580 N N . GLY A 1 335 ? 7.220 -4.866 -6.841 1.00 43.81 335 GLY A N 1
ATOM 2581 C CA . GLY A 1 335 ? 7.613 -4.941 -5.399 1.00 43.81 335 GLY A CA 1
ATOM 2582 C C . GLY A 1 335 ? 6.646 -5.268 -4.207 1.00 43.81 335 GLY A C 1
ATOM 2583 O O . GLY A 1 335 ? 7.152 -5.239 -3.100 1.00 43.81 335 GLY A O 1
ATOM 2584 N N . GLY A 1 336 ? 5.325 -5.541 -4.354 1.00 40.66 336 GLY A N 1
ATOM 2585 C CA . GLY A 1 336 ? 4.321 -6.156 -3.385 1.00 40.66 336 GLY A CA 1
ATOM 2586 C C . GLY A 1 336 ? 4.207 -5.853 -1.836 1.00 40.66 336 GLY A C 1
ATOM 2587 O O . GLY A 1 336 ? 5.219 -5.880 -1.160 1.00 40.66 336 GLY A O 1
ATOM 2588 N N . PHE A 1 337 ? 2.993 -5.651 -1.208 1.00 45.12 337 PHE A N 1
ATOM 2589 C CA . PHE A 1 337 ? 2.720 -5.470 0.289 1.00 45.12 337 PHE A CA 1
ATOM 2590 C C . PHE A 1 337 ? 1.228 -5.699 0.750 1.00 45.12 337 PHE A C 1
ATOM 2592 O O . PHE A 1 337 ? 0.364 -5.681 -0.124 1.00 45.12 337 PHE A O 1
ATOM 2599 N N . GLY A 1 338 ? 0.901 -5.812 2.074 1.00 49.66 338 GLY A N 1
ATOM 2600 C CA . GLY A 1 338 ? -0.476 -5.976 2.661 1.00 49.66 338 GLY A CA 1
ATOM 2601 C C . GLY A 1 338 ? -0.668 -5.614 4.175 1.00 49.66 338 GLY A C 1
ATOM 2602 O O . GLY A 1 338 ? 0.296 -5.180 4.799 1.00 49.66 338 GLY A O 1
ATOM 2603 N N . GLY A 1 339 ? -1.889 -5.767 4.752 1.00 48.81 339 GLY A N 1
ATOM 2604 C CA . GLY A 1 339 ? -2.192 -5.633 6.209 1.00 48.81 339 GLY A CA 1
ATOM 2605 C C . GLY A 1 339 ? -3.480 -4.878 6.646 1.00 48.81 339 GLY A C 1
ATOM 2606 O O . GLY A 1 339 ? -3.922 -5.048 7.781 1.00 48.81 339 GLY A O 1
ATOM 2607 N N . CYS A 1 340 ? -4.114 -4.085 5.769 1.00 65.25 340 CYS A N 1
ATOM 2608 C CA . CYS A 1 340 ? -5.300 -3.256 6.085 1.00 65.25 340 CYS A CA 1
ATOM 2609 C C . CYS A 1 340 ? -6.550 -3.672 5.287 1.00 65.25 340 CYS A C 1
ATOM 2611 O O . CYS A 1 340 ? -6.435 -4.119 4.139 1.00 65.25 340 CYS A O 1
ATOM 2613 N N . ILE A 1 341 ? -7.750 -3.425 5.831 1.00 74.25 341 ILE A N 1
ATOM 2614 C CA . ILE A 1 341 ? -9.000 -3.475 5.059 1.00 74.25 341 ILE A CA 1
ATOM 2615 C C . ILE A 1 341 ? -9.171 -2.141 4.325 1.00 74.25 341 ILE A C 1
ATOM 2617 O O . ILE A 1 341 ? -9.638 -1.153 4.879 1.00 74.25 341 ILE A O 1
ATOM 2621 N N . VAL A 1 342 ? -8.795 -2.110 3.049 1.00 72.19 342 VAL A N 1
ATOM 2622 C CA . VAL A 1 342 ? -8.848 -0.883 2.230 1.00 72.19 342 VAL A CA 1
ATOM 2623 C C . VAL A 1 342 ? -10.154 -0.714 1.448 1.00 72.19 342 VAL A C 1
ATOM 2625 O O . VAL A 1 342 ? -10.300 0.260 0.713 1.00 72.19 342 VAL A O 1
ATOM 2628 N N . SER A 1 343 ? -11.047 -1.704 1.501 1.00 78.56 343 SER A N 1
ATOM 2629 C CA . SER A 1 343 ? -12.317 -1.731 0.770 1.00 78.56 343 SER A CA 1
ATOM 2630 C C . SER A 1 343 ? -13.209 -2.849 1.307 1.00 78.56 343 SER A C 1
ATOM 2632 O O . SER A 1 343 ? -12.722 -3.959 1.536 1.00 78.56 343 SER A O 1
ATOM 2634 N N . CYS A 1 344 ? -14.500 -2.569 1.469 1.00 83.19 344 CYS A N 1
ATOM 2635 C CA . CYS A 1 344 ? -15.546 -3.564 1.690 1.00 83.19 344 CYS A CA 1
ATOM 2636 C C . CYS A 1 344 ? -16.747 -3.155 0.836 1.00 83.19 344 CYS A C 1
ATOM 2638 O O . CYS A 1 344 ? -17.341 -2.099 1.039 1.00 83.19 344 CYS A O 1
ATOM 2640 N N . THR A 1 345 ? -17.058 -3.957 -0.181 1.00 85.56 345 THR A N 1
ATOM 2641 C CA . THR A 1 345 ? -18.083 -3.624 -1.174 1.00 85.56 345 THR A CA 1
ATOM 2642 C C . THR A 1 345 ? -19.231 -4.617 -1.097 1.00 85.56 345 THR A C 1
ATOM 2644 O O . THR A 1 345 ? -18.993 -5.821 -1.149 1.00 85.56 345 THR A O 1
ATOM 2647 N N . LEU A 1 346 ? -20.460 -4.108 -1.016 1.00 86.25 346 LEU A N 1
ATOM 2648 C CA . LEU A 1 346 ? -21.681 -4.911 -0.946 1.00 86.25 346 LEU A CA 1
ATOM 2649 C C . LEU A 1 346 ? -22.523 -4.737 -2.224 1.00 86.25 346 LEU A C 1
ATOM 2651 O O . LEU A 1 346 ? -22.648 -3.605 -2.698 1.00 86.25 346 LEU A O 1
ATOM 2655 N N . PRO A 1 347 ? -23.126 -5.802 -2.781 1.00 89.69 347 PRO A N 1
ATOM 2656 C CA . PRO A 1 347 ? -23.995 -5.726 -3.955 1.00 89.69 347 PRO A CA 1
ATOM 2657 C C . PRO A 1 347 ? -25.432 -5.311 -3.574 1.00 89.69 347 PRO A C 1
ATOM 2659 O O . PRO A 1 347 ? -26.380 -6.087 -3.686 1.00 89.69 347 PRO A O 1
ATOM 2662 N N . VAL A 1 348 ? -25.606 -4.071 -3.123 1.00 91.94 348 VAL A N 1
ATOM 2663 C CA . VAL A 1 348 ? -26.890 -3.532 -2.648 1.00 91.94 348 VAL A CA 1
ATOM 2664 C C . VAL A 1 348 ? -27.748 -3.092 -3.832 1.00 91.94 348 VAL A C 1
ATOM 2666 O O . VAL A 1 348 ? -27.328 -2.254 -4.629 1.00 91.94 348 VAL A O 1
ATOM 2669 N N . ASN A 1 349 ? -28.973 -3.612 -3.949 1.00 87.69 349 ASN A N 1
ATOM 2670 C CA . ASN A 1 349 ? -29.914 -3.259 -5.027 1.00 87.69 349 ASN A CA 1
ATOM 2671 C C . ASN A 1 349 ? -29.339 -3.415 -6.455 1.00 87.69 349 ASN A C 1
ATOM 2673 O O . ASN A 1 349 ? -29.721 -2.686 -7.370 1.00 87.69 349 ASN A O 1
ATOM 2677 N N . GLY A 1 350 ? -28.424 -4.370 -6.656 1.00 82.62 350 GLY A N 1
ATOM 2678 C CA . GLY A 1 350 ? -27.771 -4.612 -7.948 1.00 82.62 350 GLY A CA 1
ATOM 2679 C C . GLY A 1 350 ? -26.576 -3.699 -8.251 1.00 82.62 350 GLY A C 1
ATOM 2680 O O . GLY A 1 350 ? -26.018 -3.792 -9.344 1.00 82.62 350 GLY A O 1
ATOM 2681 N N . GLU A 1 351 ? -26.156 -2.857 -7.303 1.00 81.88 351 GLU A N 1
ATOM 2682 C CA . GLU A 1 351 ? -24.977 -1.996 -7.414 1.00 81.88 351 GLU A CA 1
ATOM 2683 C C . GLU A 1 351 ? -23.928 -2.338 -6.351 1.00 81.88 351 GLU A C 1
ATOM 2685 O O . GLU A 1 351 ? -24.241 -2.656 -5.209 1.00 81.88 351 GLU A O 1
ATOM 2690 N N . ASN A 1 352 ? -22.654 -2.222 -6.718 1.00 84.81 352 ASN A N 1
ATOM 2691 C CA . ASN A 1 352 ? -21.538 -2.393 -5.794 1.00 84.81 352 ASN A CA 1
ATOM 2692 C C . ASN A 1 352 ? -21.333 -1.113 -4.971 1.00 84.81 352 ASN A C 1
ATOM 2694 O O . ASN A 1 352 ? -20.822 -0.114 -5.482 1.00 84.81 352 ASN A O 1
ATOM 2698 N N . ARG A 1 353 ? -21.711 -1.148 -3.692 1.00 91.81 353 ARG A N 1
ATOM 2699 C CA . ARG A 1 353 ? -21.566 -0.043 -2.739 1.00 91.81 353 ARG A CA 1
ATOM 2700 C C . ARG A 1 353 ? -20.333 -0.251 -1.862 1.00 91.81 353 ARG A C 1
ATOM 2702 O O . ARG A 1 353 ? -20.300 -1.186 -1.073 1.00 91.81 353 ARG A O 1
ATOM 2709 N N . GLU A 1 354 ? -19.347 0.638 -1.971 1.00 94.44 354 GLU A N 1
ATOM 2710 C CA . GLU A 1 354 ? -18.229 0.727 -1.018 1.00 94.44 354 GLU A CA 1
ATOM 2711 C C . GLU A 1 354 ? -18.742 1.297 0.304 1.00 94.44 354 GLU A C 1
ATOM 2713 O O . GLU A 1 354 ? -19.236 2.423 0.310 1.00 94.44 354 GLU A O 1
ATOM 2718 N N . ILE A 1 355 ? -18.632 0.547 1.398 1.00 95.50 355 ILE A N 1
ATOM 2719 C CA . ILE A 1 355 ? -19.153 0.947 2.716 1.00 95.50 355 ILE A CA 1
ATOM 2720 C C . ILE A 1 355 ? -18.062 1.382 3.700 1.00 95.50 355 ILE A C 1
ATOM 2722 O O . ILE A 1 355 ? -18.391 1.784 4.817 1.00 95.50 355 ILE A O 1
ATOM 2726 N N . LEU A 1 356 ? -16.785 1.322 3.309 1.00 94.19 356 LEU A N 1
ATOM 2727 C CA . LEU A 1 356 ? -15.683 1.819 4.129 1.00 94.19 356 LEU A CA 1
ATOM 2728 C C . LEU A 1 356 ? -15.214 3.194 3.684 1.00 94.19 356 LEU A C 1
ATOM 2730 O O . LEU A 1 356 ? -14.976 3.430 2.499 1.00 94.19 356 LEU A O 1
ATOM 2734 N N . LEU A 1 357 ? -14.967 4.072 4.656 1.00 95.00 357 LEU A N 1
ATOM 2735 C CA . LEU A 1 357 ? -14.105 5.219 4.403 1.00 95.00 357 LEU A CA 1
ATOM 2736 C C . LEU A 1 357 ? -12.677 4.731 4.161 1.00 95.00 357 LEU A C 1
ATOM 2738 O O . LEU A 1 357 ? -12.188 3.823 4.836 1.00 95.00 357 LEU A O 1
ATOM 2742 N N . ARG A 1 358 ? -12.002 5.341 3.189 1.00 88.56 358 ARG A N 1
ATOM 2743 C CA . ARG A 1 358 ? -10.663 4.932 2.768 1.00 88.56 358 ARG A CA 1
ATOM 2744 C C . ARG A 1 358 ? -9.904 6.094 2.155 1.00 88.56 358 ARG A C 1
ATOM 2746 O O . ARG A 1 358 ? -10.484 7.008 1.577 1.00 88.56 358 ARG A O 1
ATOM 2753 N N . SER A 1 359 ? -8.584 6.012 2.207 1.00 80.19 359 SER A N 1
ATOM 2754 C CA . SER A 1 359 ? -7.714 6.941 1.490 1.00 80.19 359 SER A CA 1
ATOM 2755 C C . SER A 1 359 ? -7.891 6.806 -0.033 1.00 80.19 359 SER A C 1
ATOM 2757 O O . SER A 1 359 ? -8.202 5.714 -0.531 1.00 80.19 359 SER A O 1
ATOM 2759 N N . PRO A 1 360 ? -7.651 7.878 -0.810 1.00 77.94 360 PRO A N 1
ATOM 2760 C CA . PRO A 1 360 ? -7.741 7.824 -2.273 1.00 77.94 360 PRO A CA 1
ATOM 2761 C C . PRO A 1 360 ? -6.699 6.893 -2.889 1.00 77.94 360 PRO A C 1
ATOM 2763 O O . PRO A 1 360 ? -6.935 6.287 -3.933 1.00 77.94 360 PRO A O 1
ATOM 2766 N N . ASN A 1 361 ? -5.544 6.770 -2.241 1.00 65.38 361 ASN A N 1
ATOM 2767 C CA . ASN A 1 361 ? -4.440 5.919 -2.648 1.00 65.38 361 ASN A CA 1
ATOM 2768 C C . ASN A 1 361 ? -3.533 5.630 -1.438 1.00 65.38 361 ASN A C 1
ATOM 2770 O O . ASN A 1 361 ? -3.722 6.189 -0.358 1.00 65.38 361 ASN A O 1
ATOM 2774 N N . MET A 1 362 ? -2.539 4.762 -1.631 1.00 61.56 362 MET A N 1
ATOM 2775 C CA . MET A 1 362 ? -1.628 4.343 -0.564 1.00 61.56 362 MET A CA 1
ATOM 2776 C C . MET A 1 362 ? -0.694 5.465 -0.079 1.00 61.56 362 MET A C 1
ATOM 2778 O O . MET A 1 362 ? -0.364 5.504 1.099 1.00 61.56 362 MET A O 1
ATOM 2782 N N . ALA A 1 363 ? -0.290 6.398 -0.949 1.00 65.00 363 ALA A N 1
ATOM 2783 C CA . ALA A 1 363 ? 0.574 7.508 -0.540 1.00 65.00 363 ALA A CA 1
ATOM 2784 C C . ALA A 1 363 ? -0.127 8.401 0.494 1.00 65.00 363 ALA A C 1
ATOM 2786 O O . ALA A 1 363 ? 0.479 8.794 1.485 1.00 65.00 363 ALA A O 1
ATOM 2787 N N . GLU A 1 364 ? -1.421 8.654 0.300 1.00 76.69 364 GLU A N 1
ATOM 2788 C CA . GLU A 1 364 ? -2.248 9.369 1.276 1.00 76.69 364 GLU A CA 1
ATOM 2789 C C . GLU A 1 364 ? -2.600 8.492 2.485 1.00 76.69 364 GLU A C 1
ATOM 2791 O O . GLU A 1 364 ? -2.674 8.986 3.607 1.00 76.69 364 GLU A O 1
ATOM 2796 N N . HIS A 1 365 ? -2.730 7.176 2.292 1.00 71.56 365 HIS A N 1
ATOM 2797 C CA . HIS A 1 365 ? -2.946 6.222 3.383 1.00 71.56 365 HIS A CA 1
ATOM 2798 C C . HIS A 1 365 ? -1.799 6.168 4.401 1.00 71.56 365 HIS A C 1
ATOM 2800 O O . HIS A 1 365 ? -2.034 5.915 5.577 1.00 71.56 365 HIS A O 1
ATOM 2806 N N . MET A 1 366 ? -0.574 6.447 3.964 1.00 67.12 366 MET A N 1
ATOM 2807 C CA . MET A 1 366 ? 0.604 6.491 4.834 1.00 67.12 366 MET A CA 1
ATOM 2808 C C . MET A 1 366 ? 0.776 7.807 5.588 1.00 67.12 366 MET A C 1
ATOM 2810 O O . MET A 1 366 ? 1.524 7.858 6.560 1.00 67.12 366 MET A O 1
ATOM 2814 N N . LYS A 1 367 ? 0.140 8.880 5.110 1.00 75.00 367 LYS A N 1
ATOM 2815 C CA . LYS A 1 367 ? 0.209 10.214 5.722 1.00 75.00 367 LYS A CA 1
ATOM 2816 C C . LYS A 1 367 ? -0.945 10.482 6.680 1.00 75.00 367 LYS A C 1
ATOM 2818 O O . LYS A 1 367 ? -0.851 11.398 7.486 1.00 75.00 367 LYS A O 1
ATOM 2823 N N . GLN A 1 368 ? -2.060 9.775 6.514 1.00 80.62 368 GLN A N 1
ATOM 2824 C CA . GLN A 1 368 ? -3.241 9.975 7.344 1.00 80.62 368 GLN A CA 1
ATOM 2825 C C . GLN A 1 368 ? -3.035 9.397 8.747 1.00 80.62 368 GLN A C 1
ATOM 2827 O O . GLN A 1 368 ? -2.465 8.323 8.902 1.00 80.62 368 GLN A O 1
ATOM 2832 N N . ASP A 1 369 ? -3.591 10.085 9.741 1.00 83.56 369 ASP A N 1
ATOM 2833 C CA . ASP A 1 369 ? -3.590 9.675 11.152 1.00 83.56 369 ASP A CA 1
ATOM 2834 C C . ASP A 1 369 ? -4.986 9.202 11.614 1.00 83.56 369 ASP A C 1
ATOM 2836 O O . ASP A 1 369 ? -5.322 9.236 12.795 1.00 83.56 369 ASP A O 1
ATOM 2840 N N . ALA A 1 370 ? -5.846 8.818 10.669 1.00 87.50 370 ALA A N 1
ATOM 2841 C CA . ALA A 1 370 ? -7.195 8.314 10.909 1.00 87.50 370 ALA A CA 1
ATOM 2842 C C . ALA A 1 370 ? -7.258 6.782 11.051 1.00 87.50 370 ALA A C 1
ATOM 2844 O O . ALA A 1 370 ? -8.303 6.294 11.452 1.00 87.50 370 ALA A O 1
ATOM 2845 N N . TYR A 1 371 ? -6.182 6.032 10.779 1.00 90.44 371 TYR A N 1
ATOM 2846 C CA . TYR A 1 371 ? -6.080 4.568 10.930 1.00 90.44 371 TYR A CA 1
ATOM 2847 C C . TYR A 1 371 ? -7.016 3.735 10.025 1.00 90.44 371 TYR A C 1
ATOM 2849 O O . TYR A 1 371 ? -7.387 2.622 10.390 1.00 90.44 371 TYR A O 1
ATOM 2857 N N . PHE A 1 372 ? -7.412 4.240 8.847 1.00 87.25 372 PHE A N 1
ATOM 2858 C CA . PHE A 1 372 ? -8.451 3.622 7.998 1.00 87.25 372 PHE A CA 1
ATOM 2859 C C . PHE A 1 372 ? -8.288 2.107 7.757 1.00 87.25 372 PHE A C 1
ATOM 2861 O O . PHE A 1 372 ? -7.528 1.677 6.892 1.00 87.25 372 PHE A O 1
ATOM 2868 N N . GLY A 1 373 ? -9.067 1.289 8.470 1.00 82.25 373 GLY A N 1
ATOM 2869 C CA . GLY A 1 373 ? -9.091 -0.166 8.287 1.00 82.25 373 GLY A CA 1
ATOM 2870 C C . GLY A 1 373 ? -7.801 -0.878 8.704 1.00 82.25 373 GLY A C 1
ATOM 2871 O O . GLY A 1 373 ? -7.609 -2.045 8.345 1.00 82.25 373 GLY A O 1
ATOM 2872 N N . SER A 1 374 ? -6.915 -0.199 9.434 1.00 87.19 374 SER A N 1
ATOM 2873 C CA . SER A 1 374 ? -5.645 -0.747 9.911 1.00 87.19 374 SER A CA 1
ATOM 2874 C C . SER A 1 374 ? -5.841 -1.678 11.107 1.00 87.19 374 SER A C 1
ATOM 2876 O O . SER A 1 374 ? -6.754 -1.493 11.914 1.00 87.19 374 SER A O 1
ATOM 2878 N N . ILE A 1 375 ? -4.943 -2.656 11.259 1.00 90.94 375 ILE A N 1
ATOM 2879 C CA . ILE A 1 375 ? -4.757 -3.357 12.536 1.00 90.94 375 ILE A CA 1
ATOM 2880 C C . ILE A 1 375 ? -4.018 -2.401 13.469 1.00 90.94 375 ILE A C 1
ATOM 2882 O O . ILE A 1 375 ? -2.924 -1.949 13.139 1.00 90.94 375 ILE A O 1
ATOM 2886 N N . VAL A 1 376 ? -4.590 -2.115 14.634 1.00 93.00 376 VAL A N 1
ATOM 2887 C CA . VAL A 1 376 ? -3.976 -1.234 15.637 1.00 93.00 376 VAL A CA 1
ATOM 2888 C C . VAL A 1 376 ? -3.500 -2.040 16.844 1.00 93.00 376 VAL A C 1
ATOM 2890 O O . VAL A 1 376 ? -4.144 -3.005 17.262 1.00 93.00 376 VAL A O 1
ATOM 2893 N N . GLY A 1 377 ? -2.346 -1.660 17.390 1.00 92.50 377 GLY A N 1
ATOM 2894 C CA . GLY A 1 377 ? -1.652 -2.381 18.455 1.00 92.50 377 GLY A CA 1
ATOM 2895 C C . GLY A 1 377 ? -0.256 -1.798 18.717 1.00 92.50 377 GLY A C 1
ATOM 2896 O O . GLY A 1 377 ? 0.251 -1.026 17.909 1.00 92.50 377 GLY A O 1
ATOM 2897 N N . ARG A 1 378 ? 0.418 -2.130 19.825 1.00 95.06 378 ARG A N 1
ATOM 2898 C CA . ARG A 1 378 ? 0.092 -3.190 20.801 1.00 95.06 378 ARG A CA 1
ATOM 2899 C C . ARG A 1 378 ? -1.116 -2.925 21.690 1.00 95.06 378 ARG A C 1
ATOM 2901 O O . ARG A 1 378 ? -1.731 -3.882 22.140 1.00 95.06 378 ARG A O 1
ATOM 2908 N N . PHE A 1 379 ? -1.491 -1.673 21.920 1.00 98.06 379 PHE A N 1
ATOM 2909 C CA . PHE A 1 379 ? -2.687 -1.353 22.692 1.00 98.06 379 PHE A CA 1
ATOM 2910 C C . PHE A 1 379 ? -3.565 -0.363 21.932 1.00 98.06 379 PHE A C 1
ATOM 2912 O O . PHE A 1 379 ? -3.202 0.795 21.738 1.00 98.06 379 PHE A O 1
ATOM 2919 N N . ALA A 1 380 ? -4.714 -0.840 21.463 1.00 96.75 380 ALA A N 1
ATOM 2920 C CA . ALA A 1 380 ? -5.749 -0.031 20.855 1.00 96.75 380 ALA A CA 1
ATOM 2921 C C . ALA A 1 380 ? -6.362 0.917 21.886 1.00 96.75 380 ALA A C 1
ATOM 2923 O O . ALA A 1 380 ? -6.533 0.551 23.052 1.00 96.75 380 ALA A O 1
ATOM 2924 N N . ASN A 1 381 ? -6.734 2.108 21.416 1.00 96.81 381 ASN A N 1
ATOM 2925 C CA . ASN A 1 381 ? -7.194 3.221 22.233 1.00 96.81 381 ASN A CA 1
ATOM 2926 C C . ASN A 1 381 ? -6.087 3.802 23.130 1.00 96.81 381 ASN A C 1
ATOM 2928 O O . ASN A 1 381 ? -4.898 3.576 22.893 1.00 96.81 381 ASN A O 1
ATOM 2932 N N . ARG A 1 382 ? -6.470 4.656 24.080 1.00 97.25 382 ARG A N 1
ATOM 2933 C CA . ARG A 1 382 ? -5.536 5.489 24.835 1.00 97.25 382 ARG A CA 1
ATOM 2934 C C . ARG A 1 382 ? -4.985 4.782 26.070 1.00 97.25 382 ARG A C 1
ATOM 2936 O O . ARG A 1 382 ? -5.724 4.090 26.763 1.00 97.25 382 ARG A O 1
ATOM 2943 N N . ILE A 1 383 ? -3.715 5.034 26.380 1.00 98.31 383 ILE A N 1
ATOM 2944 C CA . ILE A 1 383 ? -3.098 4.821 27.698 1.00 98.31 383 ILE A CA 1
ATOM 2945 C C . ILE A 1 383 ? -2.711 6.192 28.251 1.00 98.31 383 ILE A C 1
ATOM 2947 O O . ILE A 1 383 ? -1.975 6.954 27.606 1.00 98.31 383 ILE A O 1
ATOM 2951 N N . ALA A 1 384 ? -3.217 6.510 29.442 1.00 98.19 384 ALA A N 1
ATOM 2952 C CA . ALA A 1 384 ? -3.041 7.804 30.078 1.00 98.19 384 ALA A CA 1
ATOM 2953 C C . ALA A 1 384 ? -1.556 8.104 30.284 1.00 98.19 384 ALA A C 1
ATOM 2955 O O . ALA A 1 384 ? -0.812 7.304 30.857 1.00 98.19 384 ALA A O 1
ATOM 2956 N N . LYS A 1 385 ? -1.107 9.266 29.803 1.00 97.88 385 LYS A N 1
ATOM 2957 C CA . LYS A 1 385 ? 0.295 9.713 29.891 1.00 97.88 385 LYS A CA 1
ATOM 2958 C C . LYS A 1 385 ? 1.312 8.777 29.227 1.00 97.88 385 LYS A C 1
ATOM 2960 O O . LYS A 1 385 ? 2.510 8.909 29.474 1.00 97.88 385 LYS A O 1
ATOM 2965 N N . GLY A 1 386 ? 0.840 7.798 28.444 1.00 97.62 386 GLY A N 1
ATOM 2966 C CA . GLY A 1 386 ? 1.650 6.678 27.962 1.00 97.62 386 GLY A CA 1
ATOM 2967 C C . GLY A 1 386 ? 2.375 5.936 29.085 1.00 97.62 386 GLY A C 1
ATOM 2968 O O . GLY A 1 386 ? 3.437 5.382 28.849 1.00 97.62 386 GLY A O 1
ATOM 2969 N N . LEU A 1 387 ? 1.861 5.967 30.312 1.00 98.06 387 LEU A N 1
ATOM 2970 C CA . LEU A 1 387 ? 2.506 5.366 31.473 1.00 98.06 387 LEU A CA 1
ATOM 2971 C C . LEU A 1 387 ? 1.662 4.207 31.972 1.00 98.06 387 LEU A C 1
ATOM 2973 O O . LEU A 1 387 ? 0.445 4.333 32.057 1.00 98.06 387 LEU A O 1
ATOM 2977 N N . PHE A 1 388 ? 2.310 3.110 32.341 1.00 97.94 388 PHE A N 1
ATOM 2978 C CA . PHE A 1 388 ? 1.685 2.024 33.090 1.00 97.94 388 PHE A CA 1
ATOM 2979 C C . PHE A 1 388 ? 2.715 1.327 33.980 1.00 97.94 388 PHE A C 1
ATOM 2981 O O . PHE A 1 388 ? 3.924 1.549 33.855 1.00 97.94 388 PHE A O 1
ATOM 2988 N N . GLU A 1 389 ? 2.232 0.503 34.907 1.00 97.31 389 GLU A N 1
ATOM 2989 C CA . GLU A 1 389 ? 3.064 -0.218 35.868 1.00 97.31 389 GLU A CA 1
ATOM 2990 C C . GLU A 1 389 ? 2.705 -1.708 35.872 1.00 97.31 389 GLU A C 1
ATOM 2992 O O . GLU A 1 389 ? 1.531 -2.068 35.941 1.00 97.31 389 GLU A O 1
ATOM 2997 N N . ILE A 1 390 ? 3.717 -2.574 35.804 1.00 95.31 390 ILE A N 1
ATOM 2998 C CA . ILE A 1 390 ? 3.578 -4.029 35.959 1.00 95.31 390 ILE A CA 1
ATOM 2999 C C . ILE A 1 390 ? 4.575 -4.465 37.026 1.00 95.31 390 ILE A C 1
ATOM 3001 O O . ILE A 1 390 ? 5.759 -4.156 36.928 1.00 95.31 390 ILE A O 1
ATOM 3005 N N . ASP A 1 391 ? 4.094 -5.154 38.063 1.00 91.50 391 ASP A N 1
ATOM 3006 C CA . ASP A 1 391 ? 4.911 -5.690 39.163 1.00 91.50 391 ASP A CA 1
ATOM 3007 C C . ASP A 1 391 ? 5.858 -4.662 39.826 1.00 91.50 391 ASP A C 1
ATOM 3009 O O . ASP A 1 391 ? 6.954 -4.993 40.279 1.00 91.50 391 ASP A O 1
ATOM 3013 N N . GLY A 1 392 ? 5.432 -3.396 39.907 1.00 93.50 392 GLY A N 1
ATOM 3014 C CA . GLY A 1 392 ? 6.218 -2.298 40.484 1.00 93.50 392 GLY A CA 1
ATOM 3015 C C . GLY A 1 392 ? 7.206 -1.632 39.518 1.00 93.50 392 GLY A C 1
ATOM 3016 O O . GLY A 1 392 ? 7.856 -0.651 39.889 1.00 93.50 392 GLY A O 1
ATOM 3017 N N . GLU A 1 393 ? 7.332 -2.132 38.287 1.00 96.69 393 GLU A N 1
ATOM 3018 C CA . GLU A 1 393 ? 8.154 -1.547 37.229 1.00 96.69 393 GLU A CA 1
ATOM 3019 C C . GLU A 1 393 ? 7.308 -0.632 36.337 1.00 96.69 393 GLU A C 1
ATOM 3021 O O . GLU A 1 393 ? 6.251 -1.023 35.840 1.00 96.69 393 GLU A O 1
ATOM 3026 N N . LYS A 1 394 ? 7.783 0.601 36.134 1.00 97.81 394 LYS A N 1
ATOM 3027 C CA . LYS A 1 394 ? 7.100 1.614 35.325 1.00 97.81 394 LYS A CA 1
ATOM 3028 C C . LYS A 1 394 ? 7.625 1.620 33.901 1.00 97.81 394 LYS A C 1
ATOM 3030 O O . LYS A 1 394 ? 8.834 1.684 33.691 1.00 97.81 394 LYS A O 1
ATOM 3035 N N . TYR A 1 395 ? 6.704 1.669 32.951 1.00 98.31 395 TYR A N 1
ATOM 3036 C CA . TYR A 1 395 ? 6.987 1.706 31.523 1.00 98.31 395 TYR A CA 1
ATOM 3037 C C . TYR A 1 395 ? 6.452 3.003 30.923 1.00 98.31 395 TYR A C 1
ATOM 3039 O O . TYR A 1 395 ? 5.345 3.429 31.253 1.00 98.31 395 TYR A O 1
ATOM 3047 N N . GLN A 1 396 ? 7.251 3.627 30.056 1.00 98.19 396 GLN A N 1
ATOM 3048 C CA . GLN A 1 396 ? 6.885 4.831 29.315 1.00 98.19 396 GLN A CA 1
ATOM 3049 C C . GLN A 1 396 ? 6.774 4.482 27.835 1.00 98.19 396 GLN A C 1
ATOM 3051 O O . GLN A 1 396 ? 7.754 4.083 27.211 1.00 98.19 396 GLN A O 1
ATOM 3056 N N . LEU A 1 397 ? 5.579 4.672 27.300 1.00 98.31 397 LEU A N 1
ATOM 3057 C CA . LEU A 1 397 ? 5.237 4.526 25.899 1.00 98.31 397 LEU A CA 1
ATOM 3058 C C . LEU A 1 397 ? 5.474 5.825 25.138 1.00 98.31 397 LEU A C 1
ATOM 3060 O O . LEU A 1 397 ? 5.436 6.917 25.722 1.00 98.31 397 LEU A O 1
ATOM 3064 N N . ASP A 1 398 ? 5.619 5.696 23.824 1.00 95.75 398 ASP A N 1
ATOM 3065 C CA . ASP A 1 398 ? 5.628 6.837 22.916 1.00 95.75 398 ASP A CA 1
ATOM 3066 C C . ASP A 1 398 ? 4.284 7.586 22.962 1.00 95.75 398 ASP A C 1
ATOM 3068 O O . ASP A 1 398 ? 3.200 6.992 22.894 1.00 95.75 398 ASP A O 1
ATOM 3072 N N . ILE A 1 399 ? 4.364 8.915 23.072 1.00 97.31 399 ILE A N 1
ATOM 3073 C CA . ILE A 1 399 ? 3.212 9.823 23.116 1.00 97.31 399 ILE A CA 1
ATOM 3074 C C . ILE A 1 399 ? 2.929 10.347 21.714 1.00 97.31 399 ILE A C 1
ATOM 3076 O O . ILE A 1 399 ? 3.779 10.987 21.097 1.00 97.31 399 ILE A O 1
ATOM 3080 N N . ASN A 1 400 ? 1.715 10.105 21.229 1.00 93.94 400 ASN A N 1
ATOM 3081 C CA . ASN A 1 400 ? 1.265 10.502 19.893 1.00 93.94 400 ASN A CA 1
ATOM 3082 C C . ASN A 1 400 ? -0.118 11.182 19.899 1.00 93.94 400 ASN A C 1
ATOM 3084 O O . ASN A 1 400 ? -0.571 11.641 18.853 1.00 93.94 400 ASN A O 1
ATOM 3088 N N . ASN A 1 401 ? -0.796 11.283 21.048 1.00 94.19 401 ASN A N 1
ATOM 3089 C CA . ASN A 1 401 ? -2.110 11.913 21.150 1.00 94.19 401 ASN A CA 1
ATOM 3090 C C . ASN A 1 401 ? -2.212 12.813 22.388 1.00 94.19 401 ASN A C 1
ATOM 3092 O O . ASN A 1 401 ? -2.604 12.382 23.472 1.00 94.19 401 ASN A O 1
ATOM 3096 N N . GLY A 1 402 ? -1.864 14.093 22.222 1.00 93.38 402 GLY A N 1
ATOM 3097 C CA . GLY A 1 402 ? -1.819 15.042 23.335 1.00 93.38 402 GLY A CA 1
ATOM 3098 C C . GLY A 1 402 ? -0.773 14.615 24.363 1.00 93.38 402 GLY A C 1
ATOM 3099 O O . GLY A 1 402 ? 0.405 14.521 24.035 1.00 93.38 402 GLY A O 1
ATOM 3100 N N . GLU A 1 403 ? -1.204 14.344 25.594 1.00 96.25 403 GLU A N 1
ATOM 3101 C CA . GLU A 1 403 ? -0.337 13.788 26.640 1.00 96.25 403 GLU A CA 1
ATOM 3102 C C . GLU A 1 403 ? -0.334 12.251 26.657 1.00 96.25 403 GLU A C 1
ATOM 3104 O O . GLU A 1 403 ? 0.424 11.669 27.417 1.00 96.25 403 GLU A O 1
ATOM 3109 N N . ASN A 1 404 ? -1.160 11.582 25.847 1.00 98.12 404 ASN A N 1
ATOM 3110 C CA . ASN A 1 404 ? -1.429 10.146 25.934 1.00 98.12 404 ASN A CA 1
ATOM 3111 C C . ASN A 1 404 ? -0.797 9.353 24.775 1.00 98.12 404 ASN A C 1
ATOM 3113 O O . ASN A 1 404 ? -0.502 9.895 23.705 1.00 98.12 404 ASN A O 1
ATOM 3117 N N . SER A 1 405 ? -0.634 8.044 24.975 1.00 97.69 405 SER A N 1
ATOM 3118 C CA . SER A 1 405 ? -0.328 7.107 23.887 1.00 97.69 405 SER A CA 1
ATOM 3119 C C . SER A 1 405 ? -1.635 6.568 23.317 1.00 97.69 405 SER A C 1
ATOM 3121 O O . SER A 1 405 ? -2.519 6.215 24.091 1.00 97.69 405 SER A O 1
ATOM 3123 N N . LEU A 1 406 ? -1.778 6.520 21.997 1.00 97.19 406 LEU A N 1
ATOM 3124 C CA . LEU A 1 406 ? -2.970 6.081 21.274 1.00 97.19 406 LEU A CA 1
ATOM 3125 C C . LEU A 1 406 ? -2.586 5.012 20.244 1.00 97.19 406 LEU A C 1
ATOM 3127 O O . LEU A 1 406 ? -1.631 5.193 19.488 1.00 97.19 406 LEU A O 1
ATOM 3131 N N . HIS A 1 407 ? -3.350 3.918 20.198 1.00 95.75 407 HIS A N 1
ATOM 3132 C CA . HIS A 1 407 ? -3.249 2.864 19.174 1.00 95.75 407 HIS A CA 1
ATOM 3133 C C . HIS A 1 407 ? -1.860 2.221 19.024 1.00 95.75 407 HIS A C 1
ATOM 3135 O O . HIS A 1 407 ? -1.540 1.653 17.982 1.00 95.75 407 HIS A O 1
ATOM 3141 N N . GLY A 1 408 ? -1.061 2.245 20.091 1.00 93.00 408 GLY A N 1
ATOM 3142 C CA . GLY A 1 408 ? 0.246 1.596 20.135 1.00 93.00 408 GLY A CA 1
ATOM 3143 C C . GLY A 1 408 ? 1.449 2.504 19.912 1.00 93.00 408 GLY A C 1
ATOM 3144 O O . GLY A 1 408 ? 2.561 2.000 20.017 1.00 93.00 408 GLY A O 1
ATOM 3145 N N . GLY A 1 409 ? 1.255 3.807 19.687 1.00 92.00 409 GLY A N 1
ATOM 3146 C CA . GLY A 1 409 ? 2.341 4.793 19.671 1.00 92.00 409 GLY A CA 1
ATOM 3147 C C . GLY A 1 409 ? 2.594 5.448 18.311 1.00 92.00 409 GLY A C 1
ATOM 3148 O O . GLY A 1 409 ? 1.752 5.437 17.413 1.00 92.00 409 GLY A O 1
ATOM 3149 N N . LEU A 1 410 ? 3.752 6.096 18.183 1.00 87.88 410 LEU A N 1
ATOM 3150 C CA . LEU A 1 410 ? 4.149 6.861 16.997 1.00 87.88 410 LEU A CA 1
ATOM 3151 C C . LEU A 1 410 ? 4.334 5.978 15.761 1.00 87.88 410 LEU A C 1
ATOM 3153 O O . LEU A 1 410 ? 3.887 6.365 14.685 1.00 87.88 410 LEU A O 1
ATOM 3157 N N . GLU A 1 411 ? 4.947 4.811 15.930 1.00 87.62 411 GLU A N 1
ATOM 3158 C CA . GLU A 1 411 ? 5.213 3.792 14.906 1.00 87.62 411 GLU A CA 1
ATOM 3159 C C . GLU A 1 411 ? 4.424 2.505 15.223 1.00 87.62 411 GLU A C 1
ATOM 3161 O O . GLU A 1 411 ? 4.960 1.394 15.201 1.00 87.62 411 GLU A O 1
ATOM 3166 N N . GLY A 1 412 ? 3.142 2.676 15.575 1.00 86.75 412 GLY A N 1
ATOM 3167 C CA . GLY A 1 412 ? 2.207 1.599 15.902 1.00 86.75 412 GLY A CA 1
ATOM 3168 C C . GLY A 1 412 ? 1.951 0.631 14.743 1.00 86.75 412 GLY A C 1
ATOM 3169 O O . GLY A 1 412 ? 2.407 0.822 13.614 1.00 86.75 412 GLY A O 1
ATOM 3170 N N . PHE A 1 413 ? 1.219 -0.451 15.018 1.00 92.19 413 PHE A N 1
ATOM 3171 C CA . PHE A 1 413 ? 1.014 -1.552 14.061 1.00 92.19 413 PHE A CA 1
ATOM 3172 C C . PHE A 1 413 ? 0.353 -1.141 12.738 1.00 92.19 413 PHE A C 1
ATOM 3174 O O . PHE A 1 413 ? 0.532 -1.831 11.732 1.00 92.19 413 PHE A O 1
ATOM 3181 N N . ASP A 1 414 ? -0.347 -0.012 12.724 1.00 82.38 414 ASP A N 1
ATOM 3182 C CA . ASP A 1 414 ? -0.955 0.604 11.549 1.00 82.38 414 ASP A CA 1
ATOM 3183 C C . ASP A 1 414 ? 0.073 1.123 10.534 1.00 82.38 414 ASP A C 1
ATOM 3185 O O . ASP A 1 414 ? -0.229 1.212 9.345 1.00 82.38 414 ASP A O 1
ATOM 3189 N N . LYS A 1 415 ? 1.297 1.413 10.988 1.00 79.56 415 LYS A N 1
ATOM 3190 C CA . LYS A 1 415 ? 2.422 1.885 10.163 1.00 79.56 415 LYS A CA 1
ATOM 3191 C C . LYS A 1 415 ? 3.397 0.770 9.802 1.00 79.56 415 LYS A C 1
ATOM 3193 O O . LYS A 1 415 ? 4.360 0.989 9.065 1.00 79.56 415 LYS A O 1
ATOM 3198 N N . ARG A 1 416 ? 3.176 -0.441 10.322 1.00 75.44 416 ARG A N 1
ATOM 3199 C CA . ARG A 1 416 ? 4.073 -1.585 10.138 1.00 75.44 416 ARG A CA 1
ATOM 3200 C C . ARG A 1 416 ? 3.642 -2.422 8.945 1.00 75.44 416 ARG A C 1
ATOM 3202 O O . ARG A 1 416 ? 2.462 -2.570 8.635 1.00 75.44 416 ARG A O 1
ATOM 3209 N N . ARG A 1 417 ? 4.628 -3.033 8.291 1.00 68.06 417 ARG A N 1
ATOM 3210 C CA . ARG A 1 417 ? 4.370 -4.039 7.265 1.00 68.06 417 ARG A CA 1
ATOM 3211 C C . ARG A 1 417 ? 4.073 -5.373 7.934 1.00 68.06 417 ARG A C 1
ATOM 3213 O O . ARG A 1 417 ? 4.917 -5.906 8.650 1.00 68.06 417 ARG A O 1
ATOM 3220 N N . TRP A 1 418 ? 2.909 -5.928 7.632 1.00 75.19 418 TRP A N 1
ATOM 3221 C CA . TRP A 1 418 ? 2.547 -7.276 8.037 1.00 75.19 418 TRP A CA 1
ATOM 3222 C C . TRP A 1 418 ? 3.000 -8.288 6.981 1.00 75.19 418 TRP A C 1
ATOM 3224 O O . TRP A 1 418 ? 2.844 -8.065 5.775 1.00 75.19 418 TRP A O 1
ATOM 3234 N N . LYS A 1 419 ? 3.566 -9.409 7.423 1.00 72.88 419 LYS A N 1
ATOM 3235 C CA . LYS A 1 419 ? 3.909 -10.543 6.561 1.00 72.88 419 LYS A CA 1
ATOM 3236 C C . LYS A 1 419 ? 2.638 -11.338 6.268 1.00 72.88 419 LYS A C 1
ATOM 3238 O O . LYS A 1 419 ? 1.834 -11.542 7.159 1.00 72.88 419 LYS A O 1
ATOM 3243 N N . VAL A 1 420 ? 2.427 -11.785 5.033 1.00 73.62 420 VAL A N 1
ATOM 3244 C CA . VAL A 1 420 ? 1.338 -12.728 4.719 1.00 73.62 420 VAL A CA 1
ATOM 3245 C C . VAL A 1 420 ? 1.855 -14.140 4.974 1.00 73.62 420 VAL A C 1
ATOM 3247 O O . VAL A 1 420 ? 2.841 -14.534 4.357 1.00 73.62 420 VAL A O 1
ATOM 3250 N N . GLU A 1 421 ? 1.214 -14.891 5.864 1.00 78.44 421 GLU A N 1
ATOM 3251 C CA . GLU A 1 421 ? 1.569 -16.291 6.140 1.00 78.44 421 GLU A CA 1
ATOM 3252 C C . GLU A 1 421 ? 0.818 -17.246 5.207 1.00 78.44 421 GLU A C 1
ATOM 3254 O O . GLU A 1 421 ? 1.400 -18.151 4.613 1.00 78.44 421 GLU A O 1
ATOM 3259 N N . GLU A 1 422 ? -0.478 -17.011 5.014 1.00 73.75 422 GLU A N 1
ATOM 3260 C CA . GLU A 1 422 ? -1.329 -17.810 4.135 1.00 73.75 422 GLU A CA 1
ATOM 3261 C C . GLU A 1 422 ? -2.484 -16.970 3.593 1.00 73.75 422 GLU A C 1
ATOM 3263 O O . GLU A 1 422 ? -2.896 -15.986 4.199 1.00 73.75 422 GLU A O 1
ATOM 3268 N N . GLN A 1 423 ? -3.007 -17.348 2.427 1.00 80.12 423 GLN A N 1
ATOM 3269 C CA . GLN A 1 423 ? -4.212 -16.734 1.870 1.00 80.12 423 GLN A CA 1
ATOM 3270 C C . GLN A 1 423 ? -4.873 -17.608 0.807 1.00 80.12 423 GLN A C 1
ATOM 3272 O O . GLN A 1 423 ? -4.221 -18.433 0.159 1.00 80.12 423 GLN A O 1
ATOM 3277 N N . ASN A 1 424 ? -6.162 -17.401 0.598 1.00 74.69 424 ASN A N 1
ATOM 3278 C CA . ASN A 1 424 ? -6.973 -17.943 -0.481 1.00 74.69 424 ASN A CA 1
ATOM 3279 C C . ASN A 1 424 ? -8.061 -16.909 -0.856 1.00 74.69 424 ASN A C 1
ATOM 3281 O O . ASN A 1 424 ? -7.983 -15.753 -0.449 1.00 74.69 424 ASN A O 1
ATOM 3285 N N . ALA A 1 425 ? -9.054 -17.295 -1.661 1.00 66.94 425 ALA A N 1
ATOM 3286 C CA . ALA A 1 425 ? -10.102 -16.375 -2.120 1.00 66.94 425 ALA A CA 1
ATOM 3287 C C . ALA A 1 425 ? -10.979 -15.804 -0.988 1.00 66.94 425 ALA A C 1
ATOM 3289 O O . ALA A 1 425 ? -11.543 -14.725 -1.142 1.00 66.94 425 ALA A O 1
ATOM 3290 N N . GLN A 1 426 ? -11.095 -16.529 0.122 1.00 79.62 426 GLN A N 1
ATOM 3291 C CA . GLN A 1 426 ? -11.947 -16.198 1.258 1.00 79.62 426 GLN A CA 1
ATOM 3292 C C . GLN A 1 426 ? -11.147 -15.867 2.516 1.00 79.62 426 GLN A C 1
ATOM 3294 O O . GLN A 1 426 ? -11.734 -15.412 3.478 1.00 79.62 426 GLN A O 1
ATOM 3299 N N . GLN A 1 427 ? -9.833 -16.077 2.563 1.00 87.69 427 GLN A N 1
ATOM 3300 C CA . GLN A 1 427 ? -9.075 -15.910 3.801 1.00 87.69 427 GLN A CA 1
ATOM 3301 C C . GLN A 1 427 ? -7.679 -15.350 3.558 1.00 87.69 427 GLN A C 1
ATOM 3303 O O . GLN A 1 427 ? -7.053 -15.663 2.549 1.00 87.69 427 GLN A O 1
ATOM 3308 N N . VAL A 1 428 ? -7.161 -14.564 4.499 1.00 75.69 428 VAL A N 1
ATOM 3309 C CA . VAL A 1 428 ? -5.750 -14.165 4.563 1.00 75.69 428 VAL A CA 1
ATOM 3310 C C . VAL A 1 428 ? -5.293 -14.056 6.013 1.00 75.69 428 VAL A C 1
ATOM 3312 O O . VAL A 1 428 ? -5.940 -13.386 6.813 1.00 75.69 428 VAL A O 1
ATOM 3315 N N . THR A 1 429 ? -4.162 -14.678 6.332 1.00 87.62 429 THR A N 1
ATOM 3316 C CA . THR A 1 429 ? -3.486 -14.591 7.628 1.00 87.62 429 THR A CA 1
ATOM 3317 C C . THR A 1 429 ? -2.245 -13.724 7.486 1.00 87.62 429 THR A C 1
ATOM 3319 O O . THR A 1 429 ? -1.362 -13.992 6.666 1.00 87.62 429 THR A O 1
ATOM 3322 N N . PHE A 1 430 ? -2.175 -12.683 8.302 1.00 79.75 430 PHE A N 1
ATOM 3323 C CA . PHE A 1 430 ? -1.043 -11.782 8.428 1.00 79.75 430 PHE A CA 1
ATOM 3324 C C . PHE A 1 430 ? -0.270 -12.069 9.711 1.00 79.75 430 PHE A C 1
ATOM 3326 O O . PHE A 1 430 ? -0.889 -12.443 10.695 1.00 79.75 430 PHE A O 1
ATOM 3333 N N . SER A 1 431 ? 1.038 -11.828 9.740 1.00 91.88 431 SER A N 1
ATOM 3334 C CA . SER A 1 431 ? 1.866 -11.886 10.941 1.00 91.88 431 SER A CA 1
ATOM 3335 C C . SER A 1 431 ? 2.723 -10.634 11.121 1.00 91.88 431 SER A C 1
ATOM 3337 O O . SER A 1 431 ? 3.109 -9.966 10.155 1.00 91.88 431 SER A O 1
ATOM 3339 N N . LEU A 1 432 ? 3.012 -10.295 12.375 1.00 90.62 432 LEU A N 1
ATOM 3340 C CA . LEU A 1 432 ? 3.909 -9.208 12.756 1.00 90.62 432 LEU A CA 1
ATOM 3341 C C . LEU A 1 432 ? 4.646 -9.584 14.039 1.00 90.62 432 LEU A C 1
ATOM 3343 O O . LEU A 1 432 ? 4.037 -10.022 15.014 1.00 90.62 432 LEU A O 1
ATOM 3347 N N . ARG A 1 433 ? 5.961 -9.354 14.052 1.00 94.69 433 ARG A N 1
ATOM 3348 C CA . ARG A 1 433 ? 6.779 -9.436 15.262 1.00 94.69 433 ARG A CA 1
ATOM 3349 C C . ARG A 1 433 ? 7.068 -8.036 15.782 1.00 94.69 433 ARG A C 1
ATOM 3351 O O . ARG A 1 433 ? 7.614 -7.202 15.061 1.00 94.69 433 ARG A O 1
ATOM 3358 N N . SER A 1 434 ? 6.748 -7.803 17.046 1.00 95.75 434 SER A N 1
ATOM 3359 C CA . SER A 1 434 ? 7.095 -6.594 17.784 1.00 95.75 434 SER A CA 1
ATOM 3360 C C . SER A 1 434 ? 8.120 -6.974 18.863 1.00 95.75 434 SER A C 1
ATOM 3362 O O . SER A 1 434 ? 7.812 -7.801 19.722 1.00 95.75 434 SER A O 1
ATOM 3364 N N . PRO A 1 435 ? 9.366 -6.471 18.806 1.00 96.25 435 PRO A N 1
ATOM 3365 C CA . PRO A 1 435 ? 10.414 -6.845 19.759 1.00 96.25 435 PRO A CA 1
ATOM 3366 C C . PRO A 1 435 ? 10.202 -6.221 21.147 1.00 96.25 435 PRO A C 1
ATOM 3368 O O . PRO A 1 435 ? 9.467 -5.249 21.291 1.00 96.25 435 PRO A O 1
ATOM 3371 N N . ASP A 1 436 ? 10.859 -6.765 22.173 1.00 97.69 436 ASP A N 1
ATOM 3372 C CA . ASP A 1 436 ? 10.912 -6.148 23.509 1.00 97.69 436 ASP A CA 1
ATOM 3373 C C . ASP A 1 436 ? 11.377 -4.681 23.436 1.00 97.69 436 ASP A C 1
ATOM 3375 O O . ASP A 1 436 ? 12.357 -4.358 22.762 1.00 97.69 436 ASP A O 1
ATOM 3379 N N . GLY A 1 437 ? 10.646 -3.791 24.110 1.00 96.75 437 GLY A N 1
ATOM 3380 C CA . GLY A 1 437 ? 10.882 -2.347 24.112 1.00 96.75 437 GLY A CA 1
ATOM 3381 C C . GLY A 1 437 ? 10.271 -1.583 22.932 1.00 96.75 437 GLY A C 1
ATOM 3382 O O . GLY A 1 437 ? 10.369 -0.356 22.908 1.00 96.75 437 GLY A O 1
ATOM 3383 N N . ASP A 1 438 ? 9.629 -2.253 21.969 1.00 95.69 438 ASP A N 1
ATOM 3384 C CA . ASP A 1 438 ? 8.981 -1.591 20.829 1.00 95.69 438 ASP A CA 1
ATOM 3385 C C . ASP A 1 438 ? 7.895 -0.619 21.305 1.00 95.69 438 ASP A C 1
ATOM 3387 O O . ASP A 1 438 ? 6.989 -1.008 22.041 1.00 95.69 438 ASP A O 1
ATOM 3391 N N . GLN A 1 439 ? 8.017 0.657 20.928 1.00 96.25 439 GLN A N 1
ATOM 3392 C CA . GLN A 1 439 ? 7.160 1.764 21.385 1.00 96.25 439 GLN A CA 1
ATOM 3393 C C . GLN A 1 439 ? 7.074 1.911 22.920 1.00 96.25 439 GLN A C 1
ATOM 3395 O O . GLN A 1 439 ? 6.144 2.533 23.431 1.00 96.25 439 GLN A O 1
ATOM 3400 N N . GLY A 1 440 ? 8.035 1.342 23.660 1.00 97.25 440 GLY A N 1
ATOM 3401 C CA . GLY A 1 440 ? 8.078 1.321 25.126 1.00 97.25 440 GLY A CA 1
ATOM 3402 C C . GLY A 1 440 ? 7.396 0.112 25.781 1.00 97.25 440 GLY A C 1
ATOM 3403 O O . GLY A 1 440 ? 7.412 0.001 27.009 1.00 97.25 440 GLY A O 1
ATOM 3404 N N . TYR A 1 441 ? 6.813 -0.806 25.004 1.00 98.06 441 TYR A N 1
ATOM 3405 C CA . TYR A 1 441 ? 6.151 -1.997 25.543 1.00 98.06 441 TYR A CA 1
ATOM 3406 C C . TYR A 1 441 ? 7.158 -3.117 25.860 1.00 98.06 441 TYR A C 1
ATOM 3408 O O . TYR A 1 441 ? 7.973 -3.464 25.003 1.00 98.06 441 TYR A O 1
ATOM 3416 N N . PRO A 1 442 ? 7.082 -3.760 27.040 1.00 97.50 442 PRO A N 1
ATOM 3417 C CA . PRO A 1 442 ? 7.905 -4.922 27.352 1.00 97.50 442 PRO A CA 1
ATOM 3418 C C . PRO A 1 442 ? 7.453 -6.178 26.594 1.00 97.50 442 PRO A C 1
ATOM 3420 O O . PRO A 1 442 ? 6.280 -6.324 26.238 1.00 97.50 442 PRO A O 1
ATOM 3423 N N . GLY A 1 443 ? 8.380 -7.115 26.422 1.00 96.38 443 GLY A N 1
ATOM 3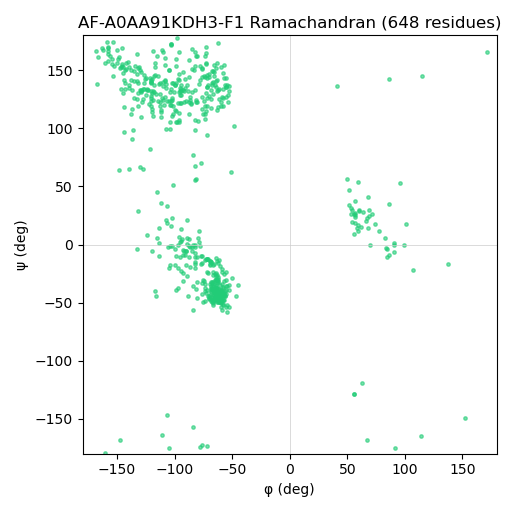424 C CA . GLY A 1 443 ? 8.191 -8.442 25.842 1.00 96.38 443 GLY A CA 1
ATOM 3425 C C . GLY A 1 443 ? 8.294 -8.477 24.326 1.00 96.38 443 GLY A C 1
ATOM 3426 O O . GLY A 1 443 ? 7.806 -7.580 23.635 1.00 96.38 443 GLY A O 1
ATOM 3427 N N . ASN A 1 444 ? 8.884 -9.542 23.793 1.00 97.12 444 ASN A N 1
ATOM 3428 C CA . ASN A 1 444 ? 8.723 -9.889 22.389 1.00 97.12 444 ASN A CA 1
ATOM 3429 C C . ASN A 1 444 ? 7.312 -10.435 22.186 1.00 97.12 444 ASN A C 1
ATOM 3431 O O . ASN A 1 444 ? 6.863 -11.323 22.913 1.00 97.12 444 ASN A O 1
ATOM 3435 N N . LEU A 1 445 ? 6.633 -9.902 21.180 1.00 97.19 445 LEU A N 1
ATOM 3436 C CA . LEU A 1 445 ? 5.276 -10.252 20.812 1.00 97.19 445 LEU A CA 1
ATOM 3437 C C . LEU A 1 445 ? 5.267 -10.731 19.360 1.00 97.19 445 LEU A C 1
ATOM 3439 O O . LEU A 1 445 ? 5.624 -9.978 18.453 1.00 97.19 445 LEU A O 1
ATOM 3443 N N . ASP A 1 446 ? 4.824 -11.963 19.143 1.00 96.25 446 ASP A N 1
ATOM 3444 C CA . ASP A 1 446 ? 4.516 -12.496 17.818 1.00 96.25 446 ASP A CA 1
ATOM 3445 C C . ASP A 1 446 ? 2.990 -12.502 17.652 1.00 96.25 446 ASP A C 1
ATOM 3447 O O . ASP A 1 446 ? 2.276 -13.077 18.480 1.00 96.25 446 ASP A O 1
ATOM 3451 N N . VAL A 1 447 ? 2.487 -11.844 16.609 1.00 96.38 447 VAL A N 1
ATOM 3452 C CA . VAL A 1 447 ? 1.053 -11.670 16.335 1.00 96.38 447 VAL A CA 1
ATOM 3453 C C . VAL A 1 447 ? 0.708 -12.275 14.987 1.00 96.38 447 VAL A C 1
ATOM 3455 O O . VAL A 1 447 ? 1.442 -12.060 14.028 1.00 96.38 447 VAL A O 1
ATOM 3458 N N . ASN A 1 448 ? -0.435 -12.948 14.906 1.00 95.94 448 ASN A N 1
ATOM 3459 C CA . ASN A 1 448 ? -1.123 -13.309 13.679 1.00 95.94 448 ASN A CA 1
ATOM 3460 C C . ASN A 1 448 ? -2.528 -12.689 13.660 1.00 95.94 448 ASN A C 1
ATOM 3462 O O . ASN A 1 448 ? -3.209 -12.648 14.684 1.00 95.94 448 ASN A O 1
ATOM 3466 N N . VAL A 1 449 ? -2.973 -12.219 12.497 1.00 94.12 449 VAL A N 1
ATOM 3467 C CA . VAL A 1 449 ? -4.330 -11.711 12.277 1.00 94.12 449 VAL A CA 1
ATOM 3468 C C . VAL A 1 449 ? -4.904 -12.324 11.010 1.00 94.12 449 VAL A C 1
ATOM 3470 O O . VAL A 1 449 ? -4.373 -12.107 9.921 1.00 94.12 449 VAL A O 1
ATOM 3473 N N . THR A 1 450 ? -6.000 -13.060 11.144 1.00 94.31 450 THR A N 1
ATOM 3474 C CA . THR A 1 450 ? -6.653 -13.770 10.044 1.00 94.31 450 THR A CA 1
ATOM 3475 C C . THR A 1 450 ? -7.972 -13.109 9.690 1.00 94.31 450 THR A C 1
ATOM 3477 O O . THR A 1 450 ? -8.882 -13.062 10.509 1.00 94.31 450 THR A O 1
ATOM 3480 N N . TYR A 1 451 ? -8.106 -12.648 8.452 1.00 88.50 451 TYR A N 1
ATOM 3481 C CA . TYR A 1 451 ? -9.366 -12.178 7.883 1.00 88.50 451 TYR A CA 1
ATOM 3482 C C . TYR A 1 451 ? -10.017 -13.314 7.101 1.00 88.50 451 TYR A C 1
ATOM 3484 O O . TYR A 1 451 ? -9.340 -13.934 6.286 1.00 88.50 451 TYR A O 1
ATOM 3492 N N . THR A 1 452 ? -11.308 -13.564 7.308 1.00 92.25 452 THR A N 1
ATOM 3493 C CA . THR A 1 452 ? -12.096 -14.582 6.600 1.00 92.25 452 THR A CA 1
ATOM 3494 C C . THR A 1 452 ? -13.409 -13.982 6.098 1.00 92.25 452 THR A C 1
ATOM 3496 O O . THR A 1 452 ? -14.122 -13.341 6.862 1.00 92.25 452 THR A O 1
ATOM 3499 N N . LEU A 1 453 ? -13.721 -14.192 4.822 1.00 86.12 453 LEU A N 1
ATOM 3500 C CA . LEU A 1 453 ? -15.013 -13.959 4.195 1.00 86.12 453 LEU A CA 1
ATOM 3501 C C . LEU A 1 453 ? -15.796 -15.269 4.184 1.00 86.12 453 LEU A C 1
ATOM 3503 O O . LEU A 1 453 ? -15.268 -16.281 3.727 1.00 86.12 453 LEU A O 1
ATOM 3507 N N . THR A 1 454 ? -17.035 -15.253 4.658 1.00 92.94 454 THR A N 1
ATOM 3508 C CA . THR A 1 454 ? -17.895 -16.446 4.681 1.00 92.94 454 THR A CA 1
ATOM 3509 C C . THR A 1 454 ? -19.040 -16.337 3.678 1.00 92.94 454 THR A C 1
ATOM 3511 O O . THR A 1 454 ? -19.345 -15.254 3.168 1.00 92.94 454 THR A O 1
ATOM 3514 N N . ASP A 1 455 ? -19.698 -17.464 3.404 1.00 91.12 455 ASP A N 1
ATOM 3515 C CA . ASP A 1 455 ? -20.870 -17.512 2.524 1.00 91.12 455 ASP A CA 1
ATOM 3516 C C . ASP A 1 455 ? -22.109 -16.852 3.175 1.00 91.12 455 ASP A C 1
ATOM 3518 O O . ASP A 1 455 ? -23.089 -16.541 2.498 1.00 91.12 455 ASP A O 1
ATOM 3522 N N . GLU A 1 456 ? -22.054 -16.571 4.479 1.00 93.25 456 GLU A N 1
ATOM 3523 C CA . GLU A 1 456 ? -23.068 -15.860 5.264 1.00 93.25 456 GLU A CA 1
ATOM 3524 C C . GLU A 1 456 ? -22.867 -14.331 5.281 1.00 93.25 456 GLU A C 1
ATOM 3526 O O . GLU A 1 456 ? -23.383 -13.648 6.173 1.00 93.25 456 GLU A O 1
ATOM 3531 N N . ASN A 1 457 ? -22.129 -13.793 4.300 1.00 93.12 457 ASN A N 1
ATOM 3532 C CA . ASN A 1 457 ? -21.772 -12.374 4.175 1.00 93.12 457 ASN A CA 1
ATOM 3533 C C . ASN A 1 457 ? -21.033 -11.825 5.405 1.00 93.12 457 ASN A C 1
ATOM 3535 O O . ASN A 1 457 ? -21.259 -10.683 5.820 1.00 93.12 457 ASN A O 1
ATOM 3539 N N . GLU A 1 458 ? -20.160 -12.629 6.009 1.00 96.62 458 GLU A N 1
ATOM 3540 C CA . GLU A 1 458 ? -19.375 -12.207 7.165 1.00 96.62 458 GLU A CA 1
ATOM 3541 C C . GLU A 1 458 ? -17.939 -11.863 6.777 1.00 96.62 458 GLU A C 1
ATOM 3543 O O . GLU A 1 458 ? -17.309 -12.580 6.007 1.00 96.62 458 GLU A O 1
ATOM 3548 N N . LEU A 1 459 ? -17.406 -10.789 7.360 1.00 94.88 459 LEU A N 1
ATOM 3549 C CA . LEU A 1 459 ? -15.979 -10.524 7.488 1.00 94.88 459 LEU A CA 1
ATOM 3550 C C . LEU A 1 459 ? -15.566 -10.813 8.935 1.00 94.88 459 LEU A C 1
ATOM 3552 O O . LEU A 1 459 ? -15.777 -9.988 9.826 1.00 94.88 459 LEU A O 1
ATOM 3556 N N . ALA A 1 460 ? -14.985 -11.986 9.163 1.00 96.69 460 ALA A N 1
ATOM 3557 C CA . ALA A 1 460 ? -14.440 -12.402 10.448 1.00 96.69 460 ALA A CA 1
ATOM 3558 C C . ALA A 1 460 ? -12.948 -12.060 10.541 1.00 96.69 460 ALA A C 1
ATOM 3560 O O . ALA A 1 460 ? -12.181 -12.339 9.624 1.00 96.69 460 ALA A O 1
ATOM 3561 N N . ILE A 1 461 ? -12.533 -11.474 11.658 1.00 97.25 461 ILE A N 1
ATOM 3562 C CA . ILE A 1 461 ? -11.150 -11.121 11.972 1.00 97.25 461 ILE A CA 1
ATOM 3563 C C . ILE A 1 461 ? -10.765 -11.870 13.242 1.00 97.25 461 ILE A C 1
ATOM 3565 O O . ILE A 1 461 ? -11.322 -11.596 14.303 1.00 97.25 461 ILE A O 1
ATOM 3569 N N . ALA A 1 462 ? -9.832 -12.809 13.140 1.00 97.75 462 ALA A N 1
ATOM 3570 C CA . ALA A 1 462 ? -9.247 -13.512 14.274 1.00 97.75 462 ALA A CA 1
ATOM 3571 C C . ALA A 1 462 ? -7.869 -12.925 14.600 1.00 97.75 462 ALA A C 1
ATOM 3573 O O . ALA A 1 462 ? -7.091 -12.622 13.700 1.00 97.75 462 ALA A O 1
ATOM 3574 N N . TYR A 1 463 ? -7.574 -12.767 15.885 1.00 97.50 463 TYR A N 1
ATOM 3575 C CA . TYR A 1 463 ? -6.328 -12.242 16.426 1.00 97.50 463 TYR A CA 1
ATOM 3576 C C . TYR A 1 463 ? -5.710 -13.304 17.326 1.00 97.50 463 TYR A C 1
ATOM 3578 O O . TYR A 1 463 ? -6.288 -13.649 18.359 1.00 97.50 463 TYR A O 1
ATOM 3586 N N . ASP A 1 464 ? -4.513 -13.751 16.974 1.00 97.06 464 ASP A N 1
ATOM 3587 C CA . ASP A 1 464 ? -3.712 -14.687 17.751 1.00 97.06 464 ASP A CA 1
ATOM 3588 C C . ASP A 1 464 ? -2.389 -14.025 18.120 1.00 97.06 464 ASP A C 1
ATOM 3590 O O . ASP A 1 464 ? -1.705 -13.483 17.258 1.00 97.06 464 ASP A O 1
ATOM 3594 N N . ALA A 1 465 ? -1.983 -14.062 19.386 1.00 96.94 465 ALA A N 1
ATOM 3595 C CA . ALA A 1 465 ? -0.672 -13.545 19.763 1.00 96.94 465 ALA A CA 1
ATOM 3596 C C . ALA A 1 465 ? -0.026 -14.309 20.916 1.00 96.94 465 ALA A C 1
ATOM 3598 O O . ALA A 1 465 ? -0.698 -14.888 21.775 1.00 96.94 465 ALA A O 1
ATOM 3599 N N . LYS A 1 466 ? 1.308 -14.287 20.929 1.00 95.94 466 LYS A N 1
ATOM 3600 C CA . LYS A 1 466 ? 2.145 -14.874 21.976 1.00 95.94 466 LYS A CA 1
ATOM 3601 C C . LYS A 1 466 ? 3.160 -13.857 22.448 1.00 95.94 466 LYS A C 1
ATOM 3603 O O . LYS A 1 466 ? 3.835 -13.236 21.629 1.00 95.94 466 LYS A O 1
ATOM 3608 N N . ILE A 1 467 ? 3.279 -13.735 23.764 1.00 95.75 467 ILE A N 1
ATOM 3609 C CA . ILE A 1 467 ? 4.219 -12.825 24.403 1.00 95.75 467 ILE A CA 1
ATOM 3610 C C . ILE A 1 467 ? 5.118 -13.570 25.389 1.00 95.75 467 ILE A C 1
ATOM 3612 O O . ILE A 1 467 ? 4.668 -14.487 26.082 1.00 95.75 467 ILE A O 1
ATOM 3616 N N . ASP A 1 468 ? 6.391 -13.182 25.450 1.00 95.69 468 ASP A N 1
ATOM 3617 C CA . ASP A 1 468 ? 7.380 -13.797 26.346 1.00 95.69 468 ASP A CA 1
ATOM 3618 C C . ASP A 1 468 ? 7.563 -13.056 27.685 1.00 95.69 468 ASP A C 1
ATOM 3620 O O . ASP A 1 468 ? 8.136 -13.613 28.625 1.00 95.69 468 ASP A O 1
ATOM 3624 N N . LYS A 1 469 ? 7.001 -11.852 27.826 1.00 96.31 469 LYS A N 1
ATOM 3625 C CA . LYS A 1 469 ? 6.967 -11.063 29.066 1.00 96.31 469 LYS A CA 1
ATOM 3626 C C . LYS A 1 469 ? 5.586 -10.436 29.241 1.00 96.31 469 LYS A C 1
ATOM 3628 O O . LYS A 1 469 ? 4.989 -9.997 28.267 1.00 96.31 469 LYS A O 1
ATOM 3633 N N . THR A 1 470 ? 5.084 -10.390 30.475 1.00 97.31 470 THR A N 1
ATOM 3634 C CA . THR A 1 470 ? 3.784 -9.777 30.786 1.00 97.31 470 THR A CA 1
ATOM 3635 C C . THR A 1 470 ? 3.740 -8.325 30.300 1.00 97.31 470 THR A C 1
ATOM 3637 O O . THR A 1 470 ? 4.644 -7.548 30.611 1.00 97.31 470 THR A O 1
ATOM 3640 N N . SER A 1 471 ? 2.717 -7.968 29.521 1.00 97.50 471 SER A N 1
ATOM 3641 C CA . SER A 1 471 ? 2.619 -6.663 28.849 1.00 97.50 471 SER A CA 1
ATOM 3642 C C . SER A 1 471 ? 1.168 -6.313 28.503 1.00 97.50 471 SER A C 1
ATOM 3644 O O . SER A 1 471 ? 0.339 -7.220 28.365 1.00 97.50 471 SER A O 1
ATOM 3646 N N . PRO A 1 472 ? 0.833 -5.026 28.309 1.00 97.75 472 PRO A N 1
ATOM 3647 C CA . PRO A 1 472 ? -0.441 -4.639 27.723 1.00 97.75 472 PRO A CA 1
ATOM 3648 C C . PRO A 1 472 ? -0.586 -5.149 26.282 1.00 97.75 472 PRO A C 1
ATOM 3650 O O . PRO A 1 472 ? 0.303 -4.949 25.452 1.00 97.75 472 PRO A O 1
ATOM 3653 N N . LEU A 1 473 ? -1.731 -5.756 25.964 1.00 98.00 473 LEU A N 1
ATOM 3654 C CA . LEU A 1 473 ? -2.094 -6.155 24.607 1.00 98.00 473 LEU A CA 1
ATOM 3655 C C . LEU A 1 473 ? -3.595 -5.981 24.342 1.00 98.00 473 LEU A C 1
ATOM 3657 O O . LEU A 1 473 ? -4.455 -6.650 24.916 1.00 98.00 473 LEU A O 1
ATOM 3661 N N . ASN A 1 474 ? -3.915 -5.125 23.382 1.00 97.88 474 ASN A N 1
ATOM 3662 C CA . ASN A 1 474 ? -5.264 -4.856 22.914 1.00 97.88 474 ASN A CA 1
ATOM 3663 C C . ASN A 1 474 ? -5.227 -4.614 21.398 1.00 97.88 474 ASN A C 1
ATOM 3665 O O . ASN A 1 474 ? -4.886 -3.527 20.958 1.00 97.88 474 ASN A O 1
ATOM 3669 N N . LEU A 1 475 ? -5.521 -5.643 20.607 1.00 97.56 475 LEU A N 1
ATOM 3670 C CA . LEU A 1 475 ? -5.564 -5.601 19.152 1.00 97.56 475 LEU A CA 1
ATOM 3671 C C . LEU A 1 475 ? -7.011 -5.435 18.694 1.00 97.56 475 LEU A C 1
ATOM 3673 O O . LEU A 1 475 ? -7.913 -6.069 19.246 1.00 97.56 475 LEU A O 1
ATOM 3677 N N . THR A 1 476 ? -7.206 -4.603 17.677 1.00 95.62 476 THR A N 1
ATOM 3678 C CA . THR A 1 476 ? -8.480 -4.440 16.966 1.00 95.62 476 THR A CA 1
ATOM 3679 C C . THR A 1 476 ? -8.212 -3.953 15.538 1.00 95.62 476 THR A C 1
ATOM 3681 O O . THR A 1 476 ? -7.065 -3.688 15.165 1.00 95.62 476 THR A O 1
ATOM 3684 N N . ASN A 1 477 ? -9.259 -3.865 14.722 1.00 93.00 477 ASN A N 1
ATOM 3685 C CA . ASN A 1 477 ? -9.231 -3.226 13.413 1.00 93.00 477 ASN A CA 1
ATOM 3686 C C . ASN A 1 477 ? -9.992 -1.894 13.475 1.00 93.00 477 ASN A C 1
ATOM 3688 O O . ASN A 1 477 ? -11.091 -1.835 14.023 1.00 93.00 477 ASN A O 1
ATOM 3692 N N . HIS A 1 478 ? -9.417 -0.842 12.895 1.00 93.56 478 HIS A N 1
ATOM 3693 C CA . HIS A 1 478 ? -9.973 0.510 12.933 1.00 93.56 478 HIS A CA 1
ATOM 3694 C C . HIS A 1 478 ? -10.695 0.883 11.619 1.00 93.56 478 HIS A C 1
ATOM 3696 O O . HIS A 1 478 ? -10.434 1.910 10.982 1.00 93.56 478 HIS A O 1
ATOM 3702 N N . ALA A 1 479 ? -11.614 0.028 11.169 1.00 92.62 479 ALA A N 1
ATOM 3703 C CA . ALA A 1 479 ? -12.456 0.292 10.003 1.00 92.62 479 ALA A CA 1
ATOM 3704 C C . ALA A 1 479 ? -13.522 1.362 10.296 1.00 92.62 479 ALA A C 1
ATOM 3706 O O . ALA A 1 479 ? -14.207 1.318 11.318 1.00 92.62 479 ALA A O 1
ATOM 3707 N N . TYR A 1 480 ? -13.691 2.301 9.359 1.00 96.81 480 TYR A N 1
ATOM 3708 C CA . TYR A 1 480 ? -14.753 3.306 9.405 1.00 96.81 480 TYR A CA 1
ATOM 3709 C C . TYR A 1 480 ? -15.858 2.935 8.437 1.00 96.81 480 TYR A C 1
ATOM 3711 O O . TYR A 1 480 ? -15.632 2.888 7.230 1.00 96.81 480 TYR A O 1
ATOM 3719 N N . PHE A 1 481 ? -17.060 2.753 8.960 1.00 98.06 481 PHE A N 1
ATOM 3720 C CA . PHE A 1 481 ? -18.234 2.380 8.198 1.00 98.06 481 PHE A CA 1
ATOM 3721 C C . PHE A 1 481 ? -19.113 3.593 7.886 1.00 98.06 481 PHE A C 1
ATOM 3723 O O . PHE A 1 481 ? -19.393 4.432 8.747 1.00 98.06 481 PHE A O 1
ATOM 3730 N N . ASN A 1 482 ? -19.592 3.632 6.647 1.00 98.25 482 ASN A N 1
ATOM 3731 C CA . ASN A 1 482 ? -20.755 4.390 6.210 1.00 98.25 482 ASN A CA 1
ATOM 3732 C C . ASN A 1 482 ? -21.576 3.474 5.292 1.00 98.25 482 ASN A C 1
ATOM 3734 O O . ASN A 1 482 ? -21.268 3.313 4.111 1.00 98.25 482 ASN A O 1
ATOM 3738 N N . LEU A 1 483 ? -22.619 2.847 5.840 1.00 98.19 483 LEU A N 1
ATOM 3739 C CA . LEU A 1 483 ? -23.419 1.838 5.135 1.00 98.19 483 LEU A CA 1
ATOM 3740 C C . LEU A 1 483 ? -24.268 2.439 3.999 1.00 98.19 483 LEU A C 1
ATOM 3742 O O . LEU A 1 483 ? -24.705 1.721 3.097 1.00 98.19 483 LEU A O 1
ATOM 3746 N N . ALA A 1 484 ? -24.462 3.763 3.991 1.00 97.56 484 ALA A N 1
ATOM 3747 C CA . ALA A 1 48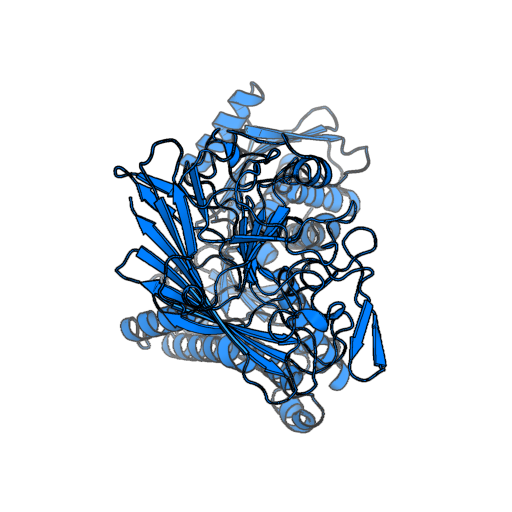4 ? -25.043 4.478 2.854 1.00 97.56 484 ALA A CA 1
ATOM 3748 C C . ALA A 1 484 ? -24.074 4.597 1.660 1.00 97.56 484 ALA A C 1
ATOM 3750 O O . ALA A 1 484 ? -24.506 4.943 0.559 1.00 97.56 484 ALA A O 1
ATOM 3751 N N . GLY A 1 485 ? -22.788 4.311 1.872 1.00 96.38 485 GLY A N 1
ATOM 3752 C CA . GLY A 1 485 ? -21.717 4.344 0.886 1.00 96.38 485 GLY A CA 1
ATOM 3753 C C . GLY A 1 485 ? -20.668 5.418 1.185 1.00 96.38 485 GLY A C 1
ATOM 3754 O O . GLY A 1 485 ? -21.004 6.513 1.627 1.00 96.38 485 GLY A O 1
ATOM 3755 N N . GLU A 1 486 ? -19.401 5.146 0.879 1.00 95.19 486 GLU A N 1
ATOM 3756 C CA . GLU A 1 486 ? -18.259 6.043 1.128 1.00 95.19 486 GLU A CA 1
ATOM 3757 C C . GLU A 1 486 ? -18.439 7.433 0.494 1.00 95.19 486 GLU A C 1
ATOM 3759 O O . GLU A 1 486 ? -18.154 8.454 1.122 1.00 95.19 486 GLU A O 1
ATOM 3764 N N . ALA A 1 487 ? -18.997 7.483 -0.719 1.00 93.94 487 ALA A N 1
ATOM 3765 C CA . ALA A 1 487 ? -19.271 8.724 -1.446 1.00 93.94 487 ALA A CA 1
ATOM 3766 C C . ALA A 1 487 ? -20.601 9.397 -1.062 1.00 93.94 487 ALA A C 1
ATOM 3768 O O . ALA A 1 487 ? -20.958 10.443 -1.614 1.00 93.94 487 ALA A O 1
ATOM 3769 N N . SER A 1 488 ? -21.364 8.805 -0.140 1.00 95.25 488 SER A N 1
ATOM 3770 C CA . SER A 1 488 ? -22.661 9.328 0.283 1.00 95.25 488 SER A CA 1
ATOM 3771 C C . SER A 1 488 ? -22.520 10.669 1.003 1.00 95.25 488 SER A C 1
ATOM 3773 O O . SER A 1 488 ? -21.499 10.987 1.615 1.00 95.25 488 SER A O 1
ATOM 3775 N N . ARG A 1 489 ? -23.585 11.473 0.960 1.00 95.94 489 ARG A N 1
ATOM 3776 C CA . ARG A 1 489 ? -23.717 12.660 1.821 1.00 95.94 489 ARG A CA 1
ATOM 3777 C C . ARG A 1 489 ? -24.222 12.319 3.221 1.00 95.94 489 ARG A C 1
ATOM 3779 O O . ARG A 1 489 ? -24.133 13.178 4.092 1.00 95.94 489 ARG A O 1
ATOM 3786 N N . ALA A 1 490 ? -24.755 11.111 3.408 1.00 97.19 490 ALA A N 1
ATOM 3787 C CA . ALA A 1 490 ? -25.181 10.644 4.715 1.00 97.19 490 ALA A CA 1
ATOM 3788 C C . ALA A 1 490 ? -23.980 10.558 5.660 1.00 97.19 490 ALA A C 1
ATOM 3790 O O . ALA A 1 490 ? -22.883 10.163 5.257 1.00 97.19 490 ALA A O 1
ATOM 3791 N N . LYS A 1 491 ? -24.210 10.927 6.909 1.00 97.81 491 LYS A N 1
ATOM 3792 C CA . LYS A 1 491 ? -23.264 10.885 8.015 1.00 97.81 491 LYS A CA 1
ATOM 3793 C C . LYS A 1 491 ? -23.460 9.600 8.815 1.00 97.81 491 LYS A C 1
ATOM 3795 O O . LYS A 1 491 ? -24.491 8.933 8.725 1.00 97.81 491 LYS A O 1
ATOM 3800 N N . SER A 1 492 ? -22.492 9.272 9.662 1.00 97.56 492 SER A N 1
ATOM 3801 C CA . SER A 1 492 ? -22.641 8.256 10.704 1.00 97.56 492 SER A CA 1
ATOM 3802 C C . SER A 1 492 ? -23.864 8.524 11.578 1.00 97.56 492 SER A C 1
ATOM 3804 O O . SER A 1 492 ? -24.553 7.585 11.947 1.00 97.56 492 SER A O 1
ATOM 3806 N N . LEU A 1 493 ? -24.180 9.796 11.835 1.00 97.69 493 LEU A N 1
ATOM 3807 C CA . LEU A 1 493 ? -25.319 10.216 12.654 1.00 97.69 493 LEU A CA 1
ATOM 3808 C C . LEU A 1 493 ? -26.684 9.825 12.064 1.00 97.69 493 LEU A C 1
ATOM 3810 O O . LEU A 1 493 ? -27.625 9.615 12.821 1.00 97.69 493 LEU A O 1
ATOM 3814 N N . ASP A 1 494 ? -26.772 9.679 10.738 1.00 98.19 494 ASP A N 1
ATOM 3815 C CA . ASP A 1 494 ? -28.007 9.286 10.047 1.00 98.19 494 ASP A CA 1
ATOM 3816 C C . ASP A 1 494 ? -28.296 7.777 10.170 1.00 98.19 494 ASP A C 1
ATOM 3818 O O . ASP A 1 494 ? -29.353 7.306 9.749 1.00 98.19 494 ASP A O 1
ATOM 3822 N N . HIS A 1 495 ? -27.341 6.991 10.678 1.00 98.69 495 HIS A N 1
ATOM 3823 C CA . HIS A 1 495 ? -27.512 5.554 10.855 1.00 98.69 495 HIS A CA 1
ATOM 3824 C C . HIS A 1 495 ? -28.267 5.252 12.152 1.00 98.69 495 HIS A C 1
ATOM 3826 O O . HIS A 1 495 ? -28.200 5.996 13.133 1.00 98.69 495 HIS A O 1
ATOM 3832 N N . THR A 1 496 ? -28.950 4.111 12.169 1.00 98.88 496 THR A N 1
ATOM 3833 C CA . THR A 1 496 ? -29.560 3.565 13.386 1.00 98.88 496 THR A CA 1
ATOM 3834 C C . THR A 1 496 ? -28.598 2.579 14.032 1.00 98.88 496 THR A C 1
ATOM 3836 O O . THR A 1 496 ? -28.046 1.719 13.347 1.00 98.88 496 THR A O 1
ATOM 3839 N N . LEU A 1 497 ? -28.391 2.699 15.342 1.00 98.81 497 LEU A N 1
ATOM 3840 C CA . LEU A 1 497 ? -27.498 1.840 16.113 1.00 98.81 497 LEU A CA 1
ATOM 3841 C C . LEU A 1 497 ? -28.271 1.128 17.225 1.00 98.81 497 LEU A C 1
ATOM 3843 O O . LEU A 1 497 ? -29.100 1.730 17.905 1.00 98.81 497 LEU A O 1
ATOM 3847 N N . GLN A 1 498 ? -27.945 -0.143 17.427 1.00 98.69 498 GLN A N 1
ATOM 3848 C CA . GLN A 1 498 ? -28.277 -0.921 18.612 1.00 98.69 498 GLN A CA 1
ATOM 3849 C C . GLN A 1 498 ? -26.983 -1.487 19.209 1.00 98.69 498 GLN A C 1
ATOM 3851 O O . GLN A 1 498 ? -26.155 -2.044 18.487 1.00 98.69 498 GLN A O 1
ATOM 3856 N N . LEU A 1 499 ? -26.812 -1.373 20.524 1.00 98.31 499 LEU A N 1
ATOM 3857 C CA . LEU A 1 499 ? -25.707 -1.932 21.298 1.00 98.31 499 LEU A CA 1
ATOM 3858 C C . LEU A 1 499 ? -26.266 -2.728 22.476 1.00 98.31 499 LEU A C 1
ATOM 3860 O O . LEU A 1 499 ? -26.927 -2.176 23.355 1.00 98.31 499 LEU A O 1
ATOM 3864 N N . ASN A 1 500 ? -25.918 -4.010 22.558 1.00 97.56 500 ASN A N 1
ATOM 3865 C CA . ASN A 1 500 ? -26.294 -4.874 23.677 1.00 97.56 500 ASN A CA 1
ATOM 3866 C C . ASN A 1 500 ? -25.352 -4.666 24.881 1.00 97.56 500 ASN A C 1
ATOM 3868 O O . ASN A 1 500 ? -24.718 -5.595 25.384 1.00 97.56 500 ASN A O 1
ATOM 3872 N N . ALA A 1 501 ? -25.245 -3.422 25.345 1.00 97.50 501 ALA A N 1
ATOM 3873 C CA . ALA A 1 501 ? -24.378 -3.000 26.439 1.00 97.50 501 ALA A CA 1
ATOM 3874 C C . ALA A 1 501 ? -25.190 -2.295 27.530 1.00 97.50 501 ALA A C 1
ATOM 3876 O O . ALA A 1 501 ? -26.008 -1.428 27.247 1.00 97.50 501 ALA A O 1
ATOM 3877 N N . GLY A 1 502 ? -24.965 -2.666 28.794 1.00 97.00 502 GLY A N 1
ATOM 3878 C CA . GLY A 1 502 ? -25.667 -2.061 29.936 1.00 97.00 502 GLY A CA 1
ATOM 3879 C C . GLY A 1 502 ? -24.960 -0.837 30.521 1.00 97.00 502 GLY A C 1
ATOM 3880 O O . GLY A 1 502 ? -25.571 -0.066 31.261 1.00 97.00 502 GLY A O 1
ATOM 3881 N N . TYR A 1 503 ? -23.676 -0.670 30.201 1.00 98.50 503 TYR A N 1
ATOM 3882 C CA . TYR A 1 503 ? -22.808 0.362 30.754 1.00 98.50 503 TYR A CA 1
ATOM 3883 C C . TYR A 1 503 ? -21.895 0.936 29.673 1.00 98.50 503 TYR A C 1
ATOM 3885 O O . TYR A 1 503 ? -21.590 0.264 28.686 1.00 98.50 503 TYR A O 1
ATOM 3893 N N . TYR A 1 504 ? -21.410 2.150 29.904 1.00 98.62 504 TYR A N 1
ATOM 3894 C CA . TYR A 1 504 ? -20.329 2.759 29.138 1.00 98.62 504 TYR A CA 1
ATOM 3895 C C . TYR A 1 504 ? -19.289 3.382 30.074 1.00 98.62 504 TYR A C 1
ATOM 3897 O O . TYR A 1 504 ? -19.546 3.589 31.265 1.00 98.62 504 TYR A O 1
ATOM 3905 N N . LEU A 1 505 ? -18.108 3.665 29.531 1.00 98.31 505 LEU A N 1
ATOM 3906 C CA . LEU A 1 505 ? -17.025 4.342 30.239 1.00 98.31 505 LEU A CA 1
ATOM 3907 C C . LEU A 1 505 ? -17.025 5.838 29.876 1.00 98.31 505 LEU A C 1
ATOM 3909 O O . LEU A 1 505 ? -16.621 6.171 28.759 1.00 98.31 505 LEU A O 1
ATOM 3913 N N . PRO A 1 506 ? -17.474 6.749 30.763 1.00 97.94 506 PRO A N 1
ATOM 3914 C CA . PRO A 1 506 ? -17.327 8.183 30.546 1.00 97.94 506 PRO A CA 1
ATOM 3915 C C . PRO A 1 506 ? -15.847 8.575 30.559 1.00 97.94 506 PRO A C 1
ATOM 3917 O O . PRO A 1 506 ? -15.037 7.978 31.277 1.00 97.94 506 PRO A O 1
ATOM 3920 N N . THR A 1 507 ? -15.497 9.599 29.784 1.00 97.69 507 THR A N 1
ATOM 3921 C CA . THR A 1 507 ? -14.113 10.057 29.633 1.00 97.69 507 THR A CA 1
ATOM 3922 C C . THR A 1 507 ? -13.908 11.477 30.143 1.00 97.69 507 THR A C 1
ATOM 3924 O O . THR A 1 507 ? -14.828 12.297 30.170 1.00 97.69 507 THR A O 1
ATOM 3927 N N . ASP A 1 508 ? -12.671 11.793 30.508 1.00 96.31 508 ASP A N 1
ATOM 3928 C CA . ASP A 1 508 ? -12.243 13.166 30.746 1.00 96.31 508 ASP A CA 1
ATOM 3929 C C . ASP A 1 508 ? -11.971 13.930 29.431 1.00 96.31 508 ASP A C 1
ATOM 3931 O O . ASP A 1 508 ? -12.215 13.440 28.326 1.00 96.31 508 ASP A O 1
ATOM 3935 N N . ALA A 1 509 ? -11.464 15.161 29.546 1.00 94.38 509 ALA A N 1
ATOM 3936 C CA . ALA A 1 509 ? -11.136 16.007 28.396 1.00 94.38 509 ALA A CA 1
ATOM 3937 C C . ALA A 1 509 ? -9.967 15.478 27.539 1.00 94.38 509 ALA A C 1
ATOM 3939 O O . ALA A 1 509 ? -9.811 15.910 26.399 1.00 94.38 509 ALA A O 1
ATOM 3940 N N . GLY A 1 510 ? -9.147 14.568 28.074 1.00 94.31 510 GLY A N 1
ATOM 3941 C CA . GLY A 1 510 ? -8.100 13.851 27.343 1.00 94.31 510 GLY A CA 1
ATOM 3942 C C . GLY A 1 510 ? -8.597 12.553 26.702 1.00 94.31 510 GLY A C 1
ATOM 3943 O O . GLY A 1 510 ? -7.784 11.806 26.154 1.00 94.31 510 GLY A O 1
ATOM 3944 N N . LEU A 1 511 ? -9.908 12.289 26.776 1.00 95.75 511 LEU A N 1
ATOM 3945 C CA . LEU A 1 511 ? -10.564 11.068 26.311 1.00 95.75 511 LEU A CA 1
ATOM 3946 C C . LEU A 1 511 ? -10.046 9.804 27.014 1.00 95.75 511 LEU A C 1
ATOM 3948 O O . LEU A 1 511 ? -10.067 8.712 26.447 1.00 95.75 511 LEU A O 1
ATOM 3952 N N . ILE A 1 512 ? -9.587 9.955 28.260 1.00 97.94 512 ILE A N 1
ATOM 3953 C CA . ILE A 1 512 ? -9.237 8.848 29.149 1.00 97.94 512 ILE A CA 1
ATOM 3954 C C . ILE A 1 512 ? -10.468 8.485 29.985 1.00 97.94 512 ILE A C 1
ATOM 3956 O O . ILE A 1 512 ? -11.093 9.383 30.558 1.00 97.94 512 ILE A O 1
ATOM 3960 N N . PRO A 1 513 ? -10.838 7.196 30.096 1.00 96.88 513 PRO A N 1
ATOM 3961 C CA . PRO A 1 513 ? -11.906 6.776 30.991 1.00 96.88 513 PRO A CA 1
ATOM 3962 C C . PRO A 1 513 ? -11.678 7.208 32.441 1.00 96.88 513 PRO A C 1
ATOM 3964 O O . PRO A 1 513 ? -10.602 7.021 33.012 1.00 96.88 513 PRO A O 1
ATOM 3967 N N . THR A 1 514 ? -12.723 7.716 33.089 1.00 95.50 514 THR A N 1
ATOM 3968 C CA . THR A 1 514 ? -12.625 8.210 34.474 1.00 95.50 514 THR A CA 1
ATOM 3969 C C . THR A 1 514 ? -12.413 7.094 35.505 1.00 95.50 514 THR A C 1
ATOM 3971 O O . THR A 1 514 ? -11.982 7.361 36.627 1.00 95.50 514 THR A O 1
ATOM 3974 N N . GLY A 1 515 ? -12.697 5.839 35.139 1.00 91.31 515 GLY A N 1
ATOM 3975 C CA . GLY A 1 515 ? -12.767 4.693 36.054 1.00 91.31 515 GLY A CA 1
ATOM 3976 C C . GLY A 1 515 ? -14.200 4.213 36.314 1.00 91.31 515 GLY A C 1
ATOM 3977 O O . GLY A 1 515 ? -14.403 3.063 36.700 1.00 91.31 515 GLY A O 1
ATOM 3978 N N . GLU A 1 516 ? -15.194 5.078 36.090 1.00 94.25 516 GLU A N 1
ATOM 3979 C CA . GLU A 1 516 ? -16.612 4.782 36.305 1.00 94.25 516 GLU A CA 1
ATOM 3980 C C . GLU A 1 516 ? -17.183 3.890 35.189 1.00 94.25 516 GLU A C 1
ATOM 3982 O O . GLU A 1 516 ? -16.842 4.043 34.021 1.00 94.25 516 GLU A O 1
ATOM 3987 N N . GLN A 1 517 ? -18.091 2.976 35.542 1.00 96.25 517 GLN A N 1
ATOM 3988 C CA . GLN A 1 517 ? -18.981 2.301 34.592 1.00 96.25 517 GLN A CA 1
ATOM 3989 C C . GLN A 1 517 ? -20.387 2.862 34.791 1.00 96.25 517 GLN A C 1
ATOM 3991 O O . GLN A 1 517 ? -21.087 2.475 35.731 1.00 96.25 517 GLN A O 1
ATOM 3996 N N . LYS A 1 518 ? -20.795 3.797 33.932 1.00 97.94 518 LYS A N 1
ATOM 3997 C CA . LYS A 1 518 ? -22.084 4.484 34.058 1.00 97.94 518 LYS A CA 1
ATOM 3998 C C . LYS A 1 518 ? -23.166 3.686 33.318 1.00 97.94 518 LYS A C 1
ATOM 4000 O O . LYS A 1 518 ? -22.916 3.251 32.191 1.00 97.94 518 LYS A O 1
ATOM 4005 N N . PRO A 1 519 ? -24.339 3.425 33.928 1.00 98.38 519 PRO A N 1
ATOM 4006 C CA . PRO A 1 519 ? -25.412 2.699 33.256 1.00 98.38 519 PRO A CA 1
ATOM 4007 C C . PRO A 1 519 ? -25.924 3.494 32.052 1.00 98.38 519 PRO A C 1
ATOM 4009 O O . PRO A 1 519 ? -26.072 4.712 32.136 1.00 98.38 519 PRO A O 1
ATOM 4012 N N . VAL A 1 520 ? -26.231 2.803 30.952 1.00 98.31 520 VAL A N 1
ATOM 4013 C CA . VAL A 1 520 ? -26.800 3.454 29.758 1.00 98.31 520 VAL A CA 1
ATOM 4014 C C . VAL A 1 520 ? -28.278 3.800 29.949 1.00 98.31 520 VAL A C 1
ATOM 4016 O O . VAL A 1 520 ? -28.745 4.791 29.399 1.00 98.31 520 VAL A O 1
ATOM 4019 N N . SER A 1 521 ? -29.004 3.011 30.752 1.00 97.62 521 SER A N 1
ATOM 4020 C CA . SER A 1 521 ? -30.455 3.129 30.932 1.00 97.62 521 SER A CA 1
ATOM 4021 C C . SER A 1 521 ? -30.866 4.545 31.335 1.00 97.62 521 SER A C 1
ATOM 4023 O O . SER A 1 521 ? -30.462 5.039 32.389 1.00 97.62 521 SER A O 1
ATOM 4025 N N . GLY A 1 522 ? -31.740 5.159 30.536 1.00 95.69 522 GLY A N 1
ATOM 4026 C CA . GLY A 1 522 ? -32.253 6.508 30.800 1.00 95.69 522 GLY A CA 1
ATOM 4027 C C . GLY A 1 522 ? -31.254 7.638 30.526 1.00 95.69 522 GLY A C 1
ATOM 4028 O O . GLY A 1 522 ? -31.450 8.743 31.029 1.00 95.69 522 GLY A O 1
ATOM 4029 N N . THR A 1 523 ? -30.200 7.365 29.755 1.00 97.56 523 THR A N 1
ATOM 4030 C CA . THR A 1 523 ? -29.223 8.355 29.280 1.00 97.56 523 THR A CA 1
ATOM 4031 C C . THR A 1 523 ? -29.232 8.418 27.755 1.00 97.56 523 THR A C 1
ATOM 4033 O O . THR A 1 523 ? -29.709 7.496 27.087 1.00 97.56 523 THR A O 1
ATOM 4036 N N . SER A 1 524 ? -28.613 9.446 27.180 1.00 97.00 524 SER A N 1
ATOM 4037 C CA . SER A 1 524 ? -28.438 9.539 25.724 1.00 97.00 524 SER A CA 1
ATOM 4038 C C . SER A 1 524 ? -27.559 8.419 25.135 1.00 97.00 524 SER A C 1
ATOM 4040 O O . SER A 1 524 ? -27.551 8.214 23.922 1.00 97.00 524 SER A O 1
ATOM 4042 N N . PHE A 1 525 ? -26.867 7.643 25.976 1.00 98.19 525 PHE A N 1
ATOM 4043 C CA . PHE A 1 525 ? -26.091 6.457 25.600 1.00 98.19 525 PHE A CA 1
ATOM 4044 C C . PHE A 1 525 ? -26.931 5.175 25.515 1.00 98.19 525 PHE A C 1
ATOM 4046 O O . PHE A 1 525 ? -26.390 4.124 25.178 1.00 98.19 525 PHE A O 1
ATOM 4053 N N . ASP A 1 526 ? -28.233 5.220 25.809 1.00 98.19 526 ASP A N 1
ATOM 4054 C CA . ASP A 1 526 ? -29.091 4.036 25.733 1.00 98.19 526 ASP A CA 1
ATOM 4055 C C . ASP A 1 526 ? -29.350 3.618 24.281 1.00 98.19 526 ASP A C 1
ATOM 4057 O O . ASP A 1 526 ? -30.243 4.149 23.624 1.00 98.19 526 ASP A O 1
ATOM 4061 N N . PHE A 1 527 ? -28.536 2.691 23.779 1.00 98.31 527 PHE A N 1
ATOM 4062 C CA . PHE A 1 527 ? -28.702 2.022 22.487 1.00 98.31 527 PHE A CA 1
ATOM 4063 C C . PHE A 1 527 ? -29.180 0.571 22.664 1.00 98.31 527 PHE A C 1
ATOM 4065 O O . PHE A 1 527 ? -29.004 -0.241 21.761 1.00 98.31 527 PHE A O 1
ATOM 4072 N N . THR A 1 528 ? -29.742 0.205 23.825 1.00 97.50 528 THR A N 1
ATOM 4073 C CA . THR A 1 528 ? -30.199 -1.181 24.059 1.00 97.50 528 THR A CA 1
ATOM 4074 C C . THR A 1 528 ? -31.328 -1.584 23.106 1.00 97.50 528 THR A C 1
ATOM 4076 O O . THR A 1 528 ? -31.394 -2.731 22.662 1.00 97.50 528 THR A O 1
ATOM 4079 N N . GLU A 1 529 ? -32.137 -0.605 22.706 1.00 97.56 529 GLU A N 1
ATOM 4080 C CA . GLU A 1 529 ? -33.059 -0.681 21.578 1.00 97.56 529 GLU A CA 1
ATOM 4081 C C . GLU A 1 529 ? -32.505 0.115 20.381 1.00 97.56 529 GLU A C 1
ATOM 4083 O O . GLU A 1 529 ? -31.802 1.113 20.588 1.00 97.56 529 GLU A O 1
ATOM 4088 N N . PRO A 1 530 ? -32.816 -0.280 19.129 1.00 98.00 530 PRO A N 1
ATOM 4089 C CA . PRO A 1 530 ? -32.369 0.451 17.948 1.00 98.00 530 PRO A CA 1
ATOM 4090 C C . PRO A 1 530 ? -32.853 1.904 17.970 1.00 98.00 530 PRO A C 1
ATOM 4092 O O . PRO A 1 530 ? -34.057 2.160 18.062 1.00 98.00 530 PRO A O 1
ATOM 4095 N N . LYS A 1 531 ? -31.928 2.858 17.831 1.00 97.31 531 LYS A N 1
ATOM 4096 C CA . LYS A 1 531 ? -32.269 4.278 17.658 1.00 97.31 531 LYS A CA 1
ATOM 4097 C C . LYS A 1 531 ? -31.323 4.998 16.689 1.00 97.31 531 LYS A C 1
ATOM 4099 O O . LYS A 1 531 ? -30.151 4.617 16.603 1.00 97.31 531 LYS A O 1
ATOM 4104 N N . PRO A 1 532 ? -31.792 6.039 15.974 1.00 97.44 532 PRO A N 1
ATOM 4105 C CA . PRO A 1 532 ? -30.918 6.933 15.222 1.00 97.44 532 PRO A CA 1
ATOM 4106 C C . PRO A 1 532 ? -29.827 7.518 16.119 1.00 97.44 532 PRO A C 1
ATOM 4108 O O . PRO A 1 532 ? -30.089 7.923 17.256 1.00 97.44 532 PRO A O 1
ATOM 4111 N N . ILE A 1 533 ? -28.596 7.567 15.616 1.00 98.44 533 ILE A N 1
ATOM 4112 C CA . ILE A 1 533 ? -27.451 8.074 16.384 1.00 98.44 533 ILE A CA 1
ATOM 4113 C C . ILE A 1 533 ? -27.626 9.568 16.719 1.00 98.44 533 ILE A C 1
ATOM 4115 O O . ILE A 1 533 ? -27.156 10.021 17.770 1.00 98.44 533 ILE A O 1
ATOM 4119 N N . ASP A 1 534 ? -28.321 10.329 15.870 1.00 97.31 534 ASP A N 1
ATOM 4120 C CA . ASP A 1 534 ? -28.557 11.765 16.040 1.00 97.31 534 ASP A CA 1
ATOM 4121 C C . ASP A 1 534 ? -29.637 12.135 17.078 1.00 97.31 534 ASP A C 1
ATOM 4123 O O . ASP A 1 534 ? -29.647 13.272 17.555 1.00 97.31 534 ASP A O 1
ATOM 4127 N N . GLN A 1 535 ? -30.500 11.191 17.480 1.00 96.06 535 GLN A N 1
ATOM 4128 C CA . GLN A 1 535 ? -31.722 11.462 18.255 1.00 96.06 535 GLN A CA 1
ATOM 4129 C C . GLN A 1 535 ? -31.470 12.249 19.555 1.00 96.06 535 GLN A C 1
ATOM 4131 O O . GLN A 1 535 ? -32.282 13.087 19.948 1.00 96.06 535 GLN A O 1
ATOM 4136 N N . GLU A 1 536 ? -30.344 11.991 20.223 1.00 94.19 536 GLU A N 1
ATOM 4137 C CA . GLU A 1 536 ? -29.938 12.646 21.477 1.00 94.19 536 GLU A CA 1
ATOM 4138 C C . GLU A 1 536 ? -28.478 13.121 21.418 1.00 94.19 536 GLU A C 1
ATOM 4140 O O . GLU A 1 536 ? -27.769 13.171 22.426 1.00 94.19 536 GLU A O 1
ATOM 4145 N N . PHE A 1 537 ? -28.007 13.445 20.214 1.00 97.06 537 PHE A N 1
ATOM 4146 C CA . PHE A 1 537 ? -26.613 13.778 19.967 1.00 97.06 537 PHE A CA 1
ATOM 4147 C C . PHE A 1 537 ? -26.193 15.085 20.645 1.00 97.06 537 PHE A C 1
ATOM 4149 O O . PHE A 1 537 ? -26.837 16.127 20.509 1.00 97.06 537 PHE A O 1
ATOM 4156 N N . LEU A 1 538 ? -25.081 15.028 21.378 1.00 97.38 538 LEU A N 1
ATOM 4157 C CA . LEU A 1 538 ? -24.553 16.103 22.219 1.00 97.38 538 LEU A CA 1
ATOM 4158 C C . LEU A 1 538 ? -25.545 16.593 23.289 1.00 97.38 538 LEU A C 1
ATOM 4160 O O . LEU A 1 538 ? -25.436 17.735 23.745 1.00 97.38 538 LEU A O 1
ATOM 4164 N N . ALA A 1 539 ? -26.497 15.761 23.726 1.00 97.06 539 ALA A N 1
ATOM 4165 C CA . ALA A 1 539 ? -27.430 16.126 24.795 1.00 97.06 539 ALA A CA 1
ATOM 4166 C C . ALA A 1 539 ? -26.726 16.194 26.165 1.00 97.06 539 ALA A C 1
ATOM 4168 O O . ALA A 1 539 ? -26.883 17.168 26.914 1.00 97.06 539 ALA A O 1
ATOM 4169 N N . GLU A 1 540 ? -25.882 15.203 26.459 1.00 97.06 540 GLU A N 1
ATOM 4170 C CA . GLU A 1 540 ? -25.194 15.043 27.743 1.00 97.06 540 GLU A CA 1
ATOM 4171 C C . GLU A 1 540 ? -23.750 15.560 27.742 1.00 97.06 540 GLU A C 1
ATOM 4173 O O . GLU A 1 540 ? -23.116 15.726 26.699 1.00 97.06 540 GLU A O 1
ATOM 4178 N N . GLN A 1 541 ? -23.223 15.829 28.941 1.00 97.62 541 GLN A N 1
ATOM 4179 C CA . GLN A 1 541 ? -21.871 16.364 29.114 1.00 97.62 541 GLN A CA 1
ATOM 4180 C C . GLN A 1 541 ? -20.795 15.414 28.579 1.00 97.62 541 GLN A C 1
ATOM 4182 O O . GLN A 1 541 ? -19.856 15.889 27.953 1.00 97.62 541 GLN A O 1
ATOM 4187 N N . ASP A 1 542 ? -20.954 14.102 28.755 1.00 97.81 542 ASP A N 1
ATOM 4188 C CA . ASP A 1 542 ? -19.962 13.114 28.312 1.00 97.81 542 ASP A CA 1
ATOM 4189 C C . ASP A 1 542 ? -19.791 13.150 26.780 1.00 97.81 542 ASP A C 1
ATOM 4191 O O . ASP A 1 542 ? -18.675 13.217 26.268 1.00 97.81 542 ASP A O 1
ATOM 4195 N N . GLN A 1 543 ? -20.895 13.273 26.033 1.00 97.69 543 GLN A N 1
ATOM 4196 C CA . GLN A 1 543 ? -20.847 13.445 24.575 1.00 97.69 543 GLN A CA 1
ATOM 4197 C C . GLN A 1 543 ? -20.233 14.788 24.167 1.00 97.69 543 GLN A C 1
ATOM 4199 O O . GLN A 1 543 ? -19.467 14.866 23.206 1.00 97.69 543 GLN A O 1
ATOM 4204 N N . LYS A 1 544 ? -20.552 15.866 24.896 1.00 97.94 544 LYS A N 1
ATOM 4205 C CA . LYS A 1 544 ? -19.978 17.199 24.643 1.00 97.94 544 LYS A CA 1
ATOM 4206 C C . LYS A 1 544 ? -18.469 17.207 24.858 1.00 97.94 544 LYS A C 1
ATOM 4208 O O . LYS A 1 544 ? -17.767 17.817 24.057 1.00 97.94 544 LYS A O 1
ATOM 4213 N N . THR A 1 545 ? -17.984 16.518 25.890 1.00 97.06 545 THR A N 1
ATOM 4214 C CA . THR A 1 545 ? -16.552 16.352 26.170 1.00 97.06 545 THR A CA 1
ATOM 4215 C C . THR A 1 545 ? -15.847 15.646 25.010 1.00 97.06 545 THR A C 1
ATOM 4217 O O . THR A 1 545 ? -14.803 16.115 24.566 1.00 97.06 545 THR A O 1
ATOM 4220 N N . ALA A 1 546 ? -16.450 14.591 24.455 1.00 95.94 546 ALA A N 1
ATOM 4221 C CA . ALA A 1 546 ? -15.899 13.854 23.314 1.00 95.94 546 ALA A CA 1
ATOM 4222 C C . ALA A 1 546 ? -16.136 14.509 21.937 1.00 95.94 546 ALA A C 1
ATOM 4224 O O . ALA A 1 546 ? -15.574 14.076 20.928 1.00 95.94 546 ALA A O 1
ATOM 4225 N N . GLY A 1 547 ? -16.984 15.540 21.861 1.00 96.50 547 GLY A N 1
ATOM 4226 C CA . GLY A 1 547 ? -17.420 16.132 20.594 1.00 96.50 547 GLY A CA 1
ATOM 4227 C C . GLY A 1 547 ? -18.292 15.197 19.743 1.00 96.50 547 GLY A C 1
ATOM 4228 O O . GLY A 1 547 ? -18.361 15.381 18.522 1.00 96.50 547 GLY A O 1
ATOM 4229 N N . GLY A 1 548 ? -18.932 14.214 20.378 1.00 97.50 548 GLY A N 1
ATOM 4230 C CA . GLY A 1 548 ? -19.771 13.172 19.791 1.00 97.50 548 GLY A CA 1
ATOM 4231 C C . GLY A 1 548 ? -19.757 11.914 20.662 1.00 97.50 548 GLY A C 1
ATOM 4232 O O . GLY A 1 548 ? -19.574 11.995 21.876 1.00 97.50 548 GLY A O 1
ATOM 4233 N N . TYR A 1 549 ? -19.909 10.744 20.052 1.00 98.31 549 TYR A N 1
ATOM 4234 C CA . TYR A 1 549 ? -19.609 9.474 20.708 1.00 98.31 549 TYR A CA 1
ATOM 4235 C C . TYR A 1 549 ? -18.140 9.116 20.453 1.00 98.31 549 TYR A C 1
ATOM 4237 O O . TYR A 1 549 ? -17.691 9.096 19.309 1.00 98.31 549 TYR A O 1
ATOM 4245 N N . ASP A 1 550 ? -17.377 8.908 21.521 1.00 97.62 550 ASP A N 1
ATOM 4246 C CA . ASP A 1 550 ? -16.056 8.272 21.517 1.00 97.62 550 ASP A CA 1
ATOM 4247 C C . ASP A 1 550 ? -15.893 7.533 22.855 1.00 97.62 550 ASP A C 1
ATOM 4249 O O . ASP A 1 550 ? -15.111 7.926 23.718 1.00 97.62 550 ASP A O 1
ATOM 4253 N N . HIS A 1 551 ? -16.736 6.519 23.083 1.00 98.56 551 HIS A N 1
ATOM 4254 C CA . HIS A 1 551 ? -16.824 5.837 24.379 1.00 98.56 551 HIS A CA 1
ATOM 4255 C C . HIS A 1 551 ? -16.820 4.318 24.224 1.00 98.56 551 HIS A C 1
ATOM 4257 O O . HIS A 1 551 ? -17.390 3.774 23.274 1.00 98.56 551 HIS A O 1
ATOM 4263 N N . ALA A 1 552 ? -16.225 3.638 25.204 1.00 98.50 552 ALA A N 1
ATOM 4264 C CA . ALA A 1 552 ? -16.273 2.189 25.304 1.00 98.50 552 ALA A CA 1
ATOM 4265 C C . ALA A 1 552 ? -17.592 1.753 25.955 1.00 98.50 552 ALA A C 1
ATOM 4267 O O . ALA A 1 552 ? -17.894 2.144 27.085 1.00 98.50 552 ALA A O 1
ATOM 4268 N N . PHE A 1 553 ? -18.357 0.925 25.254 1.00 98.69 553 PHE A N 1
ATOM 4269 C CA . PHE A 1 553 ? -19.563 0.270 25.747 1.00 98.69 553 PHE A CA 1
ATOM 4270 C C . PHE A 1 553 ? -19.226 -1.132 26.240 1.00 98.69 553 PHE A C 1
ATOM 4272 O O . PHE A 1 553 ? -18.545 -1.889 25.550 1.00 98.69 553 PHE A O 1
ATOM 4279 N N . VAL A 1 554 ? -19.694 -1.472 27.439 1.00 98.19 554 VAL A N 1
ATOM 4280 C CA . VAL A 1 554 ? -19.316 -2.696 28.151 1.00 98.19 554 VAL A CA 1
ATOM 4281 C C . VAL A 1 554 ? -20.357 -3.786 27.924 1.00 98.19 554 VAL A C 1
ATOM 4283 O O . VAL A 1 554 ? -21.534 -3.630 28.273 1.00 98.19 554 VAL A O 1
ATOM 4286 N N . PHE A 1 555 ? -19.909 -4.915 27.381 1.00 97.31 555 PHE A N 1
ATOM 4287 C CA . PHE A 1 555 ? -20.759 -6.070 27.134 1.00 97.31 555 PHE A CA 1
ATOM 4288 C C . PHE A 1 555 ? -20.897 -6.956 28.368 1.00 97.31 555 PHE A C 1
ATOM 4290 O O . PHE A 1 555 ? -19.998 -7.081 29.204 1.00 97.31 555 PHE A O 1
ATOM 4297 N N . LYS A 1 556 ? -22.039 -7.639 28.458 1.00 93.88 556 LYS A N 1
ATOM 4298 C CA . LYS A 1 556 ? -22.165 -8.795 29.347 1.00 93.88 556 LYS A CA 1
ATOM 4299 C C . LYS A 1 556 ? -21.329 -9.941 28.786 1.00 93.88 556 LYS A C 1
ATOM 4301 O O . LYS A 1 556 ? -21.317 -10.156 27.582 1.00 93.88 556 LYS A O 1
ATOM 4306 N N . ARG A 1 557 ? -20.709 -10.733 29.663 1.00 91.44 557 ARG A N 1
ATOM 4307 C CA . ARG A 1 557 ? -19.848 -11.869 29.281 1.00 91.44 557 ARG A CA 1
ATOM 4308 C C . ARG A 1 557 ? -20.536 -12.897 28.371 1.00 91.44 557 ARG A C 1
ATOM 4310 O O . ARG A 1 557 ? -19.879 -13.528 27.559 1.00 91.44 557 ARG A O 1
ATOM 4317 N N . GLU A 1 558 ? -21.847 -13.070 28.504 1.00 94.06 558 GLU A N 1
ATOM 4318 C CA . GLU A 1 558 ? -22.644 -13.955 27.641 1.00 94.06 558 GLU A CA 1
ATOM 4319 C C . GLU A 1 558 ? -22.725 -13.494 26.177 1.00 94.06 558 GLU A C 1
ATOM 4321 O O . GLU A 1 558 ? -23.046 -14.301 25.319 1.00 94.06 558 GLU A O 1
ATOM 4326 N N . LEU A 1 559 ? -22.402 -12.229 25.886 1.00 94.75 559 LEU A N 1
ATOM 4327 C CA . LEU A 1 559 ? -22.373 -11.665 24.533 1.00 94.75 559 LEU A CA 1
ATOM 4328 C C . LEU A 1 559 ? -20.965 -11.645 23.922 1.00 94.75 559 LEU A C 1
ATOM 4330 O O . LEU A 1 559 ? -20.791 -11.169 22.804 1.00 94.75 559 LEU A O 1
ATOM 4334 N N . THR A 1 560 ? -19.957 -12.116 24.661 1.00 96.69 560 THR A N 1
ATOM 4335 C CA . THR A 1 560 ? -18.548 -12.115 24.241 1.00 96.69 560 THR A CA 1
ATOM 4336 C C . THR A 1 560 ? -18.080 -13.525 23.866 1.00 96.69 560 THR A C 1
ATOM 4338 O O . THR A 1 560 ? -16.947 -13.909 24.155 1.00 96.69 560 THR A O 1
ATOM 4341 N N . ASP A 1 561 ? -18.980 -14.338 23.316 1.00 96.94 561 ASP A N 1
ATOM 4342 C CA . ASP A 1 561 ? -18.759 -15.737 22.930 1.00 96.94 561 ASP A CA 1
ATOM 4343 C C . ASP A 1 561 ? -18.267 -15.894 21.478 1.00 96.94 561 ASP A C 1
ATOM 4345 O O . ASP A 1 561 ? -17.919 -16.999 21.075 1.00 96.94 561 ASP A O 1
ATOM 4349 N N . GLY A 1 562 ? -18.205 -14.798 20.711 1.00 96.50 562 GLY A N 1
ATOM 4350 C CA . GLY A 1 562 ? -17.866 -14.794 19.284 1.00 96.50 562 GLY A CA 1
ATOM 4351 C C . GLY A 1 562 ? -19.053 -15.030 18.342 1.00 96.50 562 GLY A C 1
ATOM 4352 O O . GLY A 1 562 ? -18.915 -14.797 17.145 1.00 96.50 562 GLY A O 1
ATOM 4353 N N . GLU A 1 563 ? -20.222 -15.401 18.867 1.00 96.69 563 GLU A N 1
ATOM 4354 C CA . GLU A 1 563 ? -21.399 -15.824 18.092 1.00 96.69 563 GLU A CA 1
ATOM 4355 C C . GLU A 1 563 ? -22.593 -14.883 18.284 1.00 96.69 563 GLU A C 1
ATOM 4357 O O . GLU A 1 563 ? -23.320 -14.548 17.342 1.00 96.69 563 GLU A O 1
ATOM 4362 N N . SER A 1 564 ? -22.791 -14.430 19.517 1.00 98.00 564 SER A N 1
ATOM 4363 C CA . SER A 1 564 ? -23.858 -13.530 19.915 1.00 98.00 564 SER A CA 1
ATOM 4364 C C . SER A 1 564 ? -23.672 -12.147 19.289 1.00 98.00 564 SER A C 1
ATOM 4366 O O . SER A 1 564 ? -22.578 -11.580 19.253 1.00 98.00 564 SER A O 1
ATOM 4368 N N . VAL A 1 565 ? -24.775 -11.571 18.803 1.00 98.31 565 VAL A N 1
ATOM 4369 C CA . VAL A 1 565 ? -24.776 -10.222 18.225 1.00 98.31 565 VAL A CA 1
ATOM 4370 C C . VAL A 1 565 ? -24.623 -9.198 19.347 1.00 98.31 565 VAL A C 1
ATOM 4372 O O . VAL A 1 565 ? -25.503 -9.046 20.195 1.00 98.31 565 VAL A O 1
ATOM 4375 N N . ALA A 1 566 ? -23.508 -8.477 19.341 1.00 98.19 566 ALA A N 1
ATOM 4376 C CA . ALA A 1 566 ? -23.176 -7.457 20.329 1.00 98.19 566 ALA A CA 1
ATOM 4377 C C . ALA A 1 566 ? -23.627 -6.051 19.893 1.00 98.19 566 ALA A C 1
ATOM 4379 O O . ALA A 1 566 ? -23.995 -5.229 20.734 1.00 98.19 566 ALA A O 1
ATOM 4380 N N . ALA A 1 567 ? -23.637 -5.784 18.583 1.00 98.62 567 ALA A N 1
ATOM 4381 C CA . ALA A 1 567 ? -24.090 -4.522 18.002 1.00 98.62 567 ALA A CA 1
ATOM 4382 C C . ALA A 1 567 ? -24.788 -4.729 16.653 1.00 98.62 567 ALA A C 1
ATOM 4384 O O . ALA A 1 567 ? -24.464 -5.670 15.926 1.00 98.62 567 ALA A O 1
ATOM 4385 N N . VAL A 1 568 ? -25.694 -3.819 16.296 1.00 98.81 568 VAL A N 1
ATOM 4386 C CA . VAL A 1 568 ? -26.313 -3.735 14.966 1.00 98.81 568 VAL A CA 1
ATOM 4387 C C . VAL A 1 568 ? -26.270 -2.289 14.489 1.00 98.81 568 VAL A C 1
ATOM 4389 O O . VAL A 1 568 ? -26.765 -1.399 15.175 1.00 98.81 568 VAL A O 1
ATOM 4392 N N . LEU A 1 569 ? -25.700 -2.056 13.311 1.00 98.88 569 LEU A N 1
ATOM 4393 C CA . LEU A 1 569 ? -25.702 -0.769 12.626 1.00 98.88 569 LEU A CA 1
ATOM 4394 C C . LEU A 1 569 ? -26.550 -0.874 11.361 1.00 98.88 569 LEU A C 1
ATOM 4396 O O . LEU A 1 569 ? -26.336 -1.774 10.558 1.00 98.88 569 LEU A O 1
ATOM 4400 N N . ILE A 1 570 ? -27.483 0.046 11.155 1.00 98.88 570 ILE A N 1
ATOM 4401 C CA . ILE A 1 570 ? -28.422 0.015 10.030 1.00 98.88 570 ILE A CA 1
ATOM 4402 C C . ILE A 1 570 ? -28.250 1.289 9.204 1.00 98.88 570 ILE A C 1
ATOM 4404 O O . ILE A 1 570 ? -28.192 2.396 9.750 1.00 98.88 570 ILE A O 1
ATOM 4408 N N . ALA A 1 571 ? -28.148 1.131 7.884 1.00 98.44 571 ALA A N 1
ATOM 4409 C CA . ALA A 1 571 ? -28.059 2.238 6.942 1.00 98.44 571 ALA A CA 1
ATOM 4410 C C . ALA A 1 571 ? -29.304 3.143 7.026 1.00 98.44 571 ALA A C 1
ATOM 4412 O O . ALA A 1 571 ? -30.398 2.648 7.289 1.00 98.44 571 ALA A O 1
ATOM 4413 N N . PRO A 1 572 ? -29.202 4.442 6.692 1.00 98.00 572 PRO A N 1
ATOM 4414 C CA . PRO A 1 572 ? -30.337 5.373 6.747 1.00 98.00 572 PRO A CA 1
ATOM 4415 C C . PRO A 1 572 ? -31.538 4.974 5.874 1.00 98.00 572 PRO A C 1
ATOM 4417 O O . PRO A 1 572 ? -32.654 5.428 6.097 1.00 98.00 572 PRO A O 1
ATOM 4420 N N . LYS A 1 573 ? -31.305 4.163 4.834 1.00 96.94 573 LYS A N 1
ATOM 4421 C CA . LYS A 1 573 ? -32.349 3.639 3.941 1.00 96.94 573 LYS A CA 1
ATOM 4422 C C . LYS A 1 573 ? -32.841 2.245 4.330 1.00 96.94 573 LYS A C 1
ATOM 4424 O O . LYS A 1 573 ? -33.648 1.688 3.595 1.00 96.94 573 LYS A O 1
ATOM 4429 N N . GLU A 1 574 ? -32.319 1.684 5.420 1.00 97.25 574 GLU A N 1
ATOM 4430 C CA . GLU A 1 574 ? -32.600 0.322 5.893 1.00 97.25 574 GLU A CA 1
ATOM 4431 C C . GLU A 1 574 ? -32.303 -0.771 4.848 1.00 97.25 574 GLU A C 1
ATOM 4433 O O . GLU A 1 574 ? -32.768 -1.899 4.963 1.00 97.25 574 GLU A O 1
ATOM 4438 N N . ASP A 1 575 ? -31.504 -0.445 3.826 1.00 96.81 575 ASP A N 1
ATOM 4439 C CA . ASP A 1 575 ? -31.133 -1.343 2.729 1.00 96.81 575 ASP A CA 1
ATOM 4440 C C . ASP A 1 575 ? -29.835 -2.117 2.992 1.00 96.81 575 ASP A C 1
ATOM 4442 O O . ASP A 1 575 ? -29.462 -2.973 2.200 1.00 96.81 575 ASP A O 1
ATOM 4446 N N . VAL A 1 576 ? -29.148 -1.805 4.094 1.00 98.06 576 VAL A N 1
ATOM 4447 C CA . VAL A 1 576 ? -28.005 -2.556 4.614 1.00 98.06 576 VAL A CA 1
ATOM 4448 C C . VAL A 1 576 ? -28.061 -2.542 6.138 1.00 98.06 576 VAL A C 1
ATOM 4450 O O . VAL A 1 576 ? -28.205 -1.473 6.740 1.00 98.06 576 VAL A O 1
ATOM 4453 N N . ALA A 1 577 ? -27.867 -3.695 6.766 1.00 98.50 577 ALA A N 1
ATOM 4454 C CA . ALA A 1 577 ? -27.562 -3.813 8.187 1.00 98.50 577 ALA A CA 1
ATOM 4455 C C . ALA A 1 577 ? -26.223 -4.534 8.389 1.00 98.50 577 ALA A C 1
ATOM 4457 O O . ALA A 1 577 ? -25.885 -5.462 7.659 1.00 98.50 577 ALA A O 1
ATOM 4458 N N . MET A 1 578 ? -25.454 -4.105 9.387 1.00 98.69 578 MET A N 1
ATOM 4459 C CA . MET A 1 578 ? -24.201 -4.717 9.815 1.00 98.69 578 MET A CA 1
ATOM 4460 C C . MET A 1 578 ? -24.331 -5.170 11.268 1.00 98.69 578 MET A C 1
ATOM 4462 O O . MET A 1 578 ? -24.492 -4.346 12.169 1.00 98.69 578 MET A O 1
ATOM 4466 N N . LYS A 1 579 ? -24.229 -6.475 11.508 1.00 98.75 579 LYS A N 1
ATOM 4467 C CA . LYS A 1 579 ? -24.178 -7.081 12.842 1.00 98.75 579 LYS A CA 1
ATOM 4468 C C . LYS A 1 579 ? -22.724 -7.281 13.255 1.00 98.75 579 LYS A C 1
ATOM 4470 O O . LYS A 1 579 ? -21.918 -7.746 12.455 1.00 98.75 579 LYS A O 1
ATOM 4475 N N . VAL A 1 580 ? -22.395 -6.964 14.503 1.00 98.69 580 VAL A N 1
ATOM 4476 C CA . VAL A 1 580 ? -21.059 -7.178 15.077 1.00 98.69 580 VAL A CA 1
ATOM 4477 C C . VAL A 1 580 ? -21.131 -8.276 16.129 1.00 98.69 580 VAL A C 1
ATOM 4479 O O . VAL A 1 580 ? -21.927 -8.175 17.064 1.00 98.69 580 VAL A O 1
ATOM 4482 N N . LYS A 1 581 ? -20.285 -9.298 16.000 1.00 98.62 581 LYS A N 1
ATOM 4483 C CA . LYS A 1 581 ? -20.066 -10.359 16.999 1.00 98.62 581 LYS A CA 1
ATOM 4484 C C . LYS A 1 581 ? -18.622 -10.283 17.479 1.00 98.62 581 LYS A C 1
ATOM 4486 O O . LYS A 1 581 ? -17.739 -9.914 16.702 1.00 98.62 581 LYS A O 1
ATOM 4491 N N . THR A 1 582 ? -18.348 -10.595 18.742 1.00 98.50 582 THR A N 1
ATOM 4492 C CA . THR A 1 582 ? -16.975 -10.512 19.254 1.00 98.50 582 THR A CA 1
ATOM 4493 C C . THR A 1 582 ? -16.735 -11.380 20.478 1.00 98.50 582 THR A C 1
ATOM 4495 O O . THR A 1 582 ? -17.659 -11.807 21.158 1.00 98.50 582 THR A O 1
ATOM 4498 N N . THR A 1 583 ? -15.459 -11.598 20.772 1.00 98.25 583 THR A N 1
ATOM 4499 C CA . THR A 1 583 ? -14.969 -12.187 22.032 1.00 98.25 583 THR A CA 1
ATOM 4500 C C . THR A 1 583 ? -14.401 -11.139 22.996 1.00 98.25 583 THR A C 1
ATOM 4502 O O . THR A 1 583 ? -13.918 -11.473 24.078 1.00 98.25 583 THR A O 1
ATOM 4505 N N . LYS A 1 584 ? -14.391 -9.861 22.598 1.00 97.62 584 LYS A N 1
ATOM 4506 C CA . LYS A 1 584 ? -13.876 -8.753 23.408 1.00 97.62 584 LYS A CA 1
ATOM 4507 C C . LYS A 1 584 ? -14.918 -8.249 24.408 1.00 97.62 584 LYS A C 1
ATOM 4509 O O . LYS A 1 584 ? -16.109 -8.297 24.117 1.00 97.62 584 LYS A O 1
ATOM 4514 N N . PRO A 1 585 ? -14.489 -7.725 25.571 1.00 97.50 585 PRO A N 1
ATOM 4515 C CA . PRO A 1 585 ? -15.405 -7.304 26.631 1.00 97.50 585 PRO A CA 1
ATOM 4516 C C . PRO A 1 585 ? -16.121 -5.976 26.358 1.00 97.50 585 PRO A C 1
ATOM 4518 O O . PRO A 1 585 ? -17.092 -5.657 27.044 1.00 97.50 585 PRO A O 1
ATOM 4521 N N . ALA A 1 586 ? -15.642 -5.186 25.399 1.00 98.31 586 ALA A N 1
ATOM 4522 C CA . ALA A 1 586 ? -16.222 -3.897 25.062 1.00 98.31 586 ALA A CA 1
ATOM 4523 C C . ALA A 1 586 ? -16.118 -3.589 23.568 1.00 98.31 586 ALA A C 1
ATOM 4525 O O . ALA A 1 586 ? -15.385 -4.243 22.822 1.00 98.31 586 ALA A O 1
ATOM 4526 N N . ILE A 1 587 ? -16.828 -2.542 23.156 1.00 98.50 587 ILE A N 1
ATOM 4527 C CA . ILE A 1 587 ? -16.685 -1.907 21.848 1.00 98.50 587 ILE A CA 1
ATOM 4528 C C . ILE A 1 587 ? -16.511 -0.402 22.018 1.00 98.50 587 ILE A C 1
ATOM 4530 O O . ILE A 1 587 ? -17.275 0.230 22.746 1.00 98.50 587 ILE A O 1
ATOM 4534 N N . GLN A 1 588 ? -15.510 0.183 21.366 1.00 98.38 588 GLN A N 1
ATOM 4535 C CA . GLN A 1 588 ? -15.458 1.625 21.173 1.00 98.38 588 GLN A CA 1
ATOM 4536 C C . GLN A 1 588 ? -16.492 1.987 20.119 1.00 98.38 588 GLN A C 1
ATOM 4538 O O . GLN A 1 588 ? -16.391 1.542 18.975 1.00 98.38 588 GLN A O 1
ATOM 4543 N N . PHE A 1 589 ? -17.467 2.807 20.494 1.00 98.56 589 PHE A N 1
ATOM 4544 C CA . PHE A 1 589 ? -18.288 3.491 19.511 1.00 98.56 589 PHE A CA 1
ATOM 4545 C C . PHE A 1 589 ? -17.722 4.891 19.290 1.00 98.56 589 PHE A C 1
ATOM 4547 O O . PHE A 1 589 ? -17.865 5.776 20.142 1.00 98.56 589 PHE A O 1
ATOM 4554 N N . TYR A 1 590 ? -17.092 5.073 18.131 1.00 98.25 590 TYR A N 1
ATOM 4555 C CA . TYR A 1 590 ? -16.547 6.347 17.694 1.00 98.25 590 TYR A CA 1
ATOM 4556 C C . TYR A 1 590 ? -17.335 6.883 16.500 1.00 98.25 590 TYR A C 1
ATOM 4558 O O . TYR A 1 590 ? -17.299 6.318 15.409 1.00 98.25 590 TYR A O 1
ATOM 4566 N N . SER A 1 591 ? -18.031 8.007 16.675 1.00 98.12 591 SER A N 1
ATOM 4567 C CA . SER A 1 591 ? -18.896 8.579 15.635 1.00 98.12 591 SER A CA 1
ATOM 4568 C C . SER A 1 591 ? -18.160 9.378 14.552 1.00 98.12 591 SER A C 1
ATOM 4570 O O . SER A 1 591 ? -18.825 9.979 13.713 1.00 98.12 591 SER A O 1
ATOM 4572 N N . GLY A 1 592 ? -16.820 9.407 14.544 1.00 96.94 592 GLY A N 1
ATOM 4573 C CA . GLY A 1 592 ? -16.030 10.130 13.534 1.00 96.94 592 GLY A CA 1
ATOM 4574 C C . GLY A 1 592 ? -15.793 11.610 13.861 1.00 96.94 592 GLY A C 1
ATOM 4575 O O . GLY A 1 592 ? -15.785 12.463 12.970 1.00 96.94 592 GLY A O 1
ATOM 4576 N N . ASN A 1 593 ? -15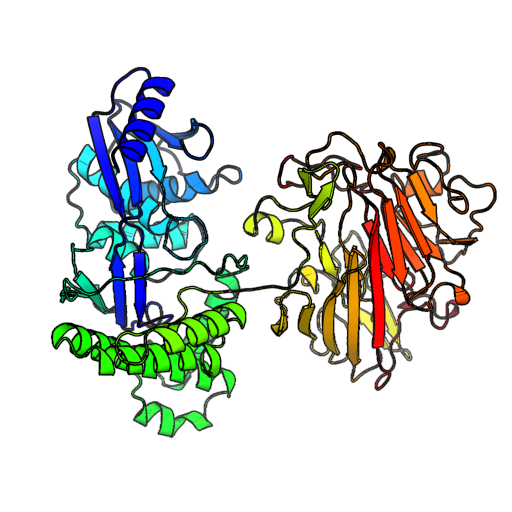.632 11.937 15.145 1.00 96.44 593 ASN A N 1
ATOM 4577 C CA . ASN A 1 593 ? -15.622 13.311 15.670 1.00 96.44 593 ASN A CA 1
ATOM 4578 C C . ASN A 1 593 ? -14.471 14.171 15.116 1.00 96.44 593 ASN A C 1
ATOM 4580 O O . ASN A 1 593 ? -14.632 15.390 15.006 1.00 96.44 593 ASN A O 1
ATOM 4584 N N . PHE A 1 594 ? -13.355 13.533 14.747 1.00 94.06 594 PHE A N 1
ATOM 4585 C CA . PHE A 1 594 ? -12.095 14.141 14.306 1.00 94.06 594 PHE A CA 1
ATOM 4586 C C . PHE A 1 594 ? -11.755 13.872 12.826 1.00 94.06 594 PHE A C 1
ATOM 4588 O O . PHE A 1 594 ? -10.634 14.130 12.409 1.00 94.06 594 PHE A O 1
ATOM 4595 N N . LEU A 1 595 ? -12.708 13.391 12.015 1.00 94.75 595 LEU A N 1
ATOM 4596 C CA . LEU A 1 595 ? -12.487 13.102 10.583 1.00 94.75 595 LEU A CA 1
ATOM 4597 C C . LEU A 1 595 ? -12.366 14.345 9.685 1.00 94.75 595 LEU A C 1
ATOM 4599 O O . LEU A 1 595 ? -12.005 14.232 8.515 1.00 94.75 595 LEU A O 1
ATOM 4603 N N . ALA A 1 596 ? -12.713 15.530 10.193 1.00 96.12 596 ALA A N 1
ATOM 4604 C CA . ALA A 1 596 ? -12.741 16.735 9.373 1.00 96.12 596 ALA A CA 1
ATOM 4605 C C . ALA A 1 596 ? -11.366 17.088 8.801 1.00 96.12 596 ALA A C 1
ATOM 4607 O O . ALA A 1 596 ? -10.410 17.311 9.539 1.00 96.12 596 ALA A O 1
ATOM 4608 N N . GLY A 1 597 ? -11.314 17.225 7.477 1.00 93.19 597 GLY A N 1
ATOM 4609 C CA . GLY A 1 597 ? -10.104 17.577 6.740 1.00 93.19 597 GLY A CA 1
ATOM 4610 C C . GLY A 1 597 ? -9.284 16.369 6.293 1.00 93.19 597 GLY A C 1
ATOM 4611 O O . GLY A 1 597 ? -8.346 16.547 5.519 1.00 93.19 597 GLY A O 1
ATOM 4612 N N . THR A 1 598 ? -9.636 15.148 6.709 1.00 91.62 598 THR A N 1
ATOM 4613 C CA . THR A 1 598 ? -8.950 13.938 6.249 1.00 91.62 598 THR A CA 1
ATOM 4614 C C . THR A 1 598 ? -9.279 13.667 4.783 1.00 91.62 598 THR A C 1
ATOM 4616 O O . THR A 1 598 ? -10.443 13.613 4.392 1.00 91.62 598 THR A O 1
ATOM 4619 N N . LEU A 1 599 ? -8.259 13.479 3.949 1.00 92.88 599 LEU A N 1
ATOM 4620 C CA . LEU A 1 599 ? -8.452 13.196 2.531 1.00 92.88 599 LEU A CA 1
ATOM 4621 C C . LEU A 1 599 ? -8.958 11.758 2.323 1.00 92.88 599 LEU A C 1
ATOM 4623 O O . LEU A 1 599 ? -8.235 10.788 2.559 1.00 92.88 599 LEU A O 1
ATOM 4627 N N . GLY A 1 600 ? -10.204 11.637 1.870 1.00 88.50 600 GLY A N 1
ATOM 4628 C CA . GLY A 1 600 ? -10.854 10.382 1.516 1.00 88.50 600 GLY A CA 1
ATOM 4629 C C . GLY A 1 600 ? -10.813 10.090 0.020 1.00 88.50 600 GLY A C 1
ATOM 4630 O O . GLY A 1 600 ? -10.290 10.870 -0.779 1.00 88.50 600 GLY A O 1
ATOM 4631 N N . ALA A 1 601 ? -11.353 8.939 -0.372 1.00 82.38 601 ALA A N 1
ATOM 4632 C CA . ALA A 1 601 ? -11.264 8.475 -1.749 1.00 82.38 601 ALA A CA 1
ATOM 4633 C C . ALA A 1 601 ? -12.162 9.221 -2.729 1.00 82.38 601 ALA A C 1
ATOM 4635 O O . ALA A 1 601 ? -11.733 9.476 -3.855 1.00 82.38 601 ALA A O 1
ATOM 4636 N N . SER A 1 602 ? -13.386 9.553 -2.329 1.00 91.44 602 SER A N 1
ATOM 4637 C CA . SER A 1 602 ? -14.311 10.320 -3.176 1.00 91.44 602 SER A CA 1
ATOM 4638 C C . SER A 1 602 ? -14.459 11.778 -2.754 1.00 91.44 602 SER A C 1
ATOM 4640 O O . SER A 1 602 ? -14.890 12.613 -3.552 1.00 91.44 602 SER A O 1
ATOM 4642 N N . LYS A 1 603 ? -14.105 12.094 -1.508 1.00 93.94 603 LYS A N 1
ATOM 4643 C CA . LYS A 1 603 ? -14.229 13.427 -0.916 1.00 93.94 603 LYS A CA 1
ATOM 4644 C C . LYS A 1 603 ? -13.213 13.625 0.205 1.00 93.94 603 LYS A C 1
ATOM 4646 O O . LYS A 1 603 ? -12.738 12.664 0.799 1.00 93.94 603 LYS A O 1
ATOM 4651 N N . THR A 1 604 ? -12.927 14.878 0.541 1.00 95.94 604 THR A N 1
ATOM 4652 C CA . THR A 1 604 ? -12.362 15.194 1.858 1.00 95.94 604 THR A CA 1
ATOM 4653 C C . THR A 1 604 ? -13.436 14.934 2.903 1.00 95.94 604 THR A C 1
ATOM 4655 O O . THR A 1 604 ? -14.541 15.466 2.786 1.00 95.94 604 THR A O 1
ATOM 4658 N N . TYR A 1 605 ? -13.127 14.110 3.897 1.00 96.75 605 TYR A N 1
ATOM 4659 C CA . TYR A 1 605 ? -14.079 13.773 4.935 1.00 96.75 605 TYR A CA 1
ATOM 4660 C C . TYR A 1 605 ? -14.314 14.945 5.881 1.00 96.75 605 TYR A C 1
ATOM 4662 O O . TYR A 1 605 ? -13.427 15.740 6.204 1.00 96.75 605 TYR A O 1
ATOM 4670 N N . GLU A 1 606 ? -15.558 15.055 6.310 1.00 97.56 606 GLU A N 1
ATOM 4671 C CA . GLU A 1 606 ? -16.016 15.971 7.338 1.00 97.56 606 GLU A CA 1
ATOM 4672 C C . GLU A 1 606 ? -16.234 15.207 8.648 1.00 97.56 606 GLU A C 1
ATOM 4674 O O . GLU A 1 606 ? -16.210 13.973 8.696 1.00 97.56 606 GLU A O 1
ATOM 4679 N N . ARG A 1 607 ? -16.502 15.944 9.733 1.00 97.06 607 ARG A N 1
ATOM 4680 C CA . ARG A 1 607 ? -16.922 15.315 10.990 1.00 97.06 607 ARG A CA 1
ATOM 4681 C C . ARG A 1 607 ? -18.114 14.407 10.709 1.00 97.06 607 ARG A C 1
ATOM 4683 O O . ARG A 1 607 ? -19.044 14.796 9.996 1.00 97.06 607 ARG A O 1
ATOM 4690 N N . TYR A 1 608 ? -18.066 13.223 11.302 1.00 97.88 608 TYR A N 1
ATOM 4691 C CA . TYR A 1 608 ? -19.148 12.252 11.253 1.00 97.88 608 TYR A CA 1
ATOM 4692 C C . TYR A 1 608 ? -19.421 11.663 9.863 1.00 97.88 608 TYR A C 1
ATOM 4694 O O . TYR A 1 608 ? -20.499 11.140 9.634 1.00 97.88 608 TYR A O 1
ATOM 4702 N N . ASP A 1 609 ? -18.489 11.713 8.906 1.00 98.00 609 ASP A N 1
ATOM 4703 C CA . ASP A 1 609 ? -18.694 11.042 7.607 1.00 98.00 609 ASP A CA 1
ATOM 4704 C C . ASP A 1 609 ? -18.703 9.506 7.692 1.00 98.00 609 ASP A C 1
ATOM 4706 O O . ASP A 1 609 ? -19.156 8.840 6.764 1.00 98.00 609 ASP A O 1
ATOM 4710 N N . GLY A 1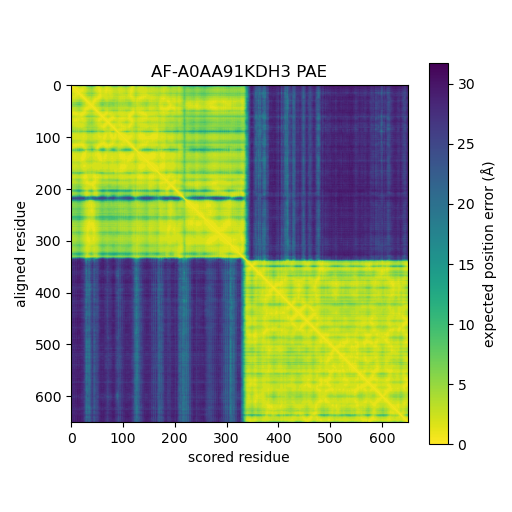 610 ? -18.229 8.937 8.796 1.00 97.56 610 GLY A N 1
ATOM 4711 C CA . GLY A 1 610 ? -18.247 7.507 9.075 1.00 97.56 610 GLY A CA 1
ATOM 4712 C C . GLY A 1 610 ? -18.023 7.262 10.561 1.00 97.56 610 GLY A C 1
ATOM 4713 O O . GLY A 1 610 ? -17.684 8.188 11.301 1.00 97.56 610 GLY A O 1
ATOM 4714 N N . LEU A 1 611 ? -18.239 6.028 11.001 1.00 98.44 611 LEU A N 1
ATOM 4715 C CA . LEU A 1 611 ? -18.059 5.622 12.394 1.00 98.44 611 LEU A CA 1
ATOM 4716 C C . LEU A 1 611 ? -17.220 4.357 12.503 1.00 98.44 611 LEU A C 1
ATOM 4718 O O . LEU A 1 611 ? -17.250 3.526 11.601 1.00 98.44 611 LEU A O 1
ATOM 4722 N N . ALA A 1 612 ? -16.524 4.193 13.621 1.00 98.00 612 ALA A N 1
ATOM 4723 C CA . ALA A 1 612 ? -15.818 2.964 13.950 1.00 98.00 612 ALA A CA 1
ATOM 4724 C C . ALA A 1 612 ? -16.532 2.227 15.093 1.00 98.00 612 ALA A C 1
ATOM 4726 O O . ALA A 1 612 ? -17.047 2.840 16.035 1.00 98.00 612 ALA A O 1
ATOM 4727 N N . LEU A 1 613 ? -16.574 0.901 14.967 1.00 97.88 613 LEU A N 1
ATOM 4728 C CA . LEU A 1 613 ? -17.061 -0.043 15.971 1.00 97.88 613 LEU A CA 1
ATOM 4729 C C . LEU A 1 613 ? -15.908 -0.995 16.300 1.00 97.88 613 LEU A C 1
ATOM 4731 O O . LEU A 1 613 ? -15.785 -2.078 15.721 1.00 97.88 613 LEU A O 1
ATOM 4735 N N . GLU A 1 614 ? -15.023 -0.539 17.185 1.00 95.38 614 GLU A N 1
ATOM 4736 C CA . GLU A 1 614 ? -13.758 -1.209 17.496 1.00 95.38 614 GLU A CA 1
ATOM 4737 C C . GLU A 1 614 ? -13.920 -2.073 18.741 1.00 95.38 614 GLU A C 1
ATOM 4739 O O . GLU A 1 614 ? -14.002 -1.581 19.863 1.00 95.38 614 GLU A O 1
ATOM 4744 N N . THR A 1 615 ? -13.983 -3.383 18.575 1.00 97.62 615 THR A N 1
ATOM 4745 C CA . THR A 1 615 ? -14.121 -4.306 19.707 1.00 97.62 615 THR A CA 1
ATOM 4746 C C . THR A 1 615 ? -12.786 -4.455 20.429 1.00 97.62 615 THR A C 1
ATOM 4748 O O . THR A 1 615 ? -11.780 -4.775 19.799 1.00 97.62 615 THR A O 1
ATOM 4751 N N . GLN A 1 616 ? -12.751 -4.240 21.740 1.00 97.44 616 GLN A N 1
ATOM 4752 C CA . GLN A 1 616 ? -11.495 -4.029 22.458 1.00 97.44 616 GLN A CA 1
ATOM 4753 C C . GLN A 1 616 ? -11.586 -4.333 23.963 1.00 97.44 616 GLN A C 1
ATOM 4755 O O . GLN A 1 616 ? -12.666 -4.546 24.518 1.00 97.44 616 GLN A O 1
ATOM 4760 N N . TYR A 1 617 ? -10.430 -4.356 24.629 1.00 98.06 617 TYR A N 1
ATOM 4761 C CA . TYR A 1 617 ? -10.316 -4.174 26.080 1.00 98.06 617 TYR A CA 1
ATOM 4762 C C . TYR A 1 617 ? -10.572 -2.716 26.480 1.00 98.06 617 TYR A C 1
ATOM 4764 O O . TYR A 1 617 ? -10.675 -1.837 25.624 1.00 98.06 617 TYR A O 1
ATOM 4772 N N . PHE A 1 618 ? -10.702 -2.448 27.780 1.00 98.00 618 PHE A N 1
ATOM 4773 C CA . PHE A 1 618 ? -11.033 -1.102 28.242 1.00 98.00 618 PHE A CA 1
ATOM 4774 C C . PHE A 1 618 ? -9.853 -0.145 27.985 1.00 98.00 618 PHE A C 1
ATOM 4776 O O . PHE A 1 618 ? -8.717 -0.489 28.329 1.00 98.00 618 PHE A O 1
ATOM 4783 N N . PRO A 1 619 ? -10.093 1.052 27.410 1.00 97.81 619 PRO A N 1
ATOM 4784 C CA . PRO A 1 619 ? -9.055 2.070 27.274 1.00 97.81 619 PRO A CA 1
ATOM 4785 C C . PRO A 1 619 ? -8.464 2.428 28.637 1.00 97.81 619 PRO A C 1
ATOM 4787 O O . PRO A 1 619 ? -9.179 2.444 29.635 1.00 97.81 619 PRO A O 1
ATOM 4790 N N . ASP A 1 620 ? -7.164 2.694 28.686 1.00 98.12 620 ASP A N 1
ATOM 4791 C CA . ASP A 1 620 ? -6.392 2.907 29.917 1.00 98.12 620 ASP A CA 1
ATOM 4792 C C . ASP A 1 620 ? -6.421 1.729 30.916 1.00 98.12 620 ASP A C 1
ATOM 4794 O O . ASP A 1 620 ? -5.997 1.857 32.063 1.00 98.12 620 ASP A O 1
ATOM 4798 N N . GLY A 1 621 ? -6.868 0.547 30.477 1.00 97.44 621 GLY A N 1
ATOM 4799 C CA . GLY A 1 621 ? -6.940 -0.666 31.291 1.00 97.44 621 GLY A CA 1
ATOM 4800 C C . GLY A 1 621 ? -5.678 -0.985 32.105 1.00 97.44 621 GLY A C 1
ATOM 4801 O O . GLY A 1 621 ? -5.817 -1.256 33.299 1.00 97.44 621 GLY A O 1
ATOM 4802 N N . PRO A 1 622 ? -4.454 -0.880 31.550 1.00 97.31 622 PRO A N 1
ATOM 4803 C CA . PRO A 1 622 ? -3.215 -1.131 32.289 1.00 97.31 622 PRO A CA 1
ATOM 4804 C C . PRO A 1 622 ? -3.050 -0.305 33.574 1.00 97.31 622 PRO A C 1
ATOM 4806 O O . PRO A 1 622 ? -2.347 -0.736 34.484 1.00 97.31 622 PRO A O 1
ATOM 4809 N N . ASN A 1 623 ? -3.720 0.846 33.682 1.00 97.25 623 ASN A N 1
ATOM 4810 C CA . ASN A 1 623 ? -3.706 1.710 34.866 1.00 97.25 623 ASN A CA 1
ATOM 4811 C C . ASN A 1 623 ? -4.877 1.464 35.833 1.00 97.25 623 ASN A C 1
ATOM 4813 O O . ASN A 1 623 ? -5.016 2.181 36.827 1.00 97.25 623 ASN A O 1
ATOM 4817 N N . LYS A 1 624 ? -5.729 0.473 35.547 1.00 96.19 624 LYS A N 1
ATOM 4818 C CA . LYS A 1 624 ? -6.987 0.184 36.250 1.00 96.19 624 LYS A CA 1
ATOM 4819 C C . LYS A 1 624 ? -7.070 -1.300 36.631 1.00 96.19 624 LYS A C 1
ATOM 4821 O O . LYS A 1 624 ? -7.899 -2.045 36.095 1.00 96.19 624 LYS A O 1
ATOM 4826 N N . PRO A 1 625 ? -6.203 -1.783 37.541 1.00 93.00 625 PRO A N 1
ATOM 4827 C CA . PRO A 1 625 ? -6.179 -3.190 37.948 1.00 93.00 625 PRO A CA 1
ATOM 4828 C C . PRO A 1 625 ? -7.523 -3.686 38.510 1.00 93.00 625 PRO A C 1
ATOM 4830 O O . PRO A 1 625 ? -7.834 -4.873 38.407 1.00 93.00 625 PRO A O 1
ATOM 4833 N N . GLU A 1 626 ? -8.358 -2.794 39.048 1.00 94.25 626 GLU A N 1
ATOM 4834 C CA . GLU A 1 626 ? -9.713 -3.086 39.522 1.00 94.25 626 GLU A CA 1
ATOM 4835 C C . GLU A 1 626 ? -10.662 -3.610 38.431 1.00 94.25 626 GLU A C 1
ATOM 4837 O O . GLU A 1 626 ? -11.676 -4.232 38.751 1.00 94.25 626 GLU A O 1
ATOM 4842 N N . TRP A 1 627 ? -10.341 -3.411 37.150 1.00 95.06 627 TRP A N 1
ATOM 4843 C CA . TRP A 1 627 ? -11.119 -3.942 36.028 1.00 95.06 627 TRP A CA 1
ATOM 4844 C C . TRP A 1 627 ? -10.798 -5.405 35.692 1.00 95.06 627 TRP A C 1
ATOM 4846 O O . TRP A 1 627 ? -11.449 -5.995 34.824 1.00 95.06 627 TRP A O 1
ATOM 4856 N N . GLY A 1 628 ? -9.839 -6.019 36.394 1.00 93.75 628 GLY A N 1
ATOM 4857 C CA . GLY A 1 628 ? -9.513 -7.438 36.267 1.00 93.75 628 GLY A CA 1
ATOM 4858 C C . GLY A 1 628 ? -9.182 -7.825 34.826 1.00 93.75 628 GLY A C 1
ATOM 4859 O O . GLY A 1 628 ? -8.388 -7.163 34.172 1.00 93.75 628 GLY A O 1
ATOM 4860 N N . LEU A 1 629 ? -9.831 -8.871 34.304 1.00 90.62 629 LEU A N 1
ATOM 4861 C CA . LEU A 1 629 ? -9.588 -9.394 32.949 1.00 90.62 629 LEU A CA 1
ATOM 4862 C C . LEU A 1 629 ? -9.874 -8.389 31.817 1.00 90.62 629 LEU A C 1
ATOM 4864 O O . LEU A 1 629 ? -9.475 -8.626 30.682 1.00 90.62 629 LEU A O 1
ATOM 4868 N N . ASN A 1 630 ? -10.557 -7.277 32.101 1.00 94.38 630 ASN A N 1
ATOM 4869 C CA . ASN A 1 630 ? -10.866 -6.258 31.097 1.00 94.38 630 ASN A CA 1
ATOM 4870 C C . ASN A 1 630 ? -9.734 -5.237 30.905 1.00 94.38 630 ASN A C 1
ATOM 4872 O O . ASN A 1 630 ? -9.831 -4.390 30.017 1.00 94.38 630 ASN A O 1
ATOM 4876 N N . ASN A 1 631 ? -8.680 -5.304 31.726 1.00 95.75 631 ASN A N 1
ATOM 4877 C CA . ASN A 1 631 ? -7.582 -4.341 31.731 1.00 95.75 631 ASN A CA 1
ATOM 4878 C C . ASN A 1 631 ? -6.590 -4.505 30.561 1.00 95.75 631 ASN A C 1
ATOM 4880 O O . ASN A 1 631 ? -5.737 -3.646 30.360 1.00 95.75 631 ASN A O 1
ATOM 4884 N N . GLY A 1 632 ? -6.695 -5.592 29.790 1.00 95.69 632 GLY A N 1
ATOM 4885 C CA . GLY A 1 632 ? -5.843 -5.844 28.631 1.00 95.69 632 GLY A CA 1
ATOM 4886 C C . GLY A 1 632 ? -4.378 -6.134 28.967 1.00 95.69 632 GLY A C 1
ATOM 4887 O O . GLY A 1 632 ? -3.523 -5.901 28.118 1.00 95.69 632 GLY A O 1
ATOM 4888 N N . ILE A 1 633 ? -4.067 -6.627 30.170 1.00 97.19 633 ILE A N 1
ATOM 4889 C CA . ILE A 1 633 ? -2.746 -7.180 30.499 1.00 97.19 633 ILE A CA 1
ATOM 4890 C C . ILE A 1 633 ? -2.712 -8.664 30.122 1.00 97.19 633 ILE A C 1
ATOM 4892 O O . ILE A 1 633 ? -3.518 -9.452 30.615 1.00 97.19 633 ILE A O 1
ATOM 4896 N N . LEU A 1 634 ? -1.763 -9.047 29.267 1.00 96.38 634 LEU A N 1
ATOM 4897 C CA . LEU A 1 634 ? -1.501 -10.438 28.904 1.00 96.38 634 LEU A CA 1
ATOM 4898 C C . LEU A 1 634 ? -0.268 -10.936 29.661 1.00 96.38 634 LEU A C 1
ATOM 4900 O O . LEU A 1 634 ? 0.799 -10.329 29.549 1.00 96.38 634 LEU A O 1
ATOM 4904 N N . ASN A 1 635 ? -0.392 -12.035 30.411 1.00 94.69 635 ASN A N 1
ATOM 4905 C CA . ASN A 1 635 ? 0.757 -12.615 31.105 1.00 94.69 635 ASN A CA 1
ATOM 4906 C C . ASN A 1 635 ? 1.664 -13.380 30.138 1.00 94.69 635 ASN A C 1
ATOM 4908 O O . ASN A 1 635 ? 1.211 -13.932 29.134 1.00 94.69 635 ASN A O 1
ATOM 4912 N N . SER A 1 636 ? 2.953 -13.453 30.472 1.00 92.44 636 SER A N 1
ATOM 4913 C CA . SER A 1 636 ? 3.897 -14.310 29.745 1.00 92.44 636 SER A CA 1
ATOM 4914 C C . SER A 1 636 ? 3.392 -15.757 29.684 1.00 92.44 636 SER A C 1
ATOM 4916 O O . SER A 1 636 ? 3.050 -16.349 30.709 1.00 92.44 636 SER A O 1
ATOM 4918 N N . GLY A 1 637 ? 3.356 -16.325 28.477 1.00 83.38 637 GLY A N 1
ATOM 4919 C CA . GLY A 1 637 ? 2.900 -17.695 28.231 1.00 83.38 637 GLY A CA 1
ATOM 4920 C C . GLY A 1 637 ? 1.385 -17.876 28.072 1.00 83.38 637 GLY A C 1
ATOM 4921 O O . GLY A 1 637 ? 0.973 -18.944 27.611 1.00 83.38 637 GLY A O 1
ATOM 4922 N N . ASP A 1 638 ? 0.565 -16.863 28.372 1.00 90.44 638 ASP A N 1
ATOM 4923 C CA . ASP A 1 638 ? -0.870 -16.903 28.079 1.00 90.44 638 ASP A CA 1
ATOM 4924 C C . ASP A 1 638 ? -1.111 -16.763 26.565 1.00 90.44 638 ASP A C 1
ATOM 4926 O O . ASP A 1 638 ? -0.391 -16.060 25.851 1.00 90.44 638 ASP A O 1
ATOM 4930 N N . CYS A 1 639 ? -2.142 -17.442 26.057 1.00 86.62 639 CYS A N 1
ATOM 4931 C CA . CYS A 1 639 ? -2.551 -17.312 24.661 1.00 86.62 639 CYS A CA 1
ATOM 4932 C C . CYS A 1 639 ? -3.512 -16.135 24.510 1.00 86.62 639 CYS A C 1
ATOM 4934 O O . CYS A 1 639 ? -4.570 -16.103 25.139 1.00 86.62 639 CYS A O 1
ATOM 4936 N N . TYR A 1 640 ? -3.171 -15.198 23.633 1.00 96.12 640 TYR A N 1
ATOM 4937 C CA . TYR A 1 640 ? -4.102 -14.172 23.199 1.00 96.12 640 TYR A CA 1
ATOM 4938 C C . TYR A 1 640 ? -4.893 -14.690 22.011 1.00 96.12 640 TYR A C 1
ATOM 4940 O O . TYR A 1 640 ? -4.306 -14.891 20.954 1.00 96.12 640 TYR A O 1
ATOM 4948 N N . GLN A 1 641 ? -6.195 -14.905 22.182 1.00 96.81 641 GLN A N 1
ATOM 4949 C CA . GLN A 1 641 ? -7.075 -15.352 21.106 1.00 96.81 641 GLN A CA 1
ATOM 4950 C C . GLN A 1 641 ? -8.376 -14.572 21.170 1.00 96.81 641 GLN A C 1
ATOM 4952 O O . GLN A 1 641 ? -9.108 -14.651 22.159 1.00 96.81 641 GLN A O 1
ATOM 4957 N N . HIS A 1 642 ? -8.648 -13.797 20.129 1.00 97.81 642 HIS A N 1
ATOM 4958 C CA . HIS A 1 642 ? -9.873 -13.022 20.023 1.00 97.81 642 HIS A CA 1
ATOM 4959 C C . HIS A 1 642 ? -10.388 -12.997 18.596 1.00 97.81 642 HIS A C 1
ATOM 4961 O O . HIS A 1 642 ? -9.631 -13.129 17.648 1.00 97.81 642 HIS A O 1
ATOM 4967 N N . GLN A 1 643 ? -11.681 -12.759 18.456 1.00 97.62 643 GLN A N 1
ATOM 4968 C CA . GLN A 1 643 ? -12.355 -12.595 17.182 1.00 97.62 643 GLN A CA 1
ATOM 4969 C C . GLN A 1 643 ? -13.317 -11.407 17.199 1.00 97.62 643 GLN A C 1
ATOM 4971 O O . GLN A 1 643 ? -13.927 -11.108 18.236 1.00 97.62 643 GLN A O 1
ATOM 4976 N N . THR A 1 644 ? -13.474 -10.802 16.023 1.00 98.12 644 THR A N 1
ATOM 4977 C CA . THR A 1 644 ? -14.482 -9.797 15.678 1.00 98.12 644 THR A CA 1
ATOM 4978 C C . THR A 1 644 ? -15.069 -10.133 14.320 1.00 98.12 644 THR A C 1
ATOM 4980 O O . THR A 1 644 ? -14.326 -10.279 13.357 1.00 98.12 644 THR A O 1
ATOM 4983 N N . THR A 1 645 ? -16.388 -10.238 14.223 1.00 98.56 645 THR A N 1
ATOM 4984 C CA . THR A 1 645 ? -17.079 -10.531 12.965 1.00 98.56 645 THR A CA 1
ATOM 4985 C C . THR A 1 645 ? -18.036 -9.404 12.618 1.00 98.56 645 THR A C 1
ATOM 4987 O O . THR A 1 645 ? -18.880 -9.048 13.439 1.00 98.56 645 THR A O 1
ATOM 4990 N N . TYR A 1 646 ? -17.929 -8.887 11.394 1.00 98.12 646 TYR A N 1
ATOM 4991 C CA . TYR A 1 646 ? -18.903 -7.990 10.773 1.00 98.12 646 TYR A CA 1
ATOM 4992 C C . TYR A 1 646 ? -19.755 -8.792 9.783 1.00 98.12 646 TYR A C 1
ATOM 4994 O O . TYR A 1 646 ? -19.247 -9.227 8.756 1.00 98.12 646 TYR A O 1
ATOM 5002 N N . GLN A 1 647 ? -21.033 -9.008 10.084 1.00 98.44 647 GLN A N 1
ATOM 5003 C CA . GLN A 1 647 ? -21.980 -9.711 9.214 1.00 98.44 647 GLN A CA 1
ATOM 5004 C C . GLN A 1 647 ? -22.912 -8.714 8.529 1.00 98.44 647 GLN A C 1
ATOM 5006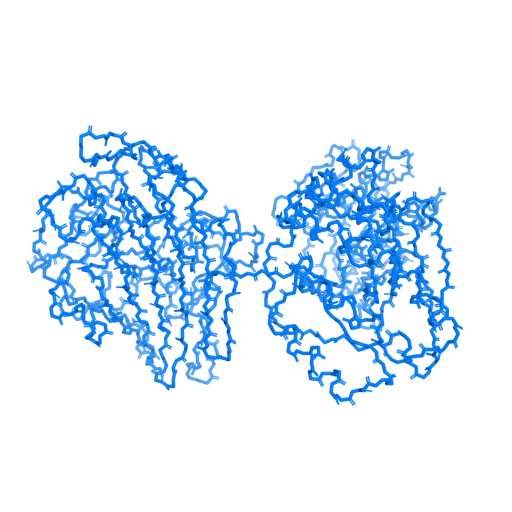 O O . GLN A 1 647 ? -23.505 -7.879 9.210 1.00 98.44 647 GLN A O 1
ATOM 5011 N N . PHE A 1 648 ? -23.076 -8.819 7.211 1.00 97.38 648 PHE A N 1
ATOM 5012 C CA . PHE A 1 648 ? -23.876 -7.881 6.421 1.00 97.38 648 PHE A CA 1
ATOM 5013 C C . PHE A 1 648 ? -25.178 -8.503 5.897 1.00 97.38 648 PHE A C 1
ATOM 5015 O O . PHE A 1 648 ? -25.188 -9.611 5.365 1.00 97.38 648 PHE A O 1
ATOM 5022 N N . GLU A 1 649 ? -26.272 -7.751 5.996 1.00 96.50 649 GLU A N 1
ATOM 5023 C CA . GLU A 1 649 ? -27.592 -8.082 5.445 1.00 96.50 649 GLU A CA 1
ATOM 5024 C C . GLU A 1 649 ? -27.994 -6.973 4.463 1.00 96.50 649 GLU A C 1
ATOM 5026 O O . GLU A 1 649 ? -27.986 -5.806 4.856 1.00 96.50 649 GLU A O 1
ATOM 5031 N N . PHE A 1 650 ? -28.284 -7.309 3.200 1.00 90.00 650 PHE A N 1
ATOM 5032 C CA . PHE A 1 650 ? -28.576 -6.361 2.111 1.00 90.00 650 PHE A CA 1
ATOM 5033 C C . PHE A 1 650 ? -29.427 -6.981 0.996 1.00 90.00 650 PHE A C 1
ATOM 5035 O O . PHE A 1 650 ? -29.449 -8.232 0.892 1.00 90.00 650 PHE A O 1
#

Nearest PDB structures (foldseek):
  1lur-assembly2_B  TM=9.091E-01  e=7.233E-30  Caenorhabditis elegans
  6q8z-assembly3_C  TM=9.329E-01  e=3.378E-27  Homo sapiens
  1wuu-assembly1_B  TM=9.260E-01  e=7.428E-27  Homo sapiens
  6tep-assembly3_C  TM=9.103E-01  e=1.564E-25  Bifidobacterium longum subsp. infantis ATCC 15697 = JCM 1222 = DSM 20088
  6ter-assembly3_C  TM=8.558E-01  e=7.494E-26  Bifidobacterium longum subsp. infantis ATCC 15697 = JCM 1222 = DSM 20088

Foldseek 3Di:
DVVQQCLLQVLLCVVPVDGFPDKFKWFFKFWLFQPLQQLQLFKTWMAGDPWIKMKGKAADPAQKAWEFESVVVRDIDIDGLVDDQADDPVCLVVLLLSLLSVLCVVVVDDDGYMYMYMDTPQDPPLQRCPSLRSQLRSLVVCCVRVVDPAALLRSLVSSQRSCVPGSNANDGSVGNNNRSDHDPQWIWTASSNVRDIDTQHADPPDDDDDDRLPPAFADLRPLSVVLSVLQCVLCVVLVHRGLNVAAPVNLVVCVVVHDPLSSLSSVLNRVSSVLRVVLSVCRNVVVLLSSQVSLVVNQCSCVPRVNFDDPSQVVVQVVVCVVCPSVHHDHDTGGGFDAFDQFDWDCFPNDTFTFFWHFQGNVLLLVDPLQARGKFDQAAAWAALCWFDDPNDIWHFADDQVSIAHRRHDCTRSNDTWDWPDDDPFKTKTWDWADACRRRWGWIKIKIWMWGQDPLQKTKIKIKMATQAKTFGKIWTWIWGAPVHNLDPDFLQLKKKAFQFQWKFQAALSRAGPLDTHGCPPHLNHRNDIDRLNPCFPVDPSNVSVQTAFIKGFHDQVQLPQPHFRMWIAHNVNSKIKTKGKNAGIWTWAQQRPQAQRRTNNGRDHRRRTIGTIRIAHHNLSHRCVVPPSSRIDHHPDIDIMMMMIGMDD

Solvent-accessible surface area (backbone atoms only — not comparable to full-atom values): 33263 Å² total; per-residue (Å²): 115,70,60,62,58,47,50,18,42,51,50,33,26,71,75,69,74,49,79,60,77,44,76,42,65,15,25,10,36,48,64,72,42,27,76,84,11,36,78,27,46,17,25,30,30,32,28,49,43,101,34,30,23,40,37,22,28,36,81,51,95,52,46,45,37,36,41,28,32,53,85,61,78,55,41,75,50,76,47,50,74,92,49,87,87,73,85,47,86,94,40,62,77,52,29,49,55,53,18,26,52,49,40,44,48,75,72,66,57,81,78,70,9,30,44,39,13,34,38,65,70,33,58,75,90,65,58,30,38,41,64,32,8,47,20,27,24,49,41,50,42,52,28,64,75,62,66,48,98,65,54,51,66,55,30,12,55,31,22,42,48,11,37,39,75,59,64,65,48,86,70,48,58,62,57,19,39,36,29,46,65,51,50,89,67,26,33,36,42,33,34,53,63,82,67,49,72,42,83,31,56,50,62,89,89,62,79,90,83,86,81,80,84,80,69,71,62,45,67,44,66,64,56,50,49,51,53,47,51,34,34,52,50,41,12,55,77,73,72,42,96,33,43,61,79,47,51,73,66,62,43,67,76,47,44,88,80,42,57,72,68,33,38,28,36,37,50,28,38,37,52,32,32,53,45,23,58,50,38,51,49,23,45,64,71,67,34,40,48,60,32,14,52,47,26,43,52,49,33,49,31,35,44,74,32,53,62,41,64,50,69,72,53,54,50,50,32,52,55,49,39,70,72,48,49,59,76,39,56,50,55,81,70,67,57,66,47,59,73,57,55,76,72,47,71,42,73,43,96,85,39,80,39,43,24,38,50,31,47,64,44,68,76,53,51,74,71,53,90,76,48,56,16,18,40,27,16,53,32,41,49,42,30,59,66,13,46,38,59,56,99,88,46,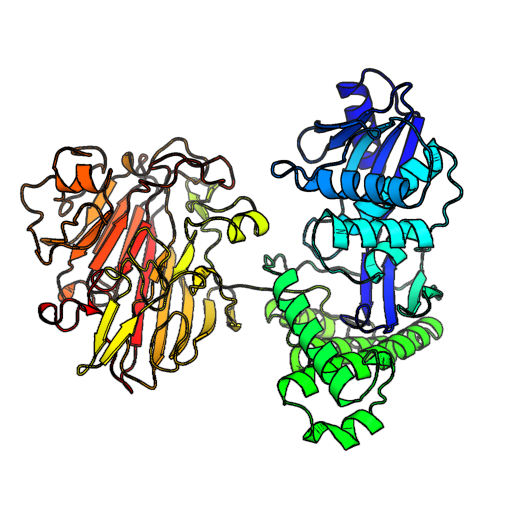77,38,61,36,36,62,64,48,88,69,17,13,38,30,29,19,77,83,13,46,62,75,49,79,35,45,76,78,49,70,59,100,43,34,39,31,31,32,44,78,43,54,58,50,52,51,37,40,56,27,42,33,45,38,38,42,33,42,34,53,50,96,75,48,26,46,33,39,36,41,40,37,45,33,73,31,60,28,69,49,22,64,36,51,44,41,26,40,18,68,73,20,52,78,43,89,62,37,31,45,57,20,31,35,25,33,60,37,61,24,30,35,51,48,44,87,84,65,43,54,73,79,56,73,45,66,16,78,95,43,81,68,50,25,67,54,77,39,52,52,52,81,49,58,58,70,48,68,60,26,52,57,54,60,34,50,67,34,42,32,37,44,52,74,85,37,29,71,48,73,36,73,36,33,38,42,28,20,70,80,70,58,30,36,38,35,32,19,20,42,41,56,23,30,34,42,29,38,25,58,78,36,54,75,43,66,32,56,80,46,66,32,42,58,20,47,22,24,31,76,30,49,25,46,49,53,36,14,60,73,34,73,91,54,53,90,41,15,25,66,42,52,49,76,47,79,44,75,43,38,42,31,45,30,52,48,102